Protein AF-A0A2H0QA52-F1 (afdb_monomer)

Solvent-accessible surface area (backbone atoms only — not comparable to full-atom values): 23000 Å² total; per-residue (Å²): 106,70,68,56,50,51,50,49,51,51,49,52,48,54,55,44,67,75,70,53,100,62,83,91,77,76,80,77,85,72,88,87,53,79,47,79,75,52,35,56,72,74,71,52,54,71,66,59,58,51,49,54,52,50,50,54,48,50,56,43,32,73,73,65,35,64,78,58,53,70,74,62,76,92,83,71,80,87,57,82,84,59,65,68,59,50,56,51,49,56,53,46,52,56,55,60,58,66,72,69,79,77,77,95,68,95,67,81,77,56,62,67,60,52,52,52,49,44,51,46,54,51,50,49,67,62,64,61,69,54,81,20,26,39,33,44,33,44,30,41,54,48,62,46,57,45,50,24,34,40,35,44,41,43,89,53,35,32,42,33,38,43,65,39,46,44,42,58,72,82,52,82,88,58,80,71,41,77,40,80,94,42,48,78,72,41,42,32,36,43,38,41,35,38,27,61,19,82,81,49,42,44,30,40,36,40,35,36,36,34,40,41,40,30,54,56,37,93,49,79,35,60,48,50,74,54,49,77,55,85,40,25,48,100,89,40,84,37,52,48,68,55,34,38,75,64,18,55,47,59,28,49,45,45,30,20,65,80,15,46,20,36,46,30,41,31,47,33,41,46,46,80,78,40,84,55,87,50,41,34,31,28,43,35,40,37,41,32,43,33,41,27,41,27,19,30,32,33,31,35,44,39,61,97,52,81,88,38,61,51,72,36,76,37,69,74,39,81,14,34,37,34,38,38,42,34,43,31,46,41,41,31,44,41,45,97,84,60,38,25,41,32,42,32,49,34,43,31,44,35,48,30,35,35,66,45,33,59,30,70,56,86,60,28,32,31,28,32,45,67,30,44,31,45,32,52,31,48,27,42,35,39,37,43,39,44,64,71,79,66,41,66,71,50,53,51,43,50,52,50,50,52,50,54,51,52,49,53,52,49,53,57,51,50,55,52,51,51,54,53,49,54,52,52,49,50,54,50,55,51,54,65,71,75,109

Mean predicted aligned error: 17.29 Å

pLDDT: mean 72.5, std 24.58, range [23.06, 98.56]

Foldseek 3Di:
DVVVVVVVVVVVVVVCVVADPDDDADADDDDDDADPVVCVVVDDDPVNVVVSVVVSLVVVCVPPNDVVSVPHDHDDHHDDDCPVVVVVVVVVVVVVVVVPPDDDDPDDPPLVVLLVVLVVLLVVLVVPFFQKKKKKKKWAKWKDKWFWWKWWQFPQWIKIWHRWDKHWDADDDDPVCVDVVCVLQGWMKIKIWMASGPPGQKIKMKIKTFTKIWTDQPDQTQMDIGGQDWAADPNDIDGPVRCNVRSGNNQKTKMLNSGQMWIKMKMKGWDWPDDDPFKTKIKMKIKIKTFGFTQMWIWGQDVVPPRDIPIDRERTDRFWMKIKMKIWIWIWTADPLGKIKTKIWMKMKMWIWGHFDDDRYPRIGMTIGIMIIIMTMIMIMMMGGVSSVDDPSNVVSVVVSVVSVVVVVVVVVVVVVVVVVVVVVVVVVVVVVVD

Nearest PDB structures (foldseek):
  6z9n-assembly1_A  TM=2.221E-01  e=3.224E-02  Pseudomonas aeruginosa PAO1
  6z8u-assembly1_A  TM=2.188E-01  e=8.007E-02  Pseudomonas aeruginosa PAO1
  6z8u-assembly2_B  TM=2.252E-01  e=1.228E-01  Pseudomonas aeruginosa PAO1
  6z8z-assembly2_B  TM=2.055E-01  e=4.437E-01  Pseudomonas aeruginosa PAO1
  6fom-assembly1_A  TM=1.392E-01  e=1.104E-01  Pseudomonas aeruginosa PAO1

Secondary structure (DSSP, 8-state):
-HHHHHHHHHHHHHHHHTT---PPPP----SS-SSHHHHHHTT--HHHHHHHHHHHHHHHHHHH-HHHHTT-----------HHHHHHHHHHHHHHHHSSSS--------HHHHHHHHHHHHHHHHHS--S-EEEEEEEEE--EEPPEEEEEEETTEEEEEEEE-EE--PPPP-GGGGSGGGTTSS-EEEEEEEESSSS-SEEEEEEEEE---EE-TTSB--EEEEE-S-EEETTEEE-HHHHHHHTB-TTEEEE-TT-EEEEEEEEEEEEEEEE-SSEEEEEEEEEEEEEEEE--EEEEE--TTTTPEEEEEPPP---EEEEEEEEEEEEEEE-TTS-EEEEEEEEEEEEEEEEEEEETTTTEEEEEEEEEEEEEEEEEEEEEEHHHH--HHHHHHHHHHHHHHHHHHHHHHHHHHHHHHHHHHHHHHHHHH--

Radius of gyration: 33.06 Å; Cα contacts (8 Å, |Δi|>4): 805; chains: 1; bounding box: 81×63×115 Å

Structure (mmCIF, N/CA/C/O backbone):
data_AF-A0A2H0QA52-F1
#
_entry.id   AF-A0A2H0QA52-F1
#
loop_
_atom_site.group_PDB
_atom_site.id
_atom_site.type_symbol
_atom_site.label_atom_id
_atom_site.label_alt_id
_atom_site.label_comp_id
_atom_site.label_asym_id
_atom_site.label_entity_id
_atom_site.label_seq_id
_atom_site.pdbx_PDB_ins_code
_atom_site.Cartn_x
_atom_site.Cartn_y
_atom_site.Cartn_z
_atom_site.occupancy
_atom_site.B_iso_or_equiv
_atom_site.auth_seq_id
_atom_site.auth_comp_id
_atom_site.auth_asym_id
_atom_site.auth_atom_id
_atom_site.pdbx_PDB_model_num
ATOM 1 N N . MET A 1 1 ? -26.242 7.686 5.935 1.00 26.67 1 MET A N 1
ATOM 2 C CA . MET A 1 1 ? -25.997 8.270 4.599 1.00 26.67 1 MET A CA 1
ATOM 3 C C . MET A 1 1 ? -25.334 9.642 4.692 1.00 26.67 1 MET A C 1
ATOM 5 O O . MET A 1 1 ? -24.209 9.741 4.242 1.00 26.67 1 MET A O 1
ATOM 9 N N . LYS A 1 2 ? -25.920 10.647 5.370 1.00 23.06 2 LYS A N 1
ATOM 10 C CA . LYS A 1 2 ? -25.274 11.964 5.587 1.00 23.06 2 LYS A CA 1
ATOM 11 C C . LYS A 1 2 ? -23.911 11.885 6.298 1.00 23.06 2 LYS A C 1
ATOM 13 O O . LYS A 1 2 ? -22.950 12.403 5.766 1.00 23.06 2 LYS A O 1
ATOM 18 N N . LEU A 1 3 ? -23.788 11.118 7.388 1.00 31.11 3 LEU A N 1
ATOM 19 C CA . LEU A 1 3 ? -22.500 10.886 8.077 1.00 31.11 3 LEU A CA 1
ATOM 20 C C . LEU A 1 3 ? -21.452 10.179 7.195 1.00 31.11 3 LEU A C 1
ATOM 22 O O . LEU A 1 3 ? -20.265 10.439 7.320 1.00 31.11 3 LEU A O 1
ATOM 26 N N . LEU A 1 4 ? -21.897 9.294 6.295 1.00 30.05 4 LEU A N 1
ATOM 27 C CA . LEU A 1 4 ? -21.016 8.603 5.352 1.00 30.05 4 LEU A CA 1
ATOM 28 C C . LEU A 1 4 ? -20.520 9.583 4.280 1.00 30.05 4 LEU A C 1
ATOM 30 O O . LEU A 1 4 ? -19.334 9.589 3.994 1.00 30.05 4 LEU A O 1
ATOM 34 N N . LEU A 1 5 ? -21.394 10.460 3.767 1.00 29.08 5 LEU A N 1
ATOM 35 C CA . LEU A 1 5 ? -20.995 11.564 2.891 1.00 29.08 5 LEU A CA 1
ATOM 36 C C . LEU A 1 5 ? -20.044 12.533 3.600 1.00 29.08 5 LEU A C 1
ATOM 38 O O . LEU A 1 5 ? -19.030 12.874 3.022 1.00 29.08 5 LEU A O 1
ATOM 42 N N . THR A 1 6 ? -20.299 12.910 4.855 1.00 30.55 6 THR A N 1
ATOM 43 C CA . THR A 1 6 ? -19.410 13.796 5.624 1.00 30.55 6 THR A CA 1
ATOM 44 C C . THR A 1 6 ? -18.040 13.161 5.866 1.00 30.55 6 THR A C 1
ATOM 46 O O . THR A 1 6 ? -17.026 13.831 5.720 1.00 30.55 6 THR A O 1
ATOM 49 N N . ILE A 1 7 ? -17.983 11.859 6.166 1.00 33.47 7 ILE A N 1
ATOM 50 C CA . ILE A 1 7 ? -16.717 11.126 6.311 1.00 33.47 7 ILE A CA 1
ATOM 51 C C . ILE A 1 7 ? -15.995 11.005 4.960 1.00 33.47 7 ILE A C 1
ATOM 53 O O . ILE A 1 7 ? -14.786 11.191 4.922 1.00 33.47 7 ILE A O 1
ATOM 57 N N . ILE A 1 8 ? -16.710 10.767 3.855 1.00 32.16 8 ILE A N 1
ATOM 58 C CA . ILE A 1 8 ? -16.143 10.740 2.494 1.00 32.16 8 ILE A CA 1
ATOM 59 C C . ILE A 1 8 ? -15.625 12.128 2.082 1.00 32.16 8 ILE A C 1
ATOM 61 O O . ILE A 1 8 ? -14.552 12.221 1.503 1.00 32.16 8 ILE A O 1
ATOM 65 N N . THR A 1 9 ? -16.326 13.212 2.422 1.00 27.88 9 THR A N 1
ATOM 66 C CA . THR A 1 9 ? -15.890 14.592 2.160 1.00 27.88 9 THR A CA 1
ATOM 67 C C . THR A 1 9 ? -14.660 14.958 2.990 1.00 27.88 9 THR A C 1
ATOM 69 O O . THR A 1 9 ? -13.717 15.514 2.442 1.00 27.88 9 THR A O 1
ATOM 72 N N . ILE A 1 10 ? -14.615 14.583 4.274 1.00 32.59 10 ILE A N 1
ATOM 73 C CA . ILE A 1 10 ? -13.438 14.781 5.136 1.00 32.59 10 ILE A CA 1
ATOM 74 C C . ILE A 1 10 ? -12.254 13.936 4.639 1.00 32.59 10 ILE A C 1
ATOM 76 O O . ILE A 1 10 ? -11.131 14.425 4.595 1.00 32.59 10 ILE A O 1
ATOM 80 N N . LEU A 1 11 ? -12.488 12.695 4.200 1.00 30.88 11 LEU A N 1
ATOM 81 C CA . LEU A 1 11 ? -11.456 11.829 3.619 1.00 30.88 11 LEU A CA 1
ATOM 82 C C . LEU A 1 11 ? -10.937 12.357 2.280 1.00 30.88 11 LEU A C 1
ATOM 84 O O . LEU A 1 11 ? -9.732 12.333 2.067 1.00 30.88 11 LEU A O 1
ATOM 88 N N . ASN A 1 12 ? -11.807 12.883 1.414 1.00 29.03 12 ASN A N 1
ATOM 89 C CA . ASN A 1 12 ? -11.399 13.550 0.177 1.00 29.03 12 ASN A CA 1
ATOM 90 C C . ASN A 1 12 ? -10.609 14.833 0.462 1.00 29.03 12 ASN A C 1
ATOM 92 O O . ASN A 1 12 ? -9.699 15.150 -0.290 1.00 29.03 12 ASN A O 1
ATOM 96 N N . PHE A 1 13 ? -10.902 15.538 1.558 1.00 28.67 13 PHE A N 1
ATOM 97 C CA . PHE A 1 13 ? -10.165 16.734 1.969 1.00 28.67 13 PHE A CA 1
ATOM 98 C C . PHE A 1 13 ? -8.777 16.396 2.541 1.00 28.67 13 PHE A C 1
ATOM 100 O O . PHE A 1 13 ? -7.802 17.044 2.181 1.00 28.67 13 PHE A O 1
ATOM 107 N N . PHE A 1 14 ? -8.655 15.338 3.354 1.00 29.50 14 PHE A N 1
ATOM 108 C CA . PHE A 1 14 ? -7.359 14.830 3.837 1.00 29.50 14 PHE A CA 1
ATOM 109 C C . PHE A 1 14 ? -6.526 14.165 2.731 1.00 29.50 14 PHE A C 1
ATOM 111 O O . PHE A 1 14 ? -5.302 14.258 2.743 1.00 29.50 14 PHE A O 1
ATOM 118 N N . ALA A 1 15 ? -7.172 13.510 1.765 1.00 28.20 15 ALA A N 1
ATOM 119 C CA . ALA A 1 15 ? -6.509 12.967 0.584 1.00 28.20 15 ALA A CA 1
ATOM 120 C C . ALA A 1 15 ? -6.133 14.065 -0.425 1.00 28.20 15 ALA A C 1
ATOM 122 O O . ALA A 1 15 ? -5.135 13.925 -1.111 1.00 28.20 15 ALA A O 1
ATOM 123 N N . ALA A 1 16 ? -6.867 15.176 -0.513 1.00 27.17 16 ALA A N 1
ATOM 124 C CA . ALA A 1 16 ? -6.473 16.311 -1.349 1.00 27.17 16 ALA A CA 1
ATOM 125 C C . ALA A 1 16 ? -5.314 17.104 -0.720 1.00 27.17 16 ALA A C 1
ATOM 127 O O . ALA A 1 16 ? -4.345 17.411 -1.407 1.00 27.17 16 ALA A O 1
ATOM 128 N N . SER A 1 17 ? -5.353 17.362 0.593 1.00 30.14 17 SER A N 1
ATOM 129 C CA . SER A 1 17 ? -4.308 18.121 1.300 1.00 30.14 17 SER A CA 1
ATOM 130 C C . SER A 1 17 ? -2.994 17.357 1.478 1.00 30.14 17 SER A C 1
ATOM 132 O O . SER A 1 17 ? -1.938 17.970 1.608 1.00 30.14 17 SER A O 1
ATOM 134 N N . ALA A 1 18 ? -3.030 16.024 1.441 1.00 31.12 18 ALA A N 1
ATOM 135 C CA . ALA A 1 18 ? -1.825 15.200 1.407 1.00 31.12 18 ALA A CA 1
ATOM 136 C C . ALA A 1 18 ? -1.186 15.101 0.004 1.00 31.12 18 ALA A C 1
ATOM 138 O O . ALA A 1 18 ? -0.057 14.623 -0.095 1.00 31.12 18 ALA A O 1
ATOM 139 N N . PHE A 1 19 ? -1.877 15.533 -1.064 1.00 31.41 19 PHE A N 1
ATOM 140 C CA . PHE A 1 19 ? -1.460 15.303 -2.456 1.00 31.41 19 PHE A CA 1
ATOM 141 C C . PHE A 1 19 ? -1.424 16.552 -3.367 1.00 31.41 19 PHE A C 1
ATOM 143 O O . PHE A 1 19 ? -0.990 16.416 -4.511 1.00 31.41 19 PHE A O 1
ATOM 150 N N . SER A 1 20 ? -1.794 17.760 -2.914 1.00 28.36 20 SER A N 1
ATOM 151 C CA . SER A 1 20 ? -1.612 18.998 -3.697 1.00 28.36 20 SER A CA 1
ATOM 152 C C . SER A 1 20 ? -0.492 19.897 -3.149 1.00 28.36 20 SER A C 1
ATOM 154 O O . SER A 1 20 ? -0.481 20.285 -1.984 1.00 28.36 20 SER A O 1
ATOM 156 N N . GLN A 1 21 ? 0.454 20.274 -4.018 1.00 33.88 21 GLN A N 1
ATOM 157 C CA . GLN A 1 21 ? 1.273 21.483 -3.850 1.00 33.88 21 GLN A CA 1
ATOM 158 C C . GLN A 1 21 ? 0.450 22.711 -4.277 1.00 33.88 21 GLN A C 1
ATOM 160 O O . GLN A 1 21 ? 0.791 23.398 -5.236 1.00 33.88 21 GLN A O 1
ATOM 165 N N . GLU A 1 22 ? -0.660 22.981 -3.596 1.00 28.47 22 GLU A N 1
ATOM 166 C CA . GLU A 1 22 ? -1.348 24.269 -3.716 1.00 28.47 22 GLU A CA 1
ATOM 167 C C . GLU A 1 22 ? -1.213 25.033 -2.398 1.00 28.47 22 GLU A C 1
ATOM 169 O O . GLU A 1 22 ? -1.194 24.443 -1.319 1.00 28.47 22 GLU A O 1
ATOM 174 N N . ALA A 1 23 ? -0.992 26.343 -2.520 1.00 28.20 23 ALA A N 1
ATOM 175 C CA . ALA A 1 23 ? -0.475 27.224 -1.478 1.00 28.20 23 ALA A CA 1
ATOM 176 C C . ALA A 1 23 ? -1.193 27.079 -0.117 1.00 28.20 23 ALA A C 1
ATOM 178 O O . ALA A 1 23 ? -2.420 26.968 -0.080 1.00 28.20 23 ALA A O 1
ATOM 179 N N . PRO A 1 24 ? -0.463 27.139 1.015 1.00 29.36 24 PRO A N 1
ATOM 180 C CA . PRO A 1 24 ? -1.085 27.089 2.331 1.00 29.36 24 PRO A CA 1
ATOM 181 C C . PRO A 1 24 ? -1.926 28.353 2.561 1.00 29.36 24 PRO A C 1
ATOM 183 O O . PRO A 1 24 ? -1.404 29.467 2.583 1.00 29.36 24 PRO A O 1
ATOM 186 N N . ALA A 1 25 ? -3.237 28.176 2.721 1.00 29.42 25 ALA A N 1
ATOM 187 C CA . ALA A 1 25 ? -4.163 29.236 3.104 1.00 29.42 25 ALA A CA 1
ATOM 188 C C . ALA A 1 25 ? -4.196 29.406 4.633 1.00 29.42 25 ALA A C 1
ATOM 190 O O . ALA A 1 25 ? -4.131 28.430 5.381 1.00 29.42 25 ALA A O 1
ATOM 191 N N . ILE A 1 26 ? -4.314 30.654 5.093 1.00 31.81 26 ILE A N 1
ATOM 192 C CA . ILE A 1 26 ? -4.477 31.007 6.508 1.00 31.81 26 ILE A CA 1
ATOM 193 C C . ILE A 1 26 ? -5.958 30.852 6.869 1.00 31.81 26 ILE A C 1
ATOM 195 O O . ILE A 1 26 ? -6.800 31.563 6.321 1.00 31.81 26 ILE A O 1
ATOM 199 N N . GLU A 1 27 ? -6.275 29.964 7.808 1.00 35.19 27 GLU A N 1
ATOM 200 C CA . GLU A 1 27 ? -7.608 29.860 8.406 1.00 35.19 27 GLU A CA 1
ATOM 201 C C . GLU A 1 27 ? -7.566 30.484 9.810 1.00 35.19 27 GLU A C 1
ATOM 203 O O . GLU A 1 27 ? -6.887 29.981 10.705 1.00 35.19 27 GLU A O 1
ATOM 208 N N . VAL A 1 28 ? -8.258 31.612 9.998 1.00 33.28 28 VAL A N 1
ATOM 209 C CA . VAL A 1 28 ? -8.457 32.231 11.318 1.00 33.28 28 VAL A CA 1
ATOM 210 C C . VAL A 1 28 ? -9.853 31.849 11.797 1.00 33.28 28 VAL A C 1
ATOM 212 O O . VAL A 1 28 ? -10.852 32.316 11.251 1.00 33.28 28 VAL A O 1
ATOM 215 N N . VAL A 1 29 ? -9.923 30.977 12.801 1.00 34.94 29 VAL A N 1
ATOM 216 C CA . VAL A 1 29 ? -11.184 30.500 13.381 1.00 34.94 29 VAL A CA 1
ATOM 217 C C . VAL A 1 29 ? -11.538 31.363 14.589 1.00 34.94 29 VAL A C 1
ATOM 219 O O . VAL A 1 29 ? -10.836 31.340 15.598 1.00 34.94 29 VAL A O 1
ATOM 222 N N . PHE A 1 30 ? -12.646 32.096 14.501 1.00 33.69 30 PHE A N 1
ATOM 223 C CA . PHE A 1 30 ? -13.290 32.714 15.657 1.00 33.69 30 PHE A CA 1
ATOM 224 C C . PHE A 1 30 ? -14.459 31.828 16.090 1.00 33.69 30 PHE A C 1
ATOM 226 O O . PHE A 1 30 ? -15.337 31.515 15.285 1.00 33.69 30 PHE A O 1
ATOM 233 N N . GLU A 1 31 ? -14.491 31.411 17.354 1.00 30.70 31 GLU A N 1
ATOM 234 C CA . GLU A 1 31 ? -15.713 30.842 17.925 1.00 30.70 31 GLU A CA 1
ATOM 235 C C . GLU A 1 31 ? -16.728 31.980 18.146 1.00 30.70 31 GLU A C 1
ATOM 237 O O . GLU A 1 31 ? -16.403 32.975 18.788 1.00 30.70 31 GLU A O 1
ATOM 242 N N . ASN A 1 32 ? -17.956 31.812 17.633 1.00 37.75 32 ASN A N 1
ATOM 243 C CA . ASN A 1 32 ? -19.117 32.712 17.784 1.00 37.75 32 ASN A CA 1
ATOM 244 C C . ASN A 1 32 ? -19.031 34.122 17.161 1.00 37.75 32 ASN A C 1
ATOM 246 O O . ASN A 1 32 ? -19.034 35.120 17.871 1.00 37.75 32 ASN A O 1
ATOM 250 N N . ALA A 1 33 ? -19.112 34.223 15.837 1.00 34.72 33 ALA A N 1
ATOM 251 C CA . ALA A 1 33 ? -19.779 35.339 15.147 1.00 34.72 33 ALA A CA 1
ATOM 252 C C . ALA A 1 33 ? -20.048 34.905 13.706 1.00 34.72 33 ALA A C 1
ATOM 254 O O . ALA A 1 33 ? -19.323 34.041 13.233 1.00 34.72 33 ALA A O 1
ATOM 255 N N . SER A 1 34 ? -21.054 35.456 13.022 1.00 38.44 34 SER A N 1
ATOM 256 C CA . SER A 1 34 ? -21.346 35.139 11.612 1.00 38.44 34 SER A CA 1
ATOM 257 C C . SER A 1 34 ? -21.022 36.233 10.606 1.00 38.44 34 SER A C 1
ATOM 259 O O . SER A 1 34 ? -21.076 35.967 9.415 1.00 38.44 34 SER A O 1
ATOM 261 N N . GLU A 1 35 ? -20.652 37.431 11.060 1.00 46.59 35 GLU A N 1
ATOM 262 C CA . GLU A 1 35 ? -20.186 38.543 10.225 1.00 46.59 35 GLU A CA 1
ATOM 263 C C . GLU A 1 35 ? -19.607 39.658 11.120 1.00 46.59 35 GLU A C 1
ATOM 265 O O . GLU A 1 35 ? -19.986 39.804 12.286 1.00 46.59 35 GLU A O 1
ATOM 270 N N . ARG A 1 36 ? -18.683 40.468 10.580 1.00 39.41 36 ARG A N 1
ATOM 271 C CA . ARG A 1 36 ? -17.964 41.540 11.308 1.00 39.41 36 ARG A CA 1
ATOM 272 C C . ARG A 1 36 ? -18.895 42.599 11.920 1.00 39.41 36 ARG A C 1
ATOM 274 O O . ARG A 1 36 ? -18.595 43.112 12.994 1.00 39.41 36 ARG A O 1
ATOM 281 N N . GLU A 1 37 ? -20.007 42.920 11.261 1.00 44.16 37 GLU A N 1
ATOM 282 C CA . GLU A 1 37 ? -21.004 43.876 11.775 1.00 44.16 37 GLU A CA 1
ATOM 283 C C . GLU A 1 37 ? -21.834 43.303 12.934 1.00 44.16 37 GLU A C 1
ATOM 285 O O . GLU A 1 37 ? -22.297 44.059 13.785 1.00 44.16 37 GLU A O 1
ATOM 290 N N . GLN A 1 38 ? -21.955 41.976 13.029 1.00 44.12 38 GLN A N 1
ATOM 291 C CA . GLN A 1 38 ? -22.721 41.295 14.076 1.00 44.12 38 GLN A CA 1
ATOM 292 C C . GLN A 1 38 ? -21.891 41.091 15.359 1.00 44.12 38 GLN A C 1
ATOM 294 O O . GLN A 1 38 ? -22.418 41.234 16.456 1.00 44.12 38 GLN A O 1
ATOM 299 N N . ALA A 1 39 ? -20.570 40.899 15.241 1.00 38.50 39 ALA A N 1
ATOM 300 C CA . ALA A 1 39 ? -19.646 40.841 16.386 1.00 38.50 39 ALA A CA 1
ATOM 301 C C . ALA A 1 39 ? -19.557 42.170 17.168 1.00 38.50 39 ALA A C 1
ATOM 303 O O . ALA A 1 39 ? -19.444 42.166 18.394 1.00 38.50 39 ALA A O 1
ATOM 304 N N . LEU A 1 40 ? -19.666 43.305 16.463 1.00 45.59 40 LEU A N 1
ATOM 305 C CA . LEU A 1 40 ? -19.794 44.637 17.070 1.00 45.59 40 LEU A CA 1
ATOM 306 C C . LEU A 1 40 ? -21.149 44.819 17.782 1.00 45.59 40 LEU A C 1
ATOM 308 O O . LEU A 1 40 ? -21.236 45.577 18.746 1.00 45.59 40 LEU A O 1
ATOM 312 N N . GLY A 1 41 ? -22.194 44.119 17.324 1.00 43.28 41 GLY A N 1
ATOM 313 C CA . GLY A 1 41 ? -23.522 44.098 17.947 1.00 43.28 41 GLY A CA 1
ATOM 314 C C . GLY A 1 41 ? -23.604 43.241 19.217 1.00 43.28 41 GLY A C 1
ATOM 315 O O . GLY A 1 41 ? -24.341 43.595 20.134 1.00 43.28 41 GLY A O 1
ATOM 316 N N . ASP A 1 42 ? -22.798 42.179 19.306 1.00 40.28 42 ASP A N 1
ATOM 317 C CA . ASP A 1 42 ? -22.778 41.223 20.426 1.00 40.28 42 ASP A CA 1
ATOM 318 C C . ASP A 1 42 ? -21.759 41.572 21.538 1.00 40.28 42 ASP A C 1
ATOM 320 O O . ASP A 1 42 ? -21.564 40.802 22.481 1.00 40.28 42 ASP A O 1
ATOM 324 N N . GLY A 1 43 ? -21.134 42.757 21.478 1.00 43.84 43 GLY A N 1
ATOM 325 C CA . GLY A 1 43 ? -20.337 43.325 22.576 1.00 43.84 43 GLY A CA 1
ATOM 326 C C . GLY A 1 43 ? -18.835 43.019 22.562 1.00 43.84 43 GLY A C 1
ATOM 327 O O . GLY A 1 43 ? -18.170 43.262 23.570 1.00 43.84 43 GLY A O 1
ATOM 328 N N . PHE A 1 44 ? -18.283 42.525 21.449 1.00 41.19 44 PHE A N 1
ATOM 329 C CA . PHE A 1 44 ? -16.833 42.459 21.247 1.00 41.19 44 PHE A CA 1
ATOM 330 C C . PHE A 1 44 ? -16.316 43.802 20.714 1.00 41.19 44 PHE A C 1
ATOM 332 O O . PHE A 1 44 ? -16.800 44.304 19.699 1.00 41.19 44 PHE A O 1
ATOM 339 N N . ASP A 1 45 ? -15.327 44.392 21.390 1.00 50.03 45 ASP A N 1
ATOM 340 C CA . ASP A 1 45 ? -14.725 45.657 20.954 1.00 50.03 45 ASP A CA 1
ATOM 341 C C . ASP A 1 45 ? -13.777 45.427 19.761 1.00 50.03 45 ASP A C 1
ATOM 343 O O . ASP A 1 45 ? -13.079 44.409 19.682 1.00 50.03 45 ASP A O 1
ATOM 347 N N . ALA A 1 46 ? -13.735 46.381 18.828 1.00 44.81 46 ALA A N 1
ATOM 348 C CA . ALA A 1 46 ? -12.935 46.328 17.605 1.00 44.81 46 ALA A CA 1
ATOM 349 C C . ALA A 1 46 ? -11.442 46.086 17.892 1.00 44.81 46 ALA A C 1
ATOM 351 O O . ALA A 1 46 ? -10.763 45.407 17.117 1.00 44.81 46 ALA A O 1
ATOM 352 N N . ASP A 1 47 ? -10.963 46.570 19.038 1.00 47.56 47 ASP A N 1
ATOM 353 C CA . ASP A 1 47 ? -9.588 46.403 19.504 1.00 47.56 47 ASP A CA 1
ATOM 354 C C . ASP A 1 47 ? -9.260 44.950 19.888 1.00 47.56 47 ASP A C 1
ATOM 356 O O . ASP A 1 47 ? -8.141 44.486 19.666 1.00 47.56 47 ASP A O 1
ATOM 360 N N . GLN A 1 48 ? -10.230 44.186 20.402 1.00 47.81 48 GLN A N 1
ATOM 361 C CA . GLN A 1 48 ? -10.034 42.774 20.759 1.00 47.81 48 GLN A CA 1
ATOM 362 C C . GLN A 1 48 ? -9.950 41.888 19.514 1.00 47.81 48 GLN A C 1
ATOM 364 O O . GLN A 1 48 ? -9.135 40.967 19.449 1.00 47.81 48 GLN A O 1
ATOM 369 N N . ILE A 1 49 ? -10.749 42.207 18.495 1.00 45.62 49 ILE A N 1
ATOM 370 C CA . ILE A 1 49 ? -10.709 41.528 17.197 1.00 45.62 49 ILE A CA 1
ATOM 371 C C . ILE A 1 49 ? -9.385 41.844 16.488 1.00 45.62 49 ILE A C 1
ATOM 373 O O . ILE A 1 49 ? -8.731 40.937 15.973 1.00 45.62 49 ILE A O 1
ATOM 377 N N . ALA A 1 50 ? -8.944 43.106 16.515 1.00 45.81 50 ALA A N 1
ATOM 378 C CA . ALA A 1 50 ? -7.661 43.514 15.948 1.00 45.81 50 ALA A CA 1
ATOM 379 C C . ALA A 1 50 ? -6.470 42.835 16.649 1.00 45.81 50 ALA A C 1
ATOM 381 O O . ALA A 1 50 ? -5.556 42.360 15.977 1.00 45.81 50 ALA A O 1
ATOM 382 N N . ALA A 1 51 ? -6.506 42.710 17.980 1.00 51.94 51 ALA A N 1
ATOM 383 C CA . ALA A 1 51 ? -5.457 42.041 18.750 1.00 51.94 51 ALA A CA 1
ATOM 384 C C . ALA A 1 51 ? -5.334 40.546 18.412 1.00 51.94 51 ALA A C 1
ATOM 386 O O . ALA A 1 51 ? -4.225 40.038 18.256 1.00 51.94 51 ALA A O 1
ATOM 387 N N . GLN A 1 52 ? -6.458 39.846 18.246 1.00 46.47 52 GLN A N 1
ATOM 388 C CA . GLN A 1 52 ? -6.464 38.420 17.908 1.00 46.47 52 GLN A CA 1
ATOM 389 C C . GLN A 1 52 ? -5.952 38.163 16.477 1.00 46.47 52 GLN A C 1
ATOM 391 O O . GLN A 1 52 ? -5.261 37.171 16.221 1.00 46.47 52 GLN A O 1
ATOM 396 N N . VAL A 1 53 ? -6.265 39.071 15.546 1.00 46.00 53 VAL A N 1
ATOM 397 C CA . VAL A 1 53 ? -5.757 39.039 14.165 1.00 46.00 53 VAL A CA 1
ATOM 398 C C . VAL A 1 53 ? -4.255 39.313 14.135 1.00 46.00 53 VAL A C 1
ATOM 400 O O . VAL A 1 53 ? -3.524 38.569 13.485 1.00 46.00 53 VAL A O 1
ATOM 403 N N . GLU A 1 54 ? -3.774 40.311 14.878 1.00 49.66 54 GLU A N 1
ATOM 404 C CA . GLU A 1 54 ? -2.338 40.601 14.979 1.00 49.66 54 GLU A CA 1
ATOM 405 C C . GLU A 1 54 ? -1.563 39.471 15.661 1.00 49.66 54 GLU A C 1
ATOM 407 O O . GLU A 1 54 ? -0.468 39.126 15.224 1.00 49.66 54 GLU A O 1
ATOM 412 N N . GLN A 1 55 ? -2.143 38.821 16.671 1.00 49.91 55 GLN A N 1
ATOM 413 C CA . GLN A 1 55 ? -1.533 37.652 17.301 1.00 49.91 55 GLN A CA 1
ATOM 414 C C . GLN A 1 55 ? -1.434 36.471 16.327 1.00 49.91 55 GLN A C 1
ATOM 416 O O . GLN A 1 55 ? -0.370 35.872 16.190 1.00 49.91 55 GLN A O 1
ATOM 421 N N . SER A 1 56 ? -2.503 36.193 15.578 1.00 46.16 56 SER A N 1
ATOM 422 C CA . SER A 1 56 ? -2.505 35.139 14.553 1.00 46.16 56 SER A CA 1
ATOM 423 C C . SER A 1 56 ? -1.516 35.444 13.420 1.00 46.16 56 SER A C 1
ATOM 425 O O . SER A 1 56 ? -0.873 34.543 12.883 1.00 46.16 56 SER A O 1
ATOM 427 N N . ARG A 1 57 ? -1.343 36.728 13.078 1.00 44.59 57 ARG A N 1
ATOM 428 C CA . ARG A 1 57 ? -0.363 37.208 12.096 1.00 44.59 57 ARG A CA 1
ATOM 429 C C . ARG A 1 57 ? 1.074 37.091 12.611 1.00 44.59 57 ARG A C 1
ATOM 431 O O . ARG A 1 57 ? 1.954 36.688 11.854 1.00 44.59 57 ARG A O 1
ATOM 438 N N . ALA A 1 58 ? 1.315 37.397 13.883 1.00 50.25 58 ALA A N 1
ATOM 439 C CA . ALA A 1 58 ? 2.616 37.233 14.524 1.00 50.25 58 ALA A CA 1
ATOM 440 C C . ALA A 1 58 ? 3.019 35.753 14.612 1.00 50.25 58 ALA A C 1
ATOM 442 O O . ALA A 1 58 ? 4.149 35.405 14.266 1.00 50.25 58 ALA A O 1
ATOM 443 N N . ASP A 1 59 ? 2.079 34.879 14.980 1.00 46.97 59 ASP A N 1
ATOM 444 C CA . ASP A 1 59 ? 2.284 33.429 15.012 1.00 46.97 59 ASP A CA 1
ATOM 445 C C . ASP A 1 59 ? 2.553 32.867 13.609 1.00 46.97 59 ASP A C 1
ATOM 447 O O . ASP A 1 59 ? 3.384 31.974 13.437 1.00 46.97 59 ASP A O 1
ATOM 451 N N . LEU A 1 60 ? 1.914 33.418 12.575 1.00 41.53 60 LEU A N 1
ATOM 452 C CA . LEU A 1 60 ? 2.190 33.055 11.189 1.00 41.53 60 LEU A CA 1
ATOM 453 C C . LEU A 1 60 ? 3.604 33.480 10.763 1.00 41.53 60 LEU A C 1
ATOM 455 O O . LEU A 1 60 ? 4.373 32.649 10.286 1.00 41.53 60 LEU A O 1
ATOM 459 N N . ILE A 1 61 ? 3.985 34.741 10.986 1.00 47.28 61 ILE A N 1
ATOM 460 C CA . ILE A 1 61 ? 5.322 35.260 10.646 1.00 47.28 61 ILE A CA 1
ATOM 461 C C . ILE A 1 61 ? 6.420 34.467 11.369 1.00 47.28 61 ILE A C 1
ATOM 463 O O . ILE A 1 61 ? 7.461 34.181 10.777 1.00 47.28 61 ILE A O 1
ATOM 467 N N . ALA A 1 62 ? 6.176 34.055 12.616 1.00 47.28 62 ALA A N 1
ATOM 468 C CA . ALA A 1 62 ? 7.099 33.222 13.381 1.00 47.28 62 ALA A CA 1
ATOM 469 C C . ALA A 1 62 ? 7.283 31.811 12.790 1.00 47.28 62 ALA A C 1
ATOM 471 O O . ALA A 1 62 ? 8.345 31.214 12.962 1.00 47.28 62 ALA A O 1
ATOM 472 N N . ASN A 1 63 ? 6.272 31.282 12.093 1.00 42.72 63 ASN A N 1
ATOM 473 C CA . ASN A 1 63 ? 6.277 29.920 11.559 1.00 42.72 63 ASN A CA 1
ATOM 474 C C . ASN A 1 63 ? 6.730 29.820 10.094 1.00 42.72 63 ASN A C 1
ATOM 476 O O . ASN A 1 63 ? 7.340 28.816 9.732 1.00 42.72 63 ASN A O 1
ATOM 480 N N . VAL A 1 64 ? 6.446 30.824 9.257 1.00 41.47 64 VAL A N 1
ATOM 481 C CA . VAL A 1 64 ? 6.768 30.801 7.812 1.00 41.47 64 VAL A CA 1
ATOM 482 C C . VAL A 1 64 ? 7.754 31.879 7.356 1.00 41.47 64 VAL A C 1
ATOM 484 O O . VAL A 1 64 ? 8.240 31.793 6.237 1.00 41.47 64 VAL A O 1
ATOM 487 N N . GLY A 1 65 ? 8.128 32.834 8.212 1.00 43.41 65 GLY A N 1
ATOM 488 C CA . GLY A 1 65 ? 9.035 33.929 7.853 1.00 43.41 65 GLY A CA 1
ATOM 489 C C . GLY A 1 65 ? 8.308 35.129 7.232 1.00 43.41 65 GLY A C 1
ATOM 490 O O . GLY A 1 65 ? 7.270 34.996 6.586 1.00 43.41 65 GLY A O 1
ATOM 491 N N . ALA A 1 66 ? 8.838 36.335 7.465 1.00 45.00 66 ALA A N 1
ATOM 492 C CA . ALA A 1 66 ? 8.159 37.589 7.118 1.00 45.00 66 ALA A CA 1
ATOM 493 C C . ALA A 1 66 ? 7.976 37.788 5.602 1.00 45.00 66 ALA A C 1
ATOM 495 O O . ALA A 1 66 ? 6.943 38.296 5.175 1.00 45.00 66 ALA A O 1
ATOM 496 N N . GLU A 1 67 ? 8.949 37.350 4.801 1.00 43.59 67 GLU A N 1
ATOM 497 C CA . GLU A 1 67 ? 8.968 37.541 3.345 1.00 43.59 67 GLU A CA 1
ATOM 498 C C . GLU A 1 67 ? 7.987 36.606 2.609 1.00 43.59 67 GLU A C 1
ATOM 500 O O . GLU A 1 67 ? 7.418 36.974 1.579 1.00 43.59 67 GLU A O 1
ATOM 505 N N . GLU A 1 68 ? 7.746 35.409 3.156 1.00 40.31 68 GLU A N 1
ATOM 506 C CA . GLU A 1 68 ? 6.711 34.477 2.697 1.00 40.31 68 GLU A CA 1
ATOM 507 C C . GLU A 1 68 ? 5.306 34.908 3.148 1.00 40.31 68 GLU A C 1
ATOM 509 O O . GLU A 1 68 ? 4.361 34.817 2.364 1.00 40.31 68 GLU A O 1
ATOM 514 N N . ALA A 1 69 ? 5.157 35.408 4.381 1.00 43.50 69 ALA A N 1
ATOM 515 C CA . ALA A 1 69 ? 3.867 35.832 4.934 1.00 43.50 69 ALA A CA 1
ATOM 516 C C . ALA A 1 69 ? 3.269 37.052 4.206 1.00 43.50 69 ALA A C 1
ATOM 518 O O . ALA A 1 69 ? 2.050 37.178 4.101 1.00 43.50 69 ALA A O 1
ATOM 519 N N . GLU A 1 70 ? 4.110 37.943 3.673 1.00 41.56 70 GLU A N 1
ATOM 520 C CA . GLU A 1 70 ? 3.683 39.158 2.963 1.00 41.56 70 GLU A CA 1
ATOM 521 C C . GLU A 1 70 ? 3.105 38.872 1.563 1.00 41.56 70 GLU A C 1
ATOM 523 O O . GLU A 1 70 ? 2.352 39.676 1.016 1.00 41.56 70 GLU A O 1
ATOM 528 N N . LYS A 1 71 ? 3.413 37.697 0.996 1.00 36.59 71 LYS A N 1
ATOM 529 C CA . LYS A 1 71 ? 2.937 37.247 -0.324 1.00 36.59 71 LYS A CA 1
ATOM 530 C C . LYS A 1 71 ? 1.604 36.488 -0.257 1.00 36.59 71 LYS A C 1
ATOM 532 O O . LYS A 1 71 ? 1.080 36.089 -1.297 1.00 36.59 71 LYS A O 1
ATOM 537 N N . MET A 1 72 ? 1.055 36.271 0.941 1.00 38.19 72 MET A N 1
ATOM 538 C CA . MET A 1 72 ? -0.192 35.531 1.161 1.00 38.19 72 MET A CA 1
ATOM 539 C C . MET A 1 72 ? -1.409 36.471 1.138 1.00 38.19 72 MET A C 1
ATOM 541 O O . MET A 1 72 ? -1.426 37.496 1.816 1.00 38.19 72 MET A O 1
ATOM 545 N N . VAL A 1 73 ? -2.454 36.113 0.382 1.00 32.41 73 VAL A N 1
ATOM 546 C CA . VAL A 1 73 ? -3.724 36.863 0.313 1.00 32.41 73 VAL A CA 1
ATOM 547 C C . VAL A 1 73 ? -4.794 36.116 1.122 1.00 32.41 73 VAL A C 1
ATOM 549 O O . VAL A 1 73 ? -4.923 34.904 0.951 1.00 32.41 73 VAL A O 1
ATOM 552 N N . PRO A 1 74 ? -5.571 36.779 1.999 1.00 34.94 74 PRO A N 1
ATOM 553 C CA . PRO A 1 74 ? -6.627 36.120 2.772 1.00 34.94 74 PRO A CA 1
ATOM 554 C C . PRO A 1 74 ? -7.785 35.673 1.862 1.00 34.94 74 PRO A C 1
ATOM 556 O O . PRO A 1 74 ? -8.303 36.480 1.092 1.00 34.94 74 PRO A O 1
ATOM 559 N N . VAL A 1 75 ? -8.195 34.397 1.945 1.00 28.36 75 VAL A N 1
ATOM 560 C CA . VAL A 1 75 ? -9.136 33.790 0.974 1.00 28.36 75 VAL A CA 1
ATOM 561 C C . VAL A 1 75 ? -10.574 33.616 1.490 1.00 28.36 75 VAL A C 1
ATOM 563 O O . VAL A 1 75 ? -11.488 33.749 0.684 1.00 28.36 75 VAL A O 1
ATOM 566 N N . ALA A 1 76 ? -10.845 33.386 2.779 1.00 27.88 76 ALA A N 1
ATOM 567 C CA . ALA A 1 76 ? -12.221 33.380 3.309 1.00 27.88 76 ALA A CA 1
ATOM 568 C C . ALA A 1 76 ? -12.253 33.326 4.845 1.00 27.88 76 ALA A C 1
ATOM 570 O O . ALA A 1 76 ? -11.398 32.692 5.458 1.00 27.88 76 ALA A O 1
ATOM 571 N N . VAL A 1 77 ? -13.285 33.922 5.450 1.00 32.03 77 VAL A N 1
ATOM 572 C CA . VAL A 1 77 ? -13.691 33.682 6.846 1.00 32.03 77 VAL A CA 1
ATOM 573 C C . VAL A 1 77 ? -14.997 32.886 6.792 1.00 32.03 77 VAL A C 1
ATOM 575 O O . VAL A 1 77 ? -15.946 33.329 6.149 1.00 32.03 77 VAL A O 1
ATOM 578 N N . SER A 1 78 ? -15.037 31.688 7.383 1.00 26.67 78 SER A N 1
ATOM 579 C CA . SER A 1 78 ? -16.223 30.820 7.371 1.00 26.67 78 SER A CA 1
ATOM 580 C C . SER A 1 78 ? -16.909 30.817 8.734 1.00 26.67 78 SER A C 1
ATOM 582 O O . SER A 1 78 ? -16.252 30.720 9.768 1.00 26.67 78 SER A O 1
ATOM 584 N N . TYR A 1 79 ? -18.236 30.904 8.721 1.00 33.75 79 TYR A N 1
ATOM 585 C CA . TYR A 1 79 ? -19.069 31.086 9.899 1.00 33.75 79 TYR A CA 1
ATOM 586 C C . TYR A 1 79 ? -20.118 29.963 9.999 1.00 33.75 79 TYR A C 1
ATOM 588 O O . TYR A 1 79 ? -20.835 29.695 9.035 1.00 33.75 79 TYR A O 1
ATOM 596 N N . MET A 1 80 ? -20.214 29.275 11.145 1.00 25.53 80 MET A N 1
ATOM 597 C CA . MET A 1 80 ? -21.211 28.212 11.374 1.00 25.53 80 MET A CA 1
ATOM 598 C C . MET A 1 80 ? -22.489 28.760 12.025 1.00 25.53 80 MET A C 1
ATOM 600 O O . MET A 1 80 ? -22.435 29.446 13.040 1.00 25.53 80 MET A O 1
ATOM 604 N N . MET A 1 81 ? -23.639 28.403 11.445 1.00 26.56 81 MET A N 1
ATOM 605 C CA . MET A 1 81 ? -24.988 28.853 11.820 1.00 26.56 81 MET A CA 1
ATOM 606 C C . MET A 1 81 ? -25.415 28.361 13.216 1.00 26.56 81 MET A C 1
ATOM 608 O O . MET A 1 81 ? -25.519 27.156 13.449 1.00 26.56 81 MET A O 1
ATOM 612 N N . VAL A 1 82 ? -25.722 29.300 14.117 1.00 31.81 82 VAL A N 1
ATOM 613 C CA . VAL A 1 82 ? -26.278 29.064 15.469 1.00 31.81 82 VAL A CA 1
ATOM 614 C C . VAL A 1 82 ? -27.818 29.188 15.496 1.00 31.81 82 VAL A C 1
ATOM 616 O O . VAL A 1 82 ? -28.464 28.755 16.451 1.00 31.81 82 VAL A O 1
ATOM 619 N N . ASP A 1 83 ? -28.435 29.670 14.414 1.00 33.97 83 ASP A N 1
ATOM 620 C CA . ASP A 1 83 ? -29.881 29.942 14.349 1.00 33.97 83 ASP A CA 1
ATOM 621 C C . ASP A 1 83 ? -30.773 28.701 14.497 1.00 33.97 83 ASP A C 1
ATOM 623 O O . ASP A 1 83 ? -31.867 28.793 15.060 1.00 33.97 83 ASP A O 1
ATOM 627 N N . ASP A 1 84 ? -30.312 27.528 14.057 1.00 34.75 84 ASP A N 1
ATOM 628 C CA . ASP A 1 84 ? -31.067 26.283 14.241 1.00 34.75 84 ASP A CA 1
ATOM 629 C C . ASP A 1 84 ? -31.013 25.804 15.702 1.00 34.75 84 ASP A C 1
ATOM 631 O O . ASP A 1 84 ? -31.989 25.256 16.203 1.00 34.75 84 ASP A O 1
ATOM 635 N N . LEU A 1 85 ? -29.927 26.097 16.431 1.00 30.52 85 LEU A N 1
ATOM 636 C CA . LEU A 1 85 ? -29.787 25.737 17.845 1.00 30.52 85 LEU A CA 1
ATOM 637 C C . LEU A 1 85 ? -30.623 26.658 18.746 1.00 30.52 85 LEU A C 1
ATOM 639 O O . LEU A 1 85 ? -31.225 26.191 19.711 1.00 30.52 85 LEU A O 1
ATOM 643 N N . ILE A 1 86 ? -30.695 27.954 18.418 1.00 32.88 86 ILE A N 1
ATOM 644 C CA . ILE A 1 86 ? -31.488 28.933 19.177 1.00 32.88 86 ILE A CA 1
ATOM 645 C C . ILE A 1 86 ? -32.985 28.716 18.944 1.00 32.88 86 ILE A C 1
ATOM 647 O O . ILE A 1 86 ? -33.738 28.699 19.914 1.00 32.88 86 ILE A O 1
ATOM 651 N N . LYS A 1 87 ? -33.429 28.433 17.710 1.00 35.34 87 LYS A N 1
ATOM 652 C CA . LYS A 1 87 ? -34.842 28.099 17.443 1.00 35.34 87 LYS A CA 1
ATOM 653 C C . LYS A 1 87 ? -35.295 26.822 18.147 1.00 35.34 87 LYS A C 1
ATOM 655 O O . LYS A 1 87 ? -36.451 26.731 18.561 1.00 35.34 87 LYS A O 1
ATOM 660 N N . GLU A 1 88 ? -34.411 25.840 18.301 1.00 36.56 88 GLU A N 1
ATOM 661 C CA . GLU A 1 88 ? -34.709 24.609 19.039 1.00 36.56 88 GLU A 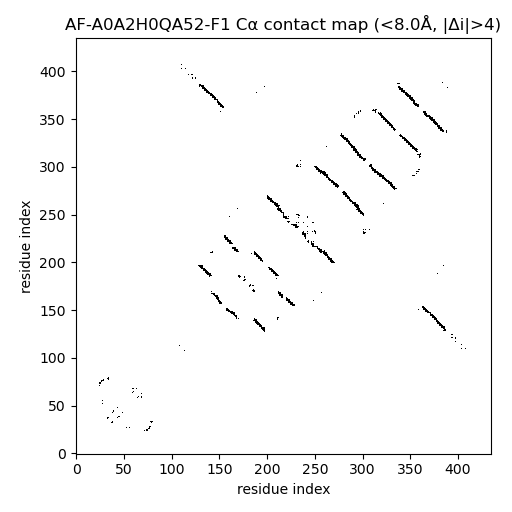CA 1
ATOM 662 C C . GLU A 1 88 ? -34.717 24.863 20.561 1.00 36.56 88 GLU A C 1
ATOM 664 O O . GLU A 1 88 ? -35.615 24.385 21.255 1.00 36.56 88 GLU A O 1
ATOM 669 N N . MET A 1 89 ? -33.822 25.725 21.064 1.00 30.95 89 MET A N 1
ATOM 670 C CA . MET A 1 89 ? -33.791 26.167 22.467 1.00 30.95 89 MET A CA 1
ATOM 671 C C . MET A 1 89 ? -34.982 27.060 22.866 1.00 30.95 89 MET A C 1
ATOM 673 O O . MET A 1 89 ? -35.501 26.919 23.973 1.00 30.95 89 MET A O 1
ATOM 677 N N . GLU A 1 90 ? -35.466 27.943 21.987 1.00 34.34 90 GLU A N 1
ATOM 678 C CA . GLU A 1 90 ? -36.669 28.762 22.220 1.00 34.34 90 GLU A CA 1
ATOM 679 C C . GLU A 1 90 ? -37.941 27.901 22.222 1.00 34.34 90 GLU A C 1
ATOM 681 O O . GLU A 1 90 ? -38.853 28.103 23.032 1.00 34.34 90 GLU A O 1
ATOM 686 N N . LYS A 1 91 ? -37.976 26.860 21.380 1.00 35.81 91 LYS A N 1
ATOM 687 C CA . LYS A 1 91 ? -39.045 25.855 21.389 1.00 35.81 91 LYS A CA 1
ATOM 688 C C . LYS A 1 91 ? -39.020 25.030 22.682 1.00 35.81 91 LYS A C 1
ATOM 690 O O . LYS A 1 91 ? -40.084 24.762 23.243 1.00 35.81 91 LYS A O 1
ATOM 695 N N . GLU A 1 92 ? -37.837 24.706 23.208 1.00 37.56 92 GLU A N 1
ATOM 696 C CA . GLU A 1 92 ? -37.657 24.027 24.500 1.00 37.56 92 GLU A CA 1
ATOM 697 C C . GLU A 1 92 ? -37.989 24.913 25.713 1.00 37.56 92 GLU A C 1
ATOM 699 O O . GLU A 1 92 ? -38.599 24.420 26.663 1.00 37.56 92 GLU A O 1
ATOM 704 N N . GLN A 1 93 ? -37.714 26.224 25.686 1.00 30.33 93 GLN A N 1
ATOM 705 C CA . GLN A 1 93 ? -38.161 27.141 26.749 1.00 30.33 93 GLN A CA 1
ATOM 706 C C . GLN A 1 93 ? -39.694 27.228 26.839 1.00 30.33 93 GLN A C 1
ATOM 708 O O . GLN A 1 93 ? -40.237 27.298 27.944 1.00 30.33 93 GLN A O 1
ATOM 713 N N . SER A 1 94 ? -40.406 27.120 25.709 1.00 27.97 94 SER A N 1
ATOM 714 C CA . SER A 1 94 ? -41.878 27.048 25.692 1.00 27.97 94 SER A CA 1
ATOM 715 C C . SER A 1 94 ? -42.441 25.711 26.217 1.00 27.97 94 SER A C 1
ATOM 717 O O . SER A 1 94 ? -43.545 25.662 26.767 1.00 27.97 94 SER A O 1
ATOM 719 N N . LEU A 1 95 ? -41.667 24.623 26.113 1.00 29.27 95 LEU A N 1
ATOM 720 C CA . LEU A 1 95 ? -42.005 23.305 26.671 1.00 29.27 95 LEU A CA 1
ATOM 721 C C . LEU A 1 95 ? -41.714 23.230 28.178 1.00 29.27 95 LEU A C 1
ATOM 723 O O . LEU A 1 95 ? -42.451 22.584 28.922 1.00 29.27 95 LEU A O 1
ATOM 727 N N . VAL A 1 96 ? -40.698 23.954 28.658 1.00 30.11 96 VAL A N 1
ATOM 728 C CA . VAL A 1 96 ? -40.415 24.093 30.095 1.00 30.11 96 VAL A CA 1
ATOM 729 C C . VAL A 1 96 ? -41.436 25.014 30.781 1.00 30.11 96 VAL A C 1
ATOM 731 O O . VAL A 1 96 ? -41.802 24.757 31.927 1.00 30.11 96 VAL A O 1
ATOM 734 N N . SER A 1 97 ? -41.994 26.016 30.086 1.00 30.48 97 SER A N 1
ATOM 735 C CA . SER A 1 97 ? -43.050 26.872 30.654 1.00 30.48 97 SER A CA 1
ATOM 736 C C . SER A 1 97 ? -44.449 26.237 30.651 1.00 30.48 97 SER A C 1
ATOM 738 O O . SER A 1 97 ? -45.332 26.721 31.354 1.00 30.48 97 SER A O 1
ATOM 740 N N . THR A 1 98 ? -44.678 25.148 29.907 1.00 31.00 98 THR A N 1
ATOM 741 C CA . THR A 1 98 ? -45.981 24.449 29.860 1.00 31.00 98 THR A CA 1
ATOM 742 C C . THR A 1 98 ? -46.079 23.224 30.774 1.00 31.00 98 THR A C 1
ATOM 744 O O . THR A 1 98 ? -47.180 22.725 30.996 1.00 31.00 98 THR A O 1
ATOM 747 N N . CYS A 1 99 ? -44.987 22.816 31.430 1.00 30.42 99 CYS A N 1
ATOM 748 C CA . CYS A 1 99 ? -45.039 21.922 32.599 1.00 30.42 99 CYS A CA 1
ATOM 749 C C . CYS A 1 99 ? -45.165 22.673 33.942 1.00 30.42 99 CYS A C 1
ATOM 751 O O . CYS A 1 99 ? -45.208 22.049 34.999 1.00 30.42 99 CYS A O 1
ATOM 753 N N . GLY A 1 100 ? -45.260 24.006 33.912 1.00 34.22 100 GLY A N 1
ATOM 754 C CA . GLY A 1 100 ? -45.338 24.877 35.086 1.00 34.22 100 GLY A CA 1
ATOM 755 C C . GLY A 1 100 ? -46.704 25.529 35.295 1.00 34.22 100 GLY A C 1
ATOM 756 O O . GLY A 1 100 ? -46.761 26.706 35.621 1.00 34.22 100 GLY A O 1
ATOM 757 N N . ALA A 1 101 ? -47.808 24.810 35.086 1.00 34.84 101 ALA A N 1
ATOM 758 C CA . ALA A 1 101 ? -49.130 25.283 35.500 1.00 34.84 101 ALA A CA 1
ATOM 759 C C . ALA A 1 101 ? -50.084 24.114 35.748 1.00 34.84 101 ALA A C 1
ATOM 761 O O . ALA A 1 101 ? -51.117 24.004 35.100 1.00 34.84 101 ALA A O 1
ATOM 762 N N . ASN A 1 102 ? -49.723 23.210 36.660 1.00 33.94 102 ASN A N 1
ATOM 763 C CA . ASN A 1 102 ? -50.686 22.622 37.586 1.00 33.94 102 ASN A CA 1
ATOM 764 C C . ASN A 1 102 ? -49.975 21.767 38.636 1.00 33.94 102 ASN A C 1
ATOM 766 O O . ASN A 1 102 ? -49.167 20.906 38.317 1.00 33.94 102 ASN A O 1
ATOM 770 N N . GLN A 1 103 ? -50.406 21.986 39.876 1.00 30.44 103 GLN A N 1
ATOM 771 C CA . GLN A 1 103 ? -50.086 21.257 41.103 1.00 30.44 103 GLN A CA 1
ATOM 772 C C . GLN A 1 103 ? -48.847 21.729 41.867 1.00 30.44 103 GLN A C 1
ATOM 774 O O . GLN A 1 103 ? -47.718 21.277 41.702 1.00 30.44 103 GLN A O 1
ATOM 779 N N . ALA A 1 104 ? -49.147 22.605 42.824 1.00 34.47 104 ALA A N 1
ATOM 780 C CA . ALA A 1 104 ? -48.459 22.663 44.094 1.00 34.47 104 ALA A CA 1
ATOM 781 C C . ALA A 1 104 ? -48.380 21.258 44.723 1.00 34.47 104 ALA A C 1
ATOM 783 O O . ALA A 1 104 ? -49.362 20.734 45.239 1.00 34.47 104 ALA A O 1
ATOM 784 N N . SER A 1 105 ? -47.187 20.679 44.719 1.00 28.31 105 SER A N 1
ATOM 785 C CA . SER A 1 105 ? -46.699 19.856 45.821 1.00 28.31 105 SER A CA 1
ATOM 786 C C . SER A 1 105 ? -45.185 19.999 45.850 1.00 28.31 105 SER A C 1
ATOM 788 O O . SER A 1 105 ? -44.501 19.566 44.923 1.00 28.31 105 SER A O 1
ATOM 790 N N . ALA A 1 106 ? -44.670 20.638 46.898 1.00 31.66 106 ALA A N 1
ATOM 791 C CA . ALA A 1 106 ? -43.254 20.651 47.225 1.00 31.66 106 ALA A CA 1
ATOM 792 C C . ALA A 1 106 ? -42.824 19.220 47.593 1.00 31.66 106 ALA A C 1
ATOM 794 O O . ALA A 1 106 ? -42.832 18.829 48.755 1.00 31.66 106 ALA A O 1
ATOM 795 N N . GLY A 1 107 ? -42.531 18.405 46.582 1.00 33.28 107 GLY A N 1
ATOM 796 C CA . GLY A 1 107 ? -41.795 17.163 46.751 1.00 33.28 107 GLY A CA 1
ATOM 797 C C . GLY A 1 107 ? -40.316 17.498 46.668 1.00 33.28 107 GLY A C 1
ATOM 798 O O . GLY A 1 107 ? -39.850 17.937 45.619 1.00 33.28 107 GLY A O 1
ATOM 799 N N . THR A 1 108 ? -39.583 17.320 47.763 1.00 40.91 108 THR A N 1
ATOM 800 C CA . THR A 1 108 ? -38.120 17.314 47.736 1.00 40.91 108 THR A CA 1
ATOM 801 C C . THR A 1 108 ? -37.669 16.336 46.653 1.00 40.91 108 THR A C 1
ATOM 803 O O . THR A 1 108 ? -38.001 15.149 46.683 1.00 40.91 108 THR A O 1
ATOM 806 N N . VAL A 1 109 ? -36.970 16.843 45.636 1.00 51.75 109 VAL A N 1
ATOM 807 C CA . VAL A 1 109 ? -36.387 15.991 44.601 1.00 51.75 109 VAL A CA 1
ATOM 808 C C . VAL A 1 109 ? -35.335 15.130 45.290 1.00 51.75 109 VAL A C 1
ATOM 810 O O . VAL A 1 109 ? -34.302 15.633 45.722 1.00 51.75 109 VAL A O 1
ATOM 813 N N . ASP A 1 110 ? -35.606 13.833 45.419 1.00 65.06 110 ASP A N 1
ATOM 814 C CA . ASP A 1 110 ? -34.632 12.868 45.918 1.00 65.06 110 ASP A CA 1
ATOM 815 C C . ASP A 1 110 ? -33.506 12.725 44.881 1.00 65.06 110 ASP A C 1
ATOM 817 O O . ASP A 1 110 ? -33.576 11.947 43.921 1.00 65.06 110 ASP A O 1
ATOM 821 N N . LEU A 1 111 ? -32.467 13.539 45.073 1.00 54.03 111 LEU A N 1
ATOM 822 C CA . LEU A 1 111 ? -31.272 13.607 44.239 1.00 54.03 111 LEU A CA 1
ATOM 823 C C . LEU A 1 111 ? -30.608 12.233 44.076 1.00 54.03 111 LEU A C 1
ATOM 825 O O . LEU A 1 111 ? -30.050 11.946 43.016 1.00 54.03 111 LEU A O 1
ATOM 829 N N . GLU A 1 112 ? -30.668 11.357 45.085 1.00 59.03 112 GLU A N 1
ATOM 830 C CA . GLU A 1 112 ? -30.068 10.023 45.000 1.00 59.03 112 GLU A CA 1
ATOM 831 C C . GLU A 1 112 ? -30.862 9.106 44.075 1.00 59.03 112 GLU A C 1
ATOM 833 O O . GLU A 1 112 ? -30.274 8.394 43.249 1.00 59.03 112 GLU A O 1
ATOM 838 N N . LYS A 1 113 ? -32.192 9.175 44.153 1.00 67.00 113 LYS A N 1
ATOM 839 C CA . LYS A 1 113 ? -33.098 8.429 43.279 1.00 67.00 113 LYS A CA 1
ATOM 840 C C . LYS A 1 113 ? -32.960 8.853 41.817 1.00 67.00 113 LYS A C 1
ATOM 842 O O . LYS A 1 113 ? -32.905 7.983 40.942 1.00 67.00 113 LYS A O 1
ATOM 847 N N . GLU A 1 114 ? -32.811 10.148 41.541 1.00 58.25 114 GLU A N 1
ATOM 848 C CA . GLU A 1 114 ? -32.634 10.636 40.165 1.00 58.25 114 GLU A CA 1
ATOM 849 C C . GLU A 1 114 ? -31.237 10.309 39.611 1.00 58.25 114 GLU A C 1
ATOM 851 O O . GLU A 1 114 ? -31.101 9.843 38.476 1.00 58.25 114 GLU A O 1
ATOM 856 N N . ILE A 1 115 ? -30.188 10.397 40.442 1.00 61.50 115 ILE A N 1
ATOM 857 C CA . ILE A 1 115 ? -28.846 9.907 40.089 1.00 61.50 115 ILE A CA 1
ATOM 858 C C . ILE A 1 115 ? -28.877 8.403 39.767 1.00 61.50 115 ILE A C 1
ATOM 860 O O . ILE A 1 115 ? -28.214 7.960 38.822 1.00 61.50 115 ILE A O 1
ATOM 864 N N . ALA A 1 116 ? -29.621 7.598 40.531 1.00 66.69 116 ALA A N 1
ATOM 865 C CA . ALA A 1 116 ? -29.765 6.165 40.285 1.00 66.69 116 ALA A CA 1
ATOM 866 C C . ALA A 1 116 ? -30.531 5.873 38.983 1.00 66.69 116 ALA A C 1
ATOM 868 O O . ALA A 1 116 ? -30.116 5.007 38.206 1.00 66.69 116 ALA A O 1
ATOM 869 N N . ARG A 1 117 ? -31.593 6.634 38.696 1.00 73.00 117 ARG A N 1
ATOM 870 C CA . ARG A 1 117 ? -32.371 6.542 37.454 1.00 73.00 117 ARG A CA 1
ATOM 871 C C . ARG A 1 117 ? -31.528 6.879 36.224 1.00 73.00 117 ARG A C 1
ATOM 873 O O . ARG A 1 117 ? -31.501 6.088 35.284 1.00 73.00 117 ARG A O 1
ATOM 880 N N . LEU A 1 118 ? -30.776 7.979 36.242 1.00 61.75 118 LEU A N 1
ATOM 881 C CA . LEU A 1 118 ? -29.906 8.366 35.124 1.00 61.75 118 LEU A CA 1
ATOM 882 C C . LEU A 1 118 ? -28.760 7.378 34.907 1.00 61.75 118 LEU A C 1
ATOM 884 O O . LEU A 1 118 ? -28.405 7.074 33.768 1.00 61.75 118 LEU A O 1
ATOM 888 N N . ARG A 1 119 ? -28.207 6.801 35.984 1.00 62.88 119 ARG A N 1
ATOM 889 C CA . ARG A 1 119 ? -27.252 5.684 35.872 1.00 62.88 119 ARG A CA 1
ATOM 890 C C . ARG A 1 119 ? -27.878 4.481 35.173 1.00 62.88 119 ARG A C 1
ATOM 892 O O . ARG A 1 119 ? -27.204 3.859 34.356 1.00 62.88 119 ARG A O 1
ATOM 899 N N . LYS A 1 120 ? -29.142 4.167 35.468 1.00 66.69 120 LYS A N 1
ATOM 900 C CA . LYS A 1 120 ? -29.879 3.080 34.817 1.00 66.69 120 LYS A CA 1
ATOM 901 C C . LYS A 1 120 ? -30.120 3.371 33.333 1.00 66.69 120 LYS A C 1
ATOM 903 O O . LYS A 1 120 ? -29.727 2.553 32.517 1.00 66.69 120 LYS A O 1
ATOM 908 N N . VAL A 1 121 ? -30.622 4.554 32.971 1.00 63.41 121 VAL A N 1
ATOM 909 C CA . VAL A 1 121 ? -30.806 4.969 31.561 1.00 63.41 121 VAL A CA 1
ATOM 910 C C . VAL A 1 121 ? -29.482 4.928 30.791 1.00 63.41 121 VAL A C 1
ATOM 912 O O . VAL A 1 121 ? -29.422 4.422 29.674 1.00 63.41 121 VAL A O 1
ATOM 915 N N . MET A 1 122 ? -28.388 5.388 31.404 1.00 59.94 122 MET A N 1
ATOM 916 C CA . MET A 1 122 ? -27.055 5.338 30.800 1.00 59.94 122 MET A CA 1
ATOM 917 C C . MET A 1 122 ? -26.534 3.899 30.628 1.00 59.94 122 MET A C 1
ATOM 919 O O . MET A 1 122 ? -25.809 3.632 29.669 1.00 59.94 122 MET A O 1
ATOM 923 N N . ASN A 1 123 ? -26.894 2.981 31.531 1.00 56.69 123 ASN A N 1
ATOM 924 C CA . ASN A 1 123 ? -26.581 1.553 31.426 1.00 56.69 123 ASN A CA 1
ATOM 925 C C . ASN A 1 123 ? -27.468 0.839 30.392 1.00 56.69 123 ASN A C 1
ATOM 927 O O . ASN A 1 123 ? -26.974 -0.020 29.668 1.00 56.69 123 ASN A O 1
ATOM 931 N N . ASP A 1 124 ? -28.738 1.219 30.266 1.00 56.50 124 ASP A N 1
ATOM 932 C CA . ASP A 1 124 ? -29.681 0.647 29.299 1.00 56.50 124 ASP A CA 1
ATOM 933 C C . ASP A 1 124 ? -29.367 1.127 27.868 1.00 56.50 124 ASP A C 1
ATOM 935 O O . ASP A 1 124 ? -29.334 0.340 26.925 1.00 56.50 124 ASP A O 1
ATOM 939 N N . ALA A 1 125 ? -28.958 2.388 27.702 1.00 54.44 125 ALA A N 1
ATOM 940 C CA . ALA A 1 125 ? -28.367 2.883 26.454 1.00 54.44 125 ALA A CA 1
ATOM 941 C C . ALA A 1 125 ? -27.030 2.189 26.107 1.00 54.44 125 ALA A C 1
ATOM 943 O O . ALA A 1 125 ? -26.563 2.246 24.967 1.00 54.44 125 ALA A O 1
ATOM 944 N N . TYR A 1 126 ? -26.391 1.542 27.090 1.00 50.66 126 TYR A N 1
ATOM 945 C CA . TYR A 1 126 ? -25.223 0.681 26.897 1.00 50.66 126 TYR A CA 1
ATOM 946 C C . TYR A 1 126 ? -25.615 -0.745 26.462 1.00 50.66 126 TYR A C 1
ATOM 948 O O . TYR A 1 126 ? -24.790 -1.427 25.852 1.00 50.66 126 TYR A O 1
ATOM 956 N N . SER A 1 127 ? -26.840 -1.195 26.775 1.00 45.72 127 SER A N 1
ATOM 957 C CA . SER A 1 127 ? -27.324 -2.568 26.563 1.00 45.72 127 SER A CA 1
ATOM 958 C C . SER A 1 127 ? -28.074 -2.766 25.240 1.00 45.72 127 SER A C 1
ATOM 960 O O . SER A 1 127 ? -28.066 -3.875 24.707 1.00 45.72 127 SER A O 1
ATOM 962 N N . THR A 1 128 ? -28.627 -1.708 24.632 1.00 51.84 128 THR A N 1
ATOM 963 C CA . THR A 1 128 ? -29.042 -1.734 23.218 1.00 51.84 128 THR A CA 1
ATOM 964 C C . THR A 1 128 ? -27.785 -1.815 22.343 1.00 51.84 128 THR A C 1
ATOM 966 O O . THR A 1 128 ? -27.070 -0.824 22.183 1.00 51.84 128 THR A O 1
ATOM 969 N N . GLY A 1 129 ? -27.458 -3.018 21.861 1.00 51.78 129 GLY A N 1
ATOM 970 C CA . GLY A 1 129 ? -26.165 -3.364 21.257 1.00 51.78 129 GLY A CA 1
ATOM 971 C C . GLY A 1 129 ? -25.657 -2.405 20.158 1.00 51.78 129 GLY A C 1
ATOM 972 O O . GLY A 1 129 ? -26.441 -1.751 19.468 1.00 51.78 129 GLY A O 1
ATOM 973 N N . PRO A 1 130 ? -24.329 -2.286 19.977 1.00 52.16 130 PRO A N 1
ATOM 974 C CA . PRO A 1 130 ? -23.731 -1.284 19.097 1.00 52.16 130 PRO A CA 1
ATOM 975 C C . PRO A 1 130 ? -24.042 -1.535 17.614 1.00 52.16 130 PRO A C 1
ATOM 977 O O . PRO A 1 130 ? -23.790 -2.620 17.092 1.00 52.16 130 PRO A O 1
ATOM 980 N N . LYS A 1 131 ? -24.484 -0.472 16.926 1.00 68.75 131 LYS A N 1
ATOM 981 C CA . LYS A 1 131 ? -24.787 -0.444 15.481 1.00 68.75 131 LYS A CA 1
ATOM 982 C C . LYS A 1 131 ? -23.555 -0.594 14.567 1.00 68.75 131 LYS A C 1
ATOM 984 O O . LYS A 1 131 ? -23.742 -0.696 13.367 1.00 68.75 131 LYS A O 1
ATOM 989 N N . GLY A 1 132 ? -22.334 -0.599 15.120 1.00 84.38 132 GLY A N 1
ATOM 990 C CA . GLY A 1 132 ? -21.073 -0.733 14.383 1.00 84.38 132 GLY A CA 1
ATOM 991 C C . GLY A 1 132 ? -19.837 -0.320 15.189 1.00 84.38 132 GLY A C 1
ATOM 992 O O . GLY A 1 132 ? -19.962 0.311 16.246 1.00 84.38 132 GLY A O 1
ATOM 993 N N . VAL A 1 133 ? -18.644 -0.673 14.707 1.00 90.25 133 VAL A N 1
ATOM 994 C CA . VAL A 1 133 ? -17.352 -0.310 15.319 1.00 90.25 133 VAL A CA 1
ATOM 995 C C . VAL A 1 133 ? -16.420 0.234 14.245 1.00 90.25 133 VAL A C 1
ATOM 997 O O . VAL A 1 133 ? -16.077 -0.492 13.318 1.00 90.25 133 VAL A O 1
ATOM 1000 N N . LEU A 1 134 ? -16.005 1.493 14.374 1.00 93.88 134 LEU A N 1
ATOM 1001 C CA . LEU A 1 134 ? -14.969 2.069 13.520 1.0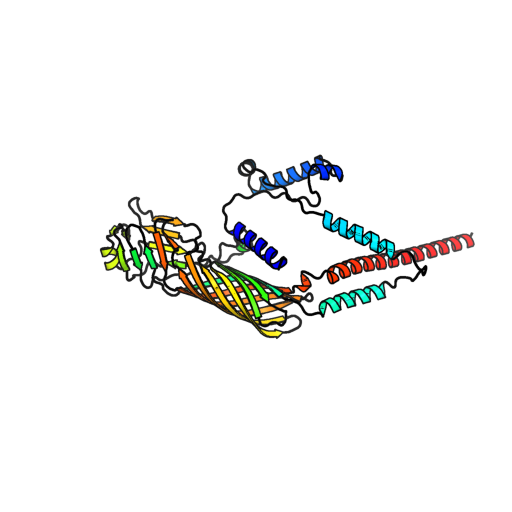0 93.88 134 LEU A CA 1
ATOM 1002 C C . LEU A 1 134 ? -13.600 1.623 14.016 1.00 93.88 134 LEU A C 1
ATOM 1004 O O . LEU A 1 134 ? -13.403 1.473 15.220 1.00 93.88 134 LEU A O 1
ATOM 1008 N N . PHE A 1 135 ? -12.645 1.456 13.115 1.00 94.50 135 PHE A N 1
ATOM 1009 C CA . PHE A 1 135 ? -11.256 1.276 13.493 1.00 94.50 135 PHE A CA 1
ATOM 1010 C C . PHE A 1 135 ? -10.333 2.057 12.574 1.00 94.50 135 PHE A C 1
ATOM 1012 O O . PHE A 1 135 ? -10.607 2.202 11.389 1.00 94.50 135 PHE A O 1
ATOM 1019 N N . ILE A 1 136 ? -9.222 2.524 13.127 1.00 96.06 136 ILE A N 1
ATOM 1020 C CA . ILE A 1 136 ? -8.120 3.117 12.375 1.00 96.06 136 ILE A CA 1
ATOM 1021 C C . ILE A 1 136 ? -6.830 2.420 12.789 1.00 96.06 136 ILE A C 1
ATOM 1023 O O . ILE A 1 136 ? -6.641 2.108 13.968 1.00 96.06 136 ILE A O 1
ATOM 1027 N N . SER A 1 137 ? -5.951 2.156 11.831 1.00 93.75 137 SER A N 1
ATOM 1028 C CA . SER A 1 137 ? -4.616 1.628 12.086 1.00 93.75 137 SER A CA 1
ATOM 1029 C C . SER A 1 137 ? -3.575 2.284 11.206 1.00 93.75 137 SER A C 1
ATOM 1031 O O . SER A 1 137 ? -3.827 2.539 10.030 1.00 93.75 137 SER A O 1
ATOM 1033 N N . TRP A 1 138 ? -2.396 2.459 11.784 1.00 91.62 138 TRP A N 1
ATOM 1034 C CA . TRP A 1 138 ? -1.191 2.895 11.106 1.00 91.62 138 TRP A CA 1
ATOM 1035 C C . TRP A 1 138 ? -0.060 1.912 11.380 1.00 91.62 138 TRP A C 1
ATOM 1037 O O . TRP A 1 138 ? 0.094 1.443 12.510 1.00 91.62 138 TRP A O 1
ATOM 1047 N N . GLY A 1 139 ? 0.746 1.605 10.374 1.00 89.12 139 GLY A N 1
ATOM 1048 C CA . GLY A 1 139 ? 1.885 0.714 10.524 1.00 89.12 139 GLY A CA 1
ATOM 1049 C C . GLY A 1 139 ? 2.962 0.926 9.484 1.00 89.12 139 GLY A C 1
ATOM 1050 O O . GLY A 1 139 ? 2.853 1.800 8.630 1.00 89.12 139 GLY A O 1
ATOM 1051 N N . TYR A 1 140 ? 3.985 0.088 9.577 1.00 88.31 140 TYR A N 1
ATOM 1052 C CA . TYR A 1 140 ? 5.089 0.031 8.629 1.00 88.31 140 TYR A CA 1
ATOM 1053 C C . TYR A 1 140 ? 5.130 -1.363 7.997 1.00 88.31 140 TYR A C 1
ATOM 1055 O O . TYR A 1 140 ? 4.949 -2.362 8.707 1.00 88.31 140 TYR A O 1
ATOM 1063 N N . ASN A 1 141 ? 5.382 -1.426 6.691 1.00 88.94 141 ASN A N 1
ATOM 1064 C CA . ASN A 1 141 ? 5.545 -2.660 5.923 1.00 88.94 141 ASN A CA 1
ATOM 1065 C C . ASN A 1 141 ? 6.963 -2.804 5.361 1.00 88.94 141 ASN A C 1
ATOM 1067 O O . ASN A 1 141 ? 7.780 -1.880 5.361 1.00 88.94 141 ASN A O 1
ATOM 1071 N N . ARG A 1 142 ? 7.242 -4.020 4.897 1.00 89.94 142 ARG A N 1
ATOM 1072 C CA . ARG A 1 142 ? 8.363 -4.365 4.022 1.00 89.94 142 ARG A CA 1
ATOM 1073 C C . ARG A 1 142 ? 7.799 -5.022 2.771 1.00 89.94 142 ARG A C 1
ATOM 1075 O O . ARG A 1 142 ? 6.830 -5.763 2.888 1.00 89.94 142 ARG A O 1
ATOM 1082 N N . GLY A 1 143 ? 8.400 -4.765 1.615 1.00 89.00 143 GLY A N 1
ATOM 1083 C CA . GLY A 1 143 ? 8.011 -5.386 0.349 1.00 89.00 143 GLY A CA 1
ATOM 1084 C C . GLY A 1 143 ? 9.002 -6.466 -0.075 1.00 89.00 143 GLY A C 1
ATOM 1085 O O . GLY A 1 143 ? 10.211 -6.281 0.032 1.00 89.00 143 GLY A O 1
ATOM 1086 N N . PHE A 1 144 ? 8.498 -7.594 -0.567 1.00 92.88 144 PHE A N 1
ATOM 1087 C CA . PHE A 1 144 ? 9.291 -8.598 -1.276 1.00 92.88 144 PHE A CA 1
ATOM 1088 C C . PHE A 1 144 ? 8.620 -8.872 -2.616 1.00 92.88 144 PHE A C 1
ATOM 1090 O O . PHE A 1 144 ? 7.534 -9.451 -2.647 1.00 92.88 144 PHE A O 1
ATOM 1097 N N . HIS A 1 145 ? 9.244 -8.426 -3.701 1.00 93.75 145 HIS A N 1
ATOM 1098 C CA . HIS A 1 145 ? 8.655 -8.428 -5.037 1.00 93.75 145 HIS A CA 1
ATOM 1099 C C . HIS A 1 145 ? 9.167 -9.604 -5.868 1.00 93.75 145 HIS 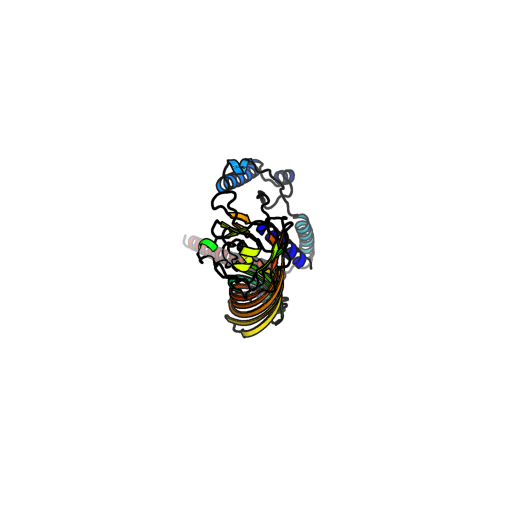A C 1
ATOM 1101 O O . HIS A 1 145 ? 10.345 -9.955 -5.800 1.00 93.75 145 HIS A O 1
ATOM 1107 N N . THR A 1 146 ? 8.296 -10.194 -6.683 1.00 96.12 146 THR A N 1
ATOM 1108 C CA . THR A 1 146 ? 8.732 -11.033 -7.802 1.00 96.12 146 THR A CA 1
ATOM 1109 C C . THR A 1 146 ? 9.322 -10.173 -8.910 1.00 96.12 146 THR A C 1
ATOM 1111 O O . THR A 1 146 ? 9.018 -8.984 -9.022 1.00 96.12 146 THR A O 1
ATOM 1114 N N . ASN A 1 147 ? 10.114 -10.798 -9.776 1.00 97.56 147 ASN A N 1
ATOM 1115 C CA . ASN A 1 147 ? 10.544 -10.166 -11.013 1.00 97.56 147 ASN A CA 1
ATOM 1116 C C . ASN A 1 147 ? 9.335 -9.864 -11.913 1.00 97.56 147 ASN A C 1
ATOM 1118 O O . ASN A 1 147 ? 8.304 -10.541 -11.837 1.00 97.56 147 ASN A O 1
ATOM 1122 N N . SER A 1 148 ? 9.481 -8.858 -12.769 1.00 96.56 148 SER A N 1
ATOM 1123 C CA . SER A 1 148 ? 8.461 -8.441 -13.735 1.00 96.56 148 SER A CA 1
ATOM 1124 C C . SER A 1 148 ? 9.106 -7.964 -15.019 1.00 96.56 148 SER A C 1
ATOM 1126 O O . SER A 1 148 ? 10.179 -7.379 -14.971 1.00 96.56 148 SER A O 1
ATOM 1128 N N . ASP A 1 149 ? 8.435 -8.119 -16.147 1.00 98.31 149 ASP A N 1
ATOM 1129 C CA . ASP A 1 149 ? 8.870 -7.473 -17.378 1.00 98.31 149 ASP A CA 1
ATOM 1130 C C . ASP A 1 149 ? 8.595 -5.970 -17.287 1.00 98.31 149 ASP A C 1
ATOM 1132 O O . ASP A 1 149 ? 7.513 -5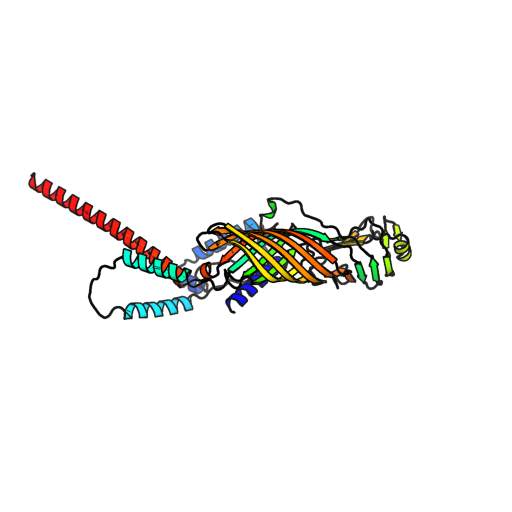.576 -16.852 1.00 98.31 149 ASP A O 1
ATOM 1136 N N . ILE A 1 150 ? 9.555 -5.142 -17.699 1.00 98.12 150 ILE A N 1
ATOM 1137 C CA . ILE A 1 150 ? 9.394 -3.689 -17.837 1.00 98.12 150 ILE A CA 1
ATOM 1138 C C . ILE A 1 150 ? 9.351 -3.388 -19.322 1.00 98.12 150 ILE A C 1
ATOM 1140 O O . ILE A 1 150 ? 10.319 -3.661 -20.020 1.00 98.12 150 ILE A O 1
ATOM 1144 N N . THR A 1 151 ? 8.258 -2.815 -19.807 1.00 98.38 151 THR A N 1
ATOM 1145 C CA . THR A 1 151 ? 8.156 -2.345 -21.186 1.00 98.38 151 THR A CA 1
ATOM 1146 C C . THR A 1 151 ? 8.099 -0.830 -21.224 1.00 98.38 151 THR A C 1
ATOM 1148 O O . THR A 1 151 ? 7.212 -0.232 -20.622 1.00 98.38 151 THR A O 1
ATOM 1151 N N . VAL A 1 152 ? 9.014 -0.213 -21.961 1.00 97.62 152 VAL A N 1
ATOM 1152 C CA . VAL A 1 152 ? 9.045 1.231 -22.198 1.00 97.62 152 VAL A CA 1
ATOM 1153 C C . VAL A 1 152 ? 8.580 1.503 -23.623 1.00 97.62 152 VAL A C 1
ATOM 1155 O O . VAL A 1 152 ? 8.970 0.799 -24.555 1.00 97.62 152 VAL A O 1
ATOM 1158 N N . ARG A 1 153 ? 7.721 2.510 -23.793 1.00 97.69 153 ARG A N 1
ATOM 1159 C CA . ARG A 1 153 ? 7.229 2.974 -25.098 1.00 97.69 153 ARG A CA 1
ATOM 1160 C C . ARG A 1 153 ? 7.446 4.468 -25.222 1.00 97.69 153 ARG A C 1
ATOM 1162 O O . ARG A 1 153 ? 7.024 5.202 -24.332 1.00 97.69 153 ARG A O 1
ATOM 1169 N N . THR A 1 154 ? 8.050 4.887 -26.323 1.00 95.69 154 THR A N 1
ATOM 1170 C CA . THR A 1 154 ? 8.321 6.284 -26.670 1.00 95.69 154 THR A CA 1
ATOM 1171 C C . THR A 1 154 ? 8.010 6.517 -28.153 1.00 95.69 154 THR A C 1
ATOM 1173 O O . THR A 1 154 ? 7.575 5.611 -28.867 1.00 95.69 154 THR A O 1
ATOM 1176 N N . ASP A 1 155 ? 8.233 7.737 -28.632 1.00 95.12 155 ASP A N 1
ATOM 1177 C CA . ASP A 1 155 ? 8.219 8.083 -30.058 1.00 95.12 155 ASP A CA 1
ATOM 1178 C C . ASP A 1 155 ? 9.358 7.416 -30.860 1.00 95.12 155 ASP A C 1
ATOM 1180 O O . ASP A 1 155 ? 9.187 7.123 -32.041 1.00 95.12 155 ASP A O 1
ATOM 1184 N N . GLN A 1 156 ? 10.488 7.128 -30.206 1.00 94.06 156 GLN A N 1
ATOM 1185 C CA . GLN A 1 156 ? 11.657 6.426 -30.757 1.00 94.06 156 GLN A CA 1
ATOM 1186 C C . GLN A 1 156 ? 11.515 4.892 -30.758 1.00 94.06 156 GLN A C 1
ATOM 1188 O O . GLN A 1 156 ? 12.476 4.185 -31.054 1.00 94.06 156 GLN A O 1
ATOM 1193 N N . GLY A 1 157 ? 10.344 4.358 -30.400 1.00 96.50 157 GLY A N 1
ATOM 1194 C CA . GLY A 1 157 ? 10.062 2.923 -30.412 1.00 96.50 157 GLY A CA 1
ATOM 1195 C C . GLY A 1 157 ? 9.762 2.344 -29.032 1.00 96.50 157 GLY A C 1
ATOM 1196 O O . GLY A 1 157 ? 9.298 3.032 -28.121 1.00 96.50 157 GLY A O 1
ATOM 1197 N N . SER A 1 158 ? 9.963 1.039 -28.870 1.00 97.50 158 SER A N 1
ATOM 1198 C CA . SER A 1 158 ? 9.673 0.353 -27.612 1.00 97.50 158 SER A CA 1
ATOM 1199 C C . SER A 1 158 ? 10.606 -0.812 -27.343 1.00 97.50 158 SER A C 1
ATOM 1201 O O . SER A 1 158 ? 10.945 -1.564 -28.255 1.00 97.50 158 SER A O 1
ATOM 1203 N N . TYR A 1 159 ? 10.936 -1.006 -26.071 1.00 97.69 159 TYR A N 1
ATOM 1204 C CA . TYR A 1 159 ? 11.759 -2.116 -25.610 1.00 97.69 159 TYR A CA 1
ATOM 1205 C C . TYR A 1 159 ? 11.202 -2.728 -24.327 1.00 97.69 159 TYR A C 1
ATOM 1207 O O . TYR A 1 159 ? 10.517 -2.066 -23.546 1.00 97.69 159 TYR A O 1
ATOM 1215 N N . THR A 1 160 ? 11.497 -4.008 -24.118 1.00 98.56 160 THR A N 1
ATOM 1216 C CA . THR A 1 160 ? 11.111 -4.785 -22.943 1.00 98.56 160 THR A CA 1
ATOM 1217 C C . THR A 1 160 ? 12.345 -5.382 -22.287 1.00 98.56 160 THR A C 1
ATOM 1219 O O . THR A 1 160 ? 13.091 -6.113 -22.931 1.00 98.56 160 THR A O 1
ATOM 1222 N N . ILE A 1 161 ? 12.526 -5.110 -20.997 1.00 98.31 161 ILE A N 1
ATOM 1223 C CA . ILE A 1 161 ? 13.493 -5.785 -20.129 1.00 98.31 161 ILE A CA 1
ATOM 1224 C C . ILE A 1 161 ? 12.752 -6.935 -19.451 1.00 98.31 161 ILE A C 1
ATOM 1226 O O . ILE A 1 161 ? 11.831 -6.704 -18.660 1.00 98.31 161 ILE A O 1
ATOM 1230 N N . ARG A 1 162 ? 13.117 -8.174 -19.778 1.00 98.31 162 ARG A N 1
ATOM 1231 C CA . ARG A 1 162 ? 12.448 -9.376 -19.270 1.00 98.31 162 ARG A CA 1
ATOM 1232 C C . ARG A 1 162 ? 12.931 -9.741 -17.875 1.00 98.31 162 ARG A C 1
ATOM 1234 O O . ARG A 1 162 ? 14.123 -9.677 -17.582 1.00 98.31 162 ARG A O 1
ATOM 1241 N N . ASN A 1 163 ? 12.009 -10.203 -17.032 1.00 97.06 163 ASN A N 1
ATOM 1242 C CA . ASN A 1 163 ? 12.287 -10.657 -15.667 1.00 97.06 163 ASN A CA 1
ATOM 1243 C C . ASN A 1 163 ? 13.109 -9.647 -14.843 1.00 97.06 163 ASN A C 1
ATOM 1245 O O . ASN A 1 163 ? 13.970 -10.049 -14.054 1.00 97.06 163 ASN A O 1
ATOM 1249 N N . ALA A 1 164 ? 12.825 -8.353 -14.996 1.00 97.00 164 ALA A N 1
ATOM 1250 C CA . ALA A 1 164 ? 13.486 -7.284 -14.266 1.00 97.00 164 ALA A CA 1
ATOM 1251 C C . ALA A 1 164 ? 13.315 -7.464 -12.752 1.00 97.00 164 ALA A C 1
ATOM 1253 O O . ALA A 1 164 ? 12.197 -7.657 -12.257 1.00 97.00 164 ALA A O 1
ATOM 1254 N N . ALA A 1 165 ? 14.422 -7.417 -12.011 1.00 95.81 165 ALA A N 1
ATOM 1255 C CA . ALA A 1 165 ? 14.399 -7.558 -10.564 1.00 95.81 165 ALA A CA 1
ATOM 1256 C C . ALA A 1 165 ? 14.117 -6.205 -9.901 1.00 95.81 165 ALA A C 1
ATOM 1258 O O . ALA A 1 165 ? 14.724 -5.190 -10.241 1.00 95.81 165 ALA A O 1
ATOM 1259 N N . GLY A 1 166 ? 13.197 -6.212 -8.938 1.00 90.31 166 GLY A N 1
ATOM 1260 C CA . GLY A 1 166 ? 12.856 -5.050 -8.130 1.00 90.31 166 GLY A CA 1
ATOM 1261 C C . GLY A 1 166 ? 13.228 -5.249 -6.670 1.00 90.31 166 GLY A C 1
ATOM 1262 O O . GLY A 1 166 ? 12.913 -6.285 -6.082 1.00 90.31 166 GLY A O 1
ATOM 1263 N N . GLN A 1 167 ? 13.867 -4.252 -6.072 1.00 90.19 167 GLN A N 1
ATOM 1264 C CA . GLN A 1 167 ? 14.265 -4.256 -4.672 1.00 90.19 167 GLN A CA 1
ATOM 1265 C C . GLN A 1 167 ? 13.436 -3.272 -3.844 1.00 90.19 167 GLN A C 1
ATOM 1267 O O . GLN A 1 167 ? 13.027 -2.205 -4.306 1.00 90.19 167 GLN A O 1
ATOM 1272 N N . ASP A 1 168 ? 13.225 -3.644 -2.584 1.00 85.69 168 ASP A N 1
ATOM 1273 C CA . ASP A 1 168 ? 12.668 -2.768 -1.560 1.00 85.69 168 ASP A CA 1
ATOM 1274 C C . ASP A 1 168 ? 13.730 -1.764 -1.074 1.00 85.69 168 ASP A C 1
ATOM 1276 O O . ASP A 1 168 ? 14.912 -2.092 -0.962 1.00 85.69 168 ASP A O 1
ATOM 1280 N N . ARG A 1 169 ? 13.310 -0.543 -0.724 1.00 81.44 169 ARG A N 1
ATOM 1281 C CA . ARG A 1 169 ? 14.195 0.540 -0.258 1.00 81.44 169 ARG A CA 1
ATOM 1282 C C . ARG A 1 169 ? 13.698 1.132 1.067 1.00 81.44 169 ARG A C 1
ATOM 1284 O O . ARG A 1 169 ? 13.227 2.273 1.103 1.00 81.44 169 ARG A O 1
ATOM 1291 N N . PRO A 1 170 ? 13.778 0.391 2.186 1.00 75.81 170 PRO A N 1
ATOM 1292 C CA . PRO A 1 170 ? 13.259 0.861 3.464 1.00 75.81 170 PRO A CA 1
ATOM 1293 C C . PRO A 1 170 ? 14.028 2.086 3.971 1.00 75.81 170 PRO A C 1
ATOM 1295 O O . PRO A 1 170 ? 15.251 2.070 4.104 1.00 75.81 170 PRO A O 1
ATOM 1298 N N . SER A 1 171 ? 13.299 3.146 4.322 1.00 75.62 171 SER A N 1
ATOM 1299 C CA . SER A 1 171 ? 13.872 4.276 5.058 1.00 75.62 171 SER A CA 1
ATOM 1300 C C . SER A 1 171 ? 14.238 3.815 6.483 1.00 75.62 171 SER A C 1
ATOM 1302 O O . SER A 1 171 ? 13.406 3.173 7.131 1.00 75.62 171 SER A O 1
ATOM 1304 N N . PRO A 1 172 ? 15.429 4.145 7.022 1.00 69.62 172 PRO A N 1
ATOM 1305 C CA . PRO A 1 172 ? 15.808 3.756 8.381 1.00 69.62 172 PRO A CA 1
ATOM 1306 C C . PRO A 1 172 ? 14.801 4.282 9.401 1.00 69.62 172 PRO A C 1
ATOM 1308 O O . PRO A 1 172 ? 14.549 5.489 9.408 1.00 69.62 172 PRO A O 1
ATOM 1311 N N . LEU A 1 173 ? 14.248 3.406 10.251 1.00 64.50 173 LEU A N 1
ATOM 1312 C CA . LEU A 1 173 ? 13.271 3.768 11.284 1.00 64.50 173 LEU A CA 1
ATOM 1313 C C . LEU A 1 173 ? 13.890 4.718 12.314 1.00 64.50 173 LEU A C 1
ATOM 1315 O O . LEU A 1 173 ? 14.995 4.504 12.805 1.00 64.50 173 LEU A O 1
ATOM 1319 N N . SER A 1 174 ? 13.165 5.782 12.651 1.00 68.88 174 SER A N 1
ATOM 1320 C CA . SER A 1 174 ? 13.629 6.804 13.585 1.00 68.88 174 SER A CA 1
ATOM 1321 C C . SER A 1 174 ? 12.448 7.502 14.256 1.00 68.88 174 SER A C 1
ATOM 1323 O O . SER A 1 174 ? 11.380 7.663 13.666 1.00 68.88 174 SER A O 1
ATOM 1325 N N . ILE A 1 175 ? 12.666 7.975 15.486 1.00 67.81 175 ILE A N 1
ATOM 1326 C CA . ILE A 1 175 ? 11.693 8.737 16.288 1.00 67.81 175 ILE A CA 1
ATOM 1327 C C . ILE A 1 175 ? 11.234 10.007 15.546 1.00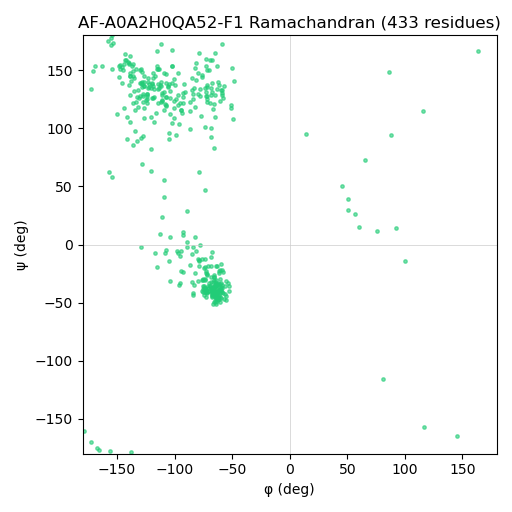 67.81 175 ILE A C 1
ATOM 1329 O O . ILE A 1 175 ? 10.126 10.492 15.764 1.00 67.81 175 ILE A O 1
ATOM 1333 N N . LYS A 1 176 ? 12.044 10.524 14.608 1.00 62.81 176 LYS A N 1
ATOM 1334 C CA . LYS A 1 176 ? 11.713 11.710 13.802 1.00 62.81 176 LYS A CA 1
ATOM 1335 C C . LYS A 1 176 ? 10.432 11.565 12.968 1.00 62.81 176 LYS A C 1
ATOM 1337 O O . LYS A 1 176 ? 9.845 12.588 12.626 1.00 62.81 176 LYS A O 1
ATOM 1342 N N . TYR A 1 177 ? 9.986 10.338 12.680 1.00 57.25 177 TYR A N 1
ATOM 1343 C CA . TYR A 1 177 ? 8.750 10.070 11.930 1.00 57.25 177 TYR A CA 1
ATOM 1344 C C . TYR A 1 177 ? 7.485 10.084 12.795 1.00 57.25 177 TYR A C 1
ATOM 1346 O O . TYR A 1 177 ? 6.391 9.946 12.268 1.00 57.25 177 TYR A O 1
ATOM 1354 N N . LEU A 1 178 ? 7.604 10.292 14.113 1.00 57.50 178 LEU A N 1
ATOM 1355 C CA . LEU A 1 178 ? 6.451 10.618 14.961 1.00 57.50 178 LEU A CA 1
ATOM 1356 C C . LEU A 1 178 ? 5.957 12.058 14.738 1.00 57.50 178 LEU A C 1
ATOM 1358 O O . LEU A 1 178 ? 4.878 12.414 15.205 1.00 57.50 178 LEU A O 1
ATOM 1362 N N . LYS A 1 179 ? 6.742 12.895 14.043 1.00 54.22 179 LYS A N 1
ATOM 1363 C CA . LYS A 1 179 ? 6.310 14.225 13.606 1.00 54.22 179 LYS A CA 1
ATOM 1364 C C . LYS A 1 179 ? 5.414 14.084 12.366 1.00 54.22 179 LYS A C 1
ATOM 1366 O O . LYS A 1 179 ? 5.881 13.490 11.393 1.00 54.22 179 LYS A O 1
ATOM 1371 N N . PRO A 1 180 ? 4.204 14.678 12.346 1.00 52.38 180 PRO A N 1
ATOM 1372 C CA . PRO A 1 180 ? 3.289 14.589 11.204 1.00 52.38 180 PRO A CA 1
ATOM 1373 C C . PRO A 1 180 ? 3.916 14.986 9.859 1.00 52.38 180 PRO A C 1
ATOM 1375 O O . PRO A 1 180 ? 3.657 14.340 8.852 1.00 52.38 180 PRO A O 1
ATOM 1378 N N . SER A 1 181 ? 4.810 15.982 9.847 1.00 56.12 181 SER A N 1
ATOM 1379 C CA . SER A 1 181 ? 5.482 16.463 8.629 1.00 56.12 181 SER A CA 1
ATOM 1380 C C . SER A 1 181 ? 6.477 15.479 8.001 1.00 56.12 181 SER A C 1
ATOM 1382 O O . SER A 1 181 ? 6.806 15.622 6.832 1.00 56.12 181 SER A O 1
ATOM 1384 N N . ASN A 1 182 ? 6.952 14.472 8.743 1.00 56.34 182 ASN A N 1
ATOM 1385 C CA . ASN A 1 182 ? 7.900 13.463 8.244 1.00 56.34 182 ASN A CA 1
ATOM 1386 C C . ASN A 1 182 ? 7.276 12.065 8.160 1.00 56.34 182 ASN A C 1
ATOM 1388 O O . ASN A 1 182 ? 7.978 11.069 7.980 1.00 56.34 182 ASN A O 1
ATOM 1392 N N . PHE A 1 183 ? 5.966 11.982 8.355 1.00 60.53 183 PHE A N 1
ATOM 1393 C CA . PHE A 1 183 ? 5.243 10.735 8.545 1.00 60.53 183 PHE A CA 1
ATOM 1394 C C . PHE A 1 183 ? 5.120 9.907 7.258 1.00 60.53 183 PHE A C 1
ATOM 1396 O O . PHE A 1 183 ? 5.044 8.685 7.330 1.00 60.53 183 PHE A O 1
ATOM 1403 N N . SER A 1 184 ? 5.180 10.558 6.091 1.00 58.66 184 SER A N 1
ATOM 1404 C CA . SER A 1 184 ? 5.141 9.920 4.769 1.00 58.66 184 SER A CA 1
ATOM 1405 C C . SER A 1 184 ? 6.501 9.429 4.256 1.00 58.66 184 SER A C 1
ATOM 1407 O O . SER A 1 184 ? 6.562 8.751 3.237 1.00 58.66 184 SER A O 1
ATOM 1409 N N . VAL A 1 185 ? 7.604 9.757 4.942 1.00 62.47 185 VAL A N 1
ATOM 1410 C CA . VAL A 1 185 ? 8.970 9.434 4.487 1.00 62.47 185 VAL A CA 1
ATOM 1411 C C . VAL A 1 185 ? 9.291 7.924 4.552 1.00 62.47 185 VAL A C 1
ATOM 1413 O O . VAL A 1 185 ? 9.987 7.408 3.662 1.00 62.47 185 VAL A O 1
ATOM 1416 N N . PRO A 1 186 ? 8.868 7.174 5.591 1.00 69.62 186 PRO A N 1
ATOM 1417 C CA . PRO A 1 186 ? 8.989 5.716 5.618 1.00 69.62 186 PRO A CA 1
ATOM 1418 C C . PRO A 1 186 ? 7.900 5.034 4.787 1.00 69.62 186 PRO A C 1
ATOM 1420 O O . PRO A 1 186 ? 6.878 5.630 4.484 1.00 69.62 186 PRO A O 1
ATOM 1423 N N . GLN A 1 187 ? 8.088 3.752 4.476 1.00 78.50 187 GLN A N 1
ATOM 1424 C CA . GLN A 1 187 ? 7.011 2.939 3.908 1.00 78.50 187 GLN A CA 1
ATOM 1425 C C . GLN A 1 187 ? 5.958 2.643 4.970 1.00 78.50 187 GLN A C 1
ATOM 1427 O O . GLN A 1 187 ? 6.312 2.178 6.055 1.00 78.50 187 GLN A O 1
ATOM 1432 N N . TYR A 1 188 ? 4.691 2.926 4.682 1.00 84.38 188 TYR A N 1
ATOM 1433 C CA . TYR A 1 188 ? 3.626 2.864 5.676 1.00 84.38 188 TYR A CA 1
ATOM 1434 C C . TYR A 1 188 ? 2.341 2.240 5.143 1.00 84.38 188 TYR A C 1
ATOM 1436 O O . TYR A 1 188 ? 2.097 2.188 3.940 1.00 84.38 188 TYR A O 1
ATOM 1444 N N . ASN A 1 189 ? 1.483 1.831 6.075 1.00 90.12 189 ASN A N 1
ATOM 1445 C CA . ASN A 1 189 ? 0.114 1.412 5.806 1.00 90.12 189 ASN A CA 1
ATOM 1446 C C . ASN A 1 189 ? -0.834 2.234 6.675 1.00 90.12 189 ASN A C 1
ATOM 1448 O O . ASN A 1 189 ? -0.732 2.200 7.905 1.00 90.12 189 ASN A O 1
ATOM 1452 N N . LEU A 1 190 ? -1.793 2.909 6.049 1.00 91.94 190 LEU A N 1
ATOM 1453 C CA . LEU A 1 190 ? -2.926 3.529 6.730 1.00 91.94 190 LEU A CA 1
ATOM 1454 C C . LEU A 1 190 ? -4.190 2.765 6.360 1.00 91.94 190 LEU A C 1
ATOM 1456 O O . LEU A 1 190 ? -4.455 2.533 5.185 1.00 91.94 190 LEU A O 1
ATOM 1460 N N . LYS A 1 191 ? -4.989 2.390 7.356 1.00 95.31 191 LYS A N 1
ATOM 1461 C CA . LYS A 1 191 ? -6.259 1.695 7.132 1.00 95.31 191 LYS A CA 1
ATOM 1462 C C . LYS A 1 191 ? -7.327 2.244 8.066 1.00 95.31 191 LYS A C 1
ATOM 1464 O O . LYS A 1 191 ? -7.125 2.303 9.278 1.00 95.31 191 LYS A O 1
ATOM 1469 N N . LEU A 1 192 ? -8.462 2.612 7.492 1.00 95.06 192 LEU A N 1
ATOM 1470 C CA . LEU A 1 192 ? -9.699 2.955 8.180 1.00 95.06 192 LEU A CA 1
ATOM 1471 C C . LEU A 1 192 ? -10.723 1.875 7.845 1.00 95.06 192 LEU A C 1
ATOM 1473 O O . LEU A 1 192 ? -10.856 1.472 6.693 1.00 95.06 192 LEU A O 1
ATOM 1477 N N . GLY A 1 193 ? -11.486 1.414 8.823 1.00 94.31 193 GLY A N 1
ATOM 1478 C CA . GLY A 1 193 ? -12.527 0.443 8.545 1.00 94.31 193 GLY A CA 1
ATOM 1479 C C . GLY A 1 193 ? -13.660 0.443 9.543 1.00 94.31 193 GLY A C 1
ATOM 1480 O O . GLY A 1 193 ? -13.705 1.210 10.507 1.00 94.31 193 GLY A O 1
ATOM 1481 N N . TYR A 1 194 ? -14.620 -0.419 9.252 1.00 93.88 194 TYR A N 1
ATOM 1482 C CA . TYR A 1 194 ? -15.895 -0.484 9.928 1.00 93.88 194 TYR A CA 1
ATOM 1483 C C . TYR A 1 194 ? -16.361 -1.930 10.047 1.00 93.88 194 TYR A C 1
ATOM 1485 O O . TYR A 1 194 ? -16.645 -2.593 9.050 1.00 93.88 194 TYR A O 1
ATOM 1493 N N . TRP A 1 195 ? -16.494 -2.408 11.280 1.00 94.06 195 TRP A N 1
ATOM 1494 C CA . TRP A 1 195 ? -17.198 -3.648 11.581 1.00 94.06 195 TRP A CA 1
ATOM 1495 C C . TRP A 1 195 ? -18.693 -3.361 11.696 1.00 94.06 195 TRP A C 1
ATOM 1497 O O . TRP A 1 195 ? -19.093 -2.480 12.463 1.00 94.06 195 TRP A O 1
ATOM 1507 N N . PHE A 1 196 ? -19.529 -4.137 11.000 1.00 86.31 196 PHE A N 1
ATOM 1508 C CA . PHE A 1 196 ? -20.980 -3.897 10.951 1.00 86.31 196 PHE A CA 1
ATOM 1509 C C . PHE A 1 196 ? -21.667 -3.965 12.322 1.00 86.31 196 PHE A C 1
ATOM 1511 O O . PHE A 1 196 ? -22.728 -3.385 12.520 1.00 86.31 196 PHE A O 1
ATOM 1518 N N . SER A 1 197 ? -21.053 -4.644 13.288 1.00 81.50 197 SER A N 1
ATOM 1519 C CA . SER A 1 197 ? -21.405 -4.584 14.705 1.00 81.50 197 SER A CA 1
ATOM 1520 C C . SER A 1 197 ? -20.206 -5.031 15.547 1.00 81.50 197 SER A C 1
ATOM 1522 O O . SER A 1 197 ? -19.179 -5.473 15.022 1.00 81.50 197 SER A O 1
ATOM 1524 N N . ARG A 1 198 ? -20.318 -4.947 16.876 1.00 79.38 198 ARG A N 1
ATOM 1525 C CA . ARG A 1 198 ? -19.273 -5.442 17.791 1.00 79.38 198 ARG A CA 1
ATOM 1526 C C . ARG A 1 198 ? -19.085 -6.961 17.737 1.00 79.38 198 ARG A C 1
ATOM 1528 O O . ARG A 1 198 ? -17.989 -7.441 18.019 1.00 79.38 198 ARG A O 1
ATOM 1535 N N . ASP A 1 199 ? -20.129 -7.689 17.367 1.00 81.56 199 ASP A N 1
ATOM 1536 C CA . ASP A 1 199 ? -20.114 -9.152 17.267 1.00 81.56 199 ASP A CA 1
ATOM 1537 C C . ASP A 1 199 ? -20.130 -9.638 15.818 1.00 81.56 199 ASP A C 1
ATOM 1539 O O . ASP A 1 199 ? -19.960 -10.826 15.561 1.00 81.56 199 ASP A O 1
ATOM 1543 N N . SER A 1 200 ? -20.259 -8.714 14.860 1.00 84.50 200 SER A N 1
ATOM 1544 C CA . SER A 1 200 ? -20.111 -9.011 13.444 1.00 84.50 200 SER A CA 1
ATOM 1545 C C . SER A 1 200 ? -18.726 -9.579 13.181 1.00 84.50 200 SER A C 1
ATOM 1547 O O . SER A 1 200 ? -17.707 -9.024 13.618 1.00 84.50 200 SER A O 1
ATOM 1549 N N . ARG A 1 201 ? -18.721 -10.665 12.416 1.00 94.00 201 ARG A N 1
ATOM 1550 C CA . ARG A 1 201 ? -17.526 -11.228 11.796 1.00 94.00 201 ARG A CA 1
ATOM 1551 C C . ARG A 1 201 ? -17.124 -10.454 10.550 1.00 94.00 201 ARG A C 1
ATOM 1553 O O . ARG A 1 201 ? -15.983 -10.551 10.143 1.00 94.00 201 ARG A O 1
ATOM 1560 N N . PHE A 1 202 ? -18.028 -9.668 9.973 1.00 94.69 202 PHE A N 1
ATOM 1561 C CA . PHE A 1 202 ? -17.797 -8.953 8.725 1.00 94.69 202 PHE A CA 1
ATOM 1562 C C . PHE A 1 202 ? -17.631 -7.450 8.931 1.00 94.69 202 PHE A C 1
ATOM 1564 O O . PHE A 1 202 ? -18.264 -6.842 9.811 1.00 94.69 202 PHE A O 1
ATOM 1571 N N . GLY A 1 203 ? -16.798 -6.863 8.083 1.00 94.50 203 GLY A N 1
ATOM 1572 C CA . GLY A 1 203 ? -16.580 -5.431 7.985 1.00 94.50 203 GLY A CA 1
ATOM 1573 C C . GLY A 1 203 ? -16.092 -5.026 6.601 1.00 94.50 203 GLY A C 1
ATOM 1574 O O . GLY A 1 203 ? -15.913 -5.859 5.714 1.00 94.50 203 GLY A O 1
ATOM 1575 N N . ILE A 1 204 ? -15.876 -3.729 6.444 1.00 95.69 204 ILE A N 1
ATOM 1576 C CA . ILE A 1 204 ? -15.289 -3.122 5.249 1.00 95.69 204 ILE A CA 1
ATOM 1577 C C . ILE A 1 204 ? -14.146 -2.201 5.657 1.00 95.69 204 ILE A C 1
ATOM 1579 O O . ILE A 1 204 ? -14.161 -1.642 6.758 1.00 95.69 204 ILE A O 1
ATOM 1583 N N . GLY A 1 205 ? -13.169 -2.045 4.776 1.00 94.25 205 GLY A N 1
ATOM 1584 C CA . GLY A 1 205 ? -12.020 -1.175 4.978 1.00 94.25 205 GLY A CA 1
ATOM 1585 C C . GLY A 1 205 ? -11.701 -0.359 3.735 1.00 94.25 205 GLY A C 1
ATOM 1586 O O . GLY A 1 205 ? -12.028 -0.747 2.614 1.00 94.25 205 GLY A O 1
ATOM 1587 N N . ALA A 1 206 ? -11.053 0.774 3.958 1.00 94.88 206 ALA A N 1
ATOM 1588 C CA . ALA A 1 206 ? -10.331 1.525 2.952 1.00 94.88 206 ALA A CA 1
ATOM 1589 C C . ALA A 1 206 ? -8.943 1.837 3.510 1.00 94.88 206 ALA A C 1
ATOM 1591 O O . ALA A 1 206 ? -8.787 2.151 4.695 1.00 94.88 206 ALA A O 1
ATOM 1592 N N . GLY A 1 207 ? -7.926 1.732 2.673 1.00 93.12 207 GLY A N 1
ATOM 1593 C CA . GLY A 1 207 ? -6.560 1.967 3.102 1.00 93.12 207 GLY A CA 1
ATOM 1594 C C . GLY A 1 207 ? -5.674 2.429 1.969 1.00 93.12 207 GLY A C 1
ATOM 1595 O O . GLY A 1 207 ? -6.092 2.471 0.817 1.00 93.12 207 GLY A O 1
ATOM 1596 N N . THR A 1 208 ? -4.452 2.791 2.329 1.00 91.44 208 THR A N 1
ATOM 1597 C CA . THR A 1 208 ? -3.383 3.082 1.385 1.00 91.44 208 THR A CA 1
ATOM 1598 C C . THR A 1 208 ? -2.084 2.498 1.905 1.00 91.44 208 THR A C 1
ATOM 1600 O O . THR A 1 208 ? -1.773 2.620 3.096 1.00 91.44 208 THR A O 1
ATOM 1603 N N . ASP A 1 209 ? -1.334 1.881 1.002 1.00 90.44 209 ASP A N 1
ATOM 1604 C CA . ASP A 1 209 ? 0.029 1.439 1.260 1.00 90.44 209 ASP A CA 1
ATOM 1605 C C . ASP A 1 209 ? 0.994 2.325 0.480 1.00 90.44 209 ASP A C 1
ATOM 1607 O O . ASP A 1 209 ? 0.812 2.551 -0.717 1.00 90.44 209 ASP A O 1
ATOM 1611 N N . HIS A 1 210 ? 2.020 2.820 1.160 1.00 86.88 210 HIS A N 1
ATOM 1612 C CA . HIS A 1 210 ? 3.107 3.573 0.554 1.00 86.88 210 HIS A CA 1
ATOM 1613 C C . HIS A 1 210 ? 4.342 2.678 0.489 1.00 86.88 210 HIS A C 1
ATOM 1615 O O . HIS A 1 210 ? 5.134 2.618 1.430 1.00 86.88 210 HIS A O 1
ATOM 1621 N N . MET A 1 211 ? 4.498 1.966 -0.620 1.00 86.00 211 MET A N 1
ATOM 1622 C CA . MET A 1 211 ? 5.621 1.056 -0.850 1.00 86.00 211 MET A CA 1
ATOM 1623 C C . MET A 1 211 ? 6.665 1.663 -1.774 1.00 86.00 211 MET A C 1
ATOM 1625 O O . MET A 1 211 ? 6.412 2.673 -2.427 1.00 86.00 211 MET A O 1
ATOM 1629 N N . LYS A 1 212 ? 7.832 1.029 -1.847 1.00 89.38 212 LYS A N 1
ATOM 1630 C CA . LYS A 1 212 ? 8.906 1.401 -2.760 1.00 89.38 212 LYS A CA 1
ATOM 1631 C C . LYS A 1 212 ? 9.328 0.198 -3.582 1.00 89.38 212 LYS A C 1
ATOM 1633 O O . LYS A 1 212 ? 9.521 -0.883 -3.043 1.00 89.38 212 LYS A O 1
ATOM 1638 N N . TRP A 1 213 ? 9.514 0.430 -4.872 1.00 92.31 213 TRP A N 1
ATOM 1639 C CA . TRP A 1 213 ? 10.058 -0.545 -5.807 1.00 92.31 213 TRP A CA 1
ATOM 1640 C C . TRP A 1 213 ? 11.186 0.126 -6.587 1.00 92.31 213 TRP A C 1
ATOM 1642 O O . TRP A 1 213 ? 10.996 1.225 -7.109 1.00 92.31 213 TRP A O 1
ATOM 1652 N N . VAL A 1 214 ? 12.363 -0.489 -6.620 1.00 94.12 214 VAL A N 1
ATOM 1653 C CA . VAL A 1 214 ? 13.563 0.041 -7.284 1.00 94.12 214 VAL A CA 1
ATOM 1654 C C . VAL A 1 214 ? 14.100 -1.015 -8.231 1.00 94.12 214 VAL A C 1
ATOM 1656 O O . VAL A 1 214 ? 14.397 -2.123 -7.790 1.00 94.12 214 VAL A O 1
ATOM 1659 N N . PHE A 1 215 ? 14.223 -0.683 -9.511 1.00 95.81 215 PHE A N 1
ATOM 1660 C CA . PHE A 1 215 ? 14.853 -1.560 -10.490 1.00 95.81 215 PHE A CA 1
ATOM 1661 C C . PHE A 1 215 ? 16.324 -1.794 -10.130 1.00 95.81 215 PHE A C 1
ATOM 1663 O O . PHE A 1 215 ? 17.008 -0.869 -9.697 1.00 95.81 215 PHE A O 1
ATOM 1670 N N . ASP A 1 216 ? 16.790 -3.030 -10.300 1.00 95.31 216 ASP A N 1
ATOM 1671 C CA . ASP A 1 216 ? 18.183 -3.432 -10.107 1.00 95.31 216 ASP A CA 1
ATOM 1672 C C . ASP A 1 216 ? 18.912 -3.487 -11.464 1.00 95.31 216 ASP A C 1
ATOM 1674 O O . ASP A 1 216 ? 18.818 -4.510 -12.150 1.00 95.31 216 ASP A O 1
ATOM 1678 N N . PRO A 1 217 ? 19.598 -2.406 -11.879 1.00 90.56 217 PRO A N 1
ATOM 1679 C CA . PRO A 1 217 ? 20.276 -2.322 -13.172 1.00 90.56 217 PRO A CA 1
ATOM 1680 C C . PRO A 1 217 ? 21.591 -3.110 -13.231 1.00 90.56 217 PRO A C 1
ATOM 1682 O O . PRO A 1 217 ? 22.128 -3.287 -14.315 1.00 90.56 217 PRO A O 1
ATOM 1685 N N . GLU A 1 218 ? 22.129 -3.572 -12.096 1.00 89.19 218 GLU A N 1
ATOM 1686 C CA . GLU A 1 218 ? 23.450 -4.224 -12.027 1.00 89.19 218 GLU A CA 1
ATOM 1687 C C . GLU A 1 218 ? 23.425 -5.686 -12.510 1.00 89.19 218 GLU A C 1
ATOM 1689 O O . GLU A 1 218 ? 24.442 -6.380 -12.483 1.00 89.19 218 GLU A O 1
ATOM 1694 N N . ARG A 1 219 ? 22.255 -6.190 -12.921 1.00 92.88 219 ARG A N 1
ATOM 1695 C CA . ARG A 1 219 ? 22.079 -7.553 -13.432 1.00 92.88 219 ARG A CA 1
ATOM 1696 C C . ARG A 1 219 ? 21.975 -7.564 -14.949 1.00 92.88 219 ARG A C 1
ATOM 1698 O O . ARG A 1 219 ? 21.466 -6.630 -15.557 1.00 92.88 219 ARG A O 1
ATOM 1705 N N . GLU A 1 220 ? 22.355 -8.693 -15.533 1.00 96.38 220 GLU A N 1
ATOM 1706 C CA . GLU A 1 220 ? 22.121 -8.965 -16.948 1.00 96.38 220 GLU A CA 1
ATOM 1707 C C . GLU A 1 220 ? 20.663 -9.373 -17.197 1.00 96.38 220 GLU A C 1
ATOM 1709 O O . GLU A 1 220 ? 20.123 -10.255 -16.518 1.00 96.38 220 GLU A O 1
ATOM 1714 N N . TYR A 1 221 ? 20.046 -8.796 -18.227 1.00 97.62 221 TYR A N 1
ATOM 1715 C CA . TYR A 1 221 ? 18.656 -9.059 -18.596 1.00 97.62 221 TYR A CA 1
ATOM 1716 C C . TYR A 1 221 ? 18.506 -9.419 -20.071 1.00 97.62 221 TYR A C 1
ATOM 1718 O O . TYR A 1 221 ? 19.233 -8.930 -20.929 1.00 97.62 221 TYR A O 1
ATOM 1726 N N . ASP A 1 222 ? 17.518 -10.258 -20.381 1.00 98.12 222 ASP A N 1
ATOM 1727 C CA . ASP A 1 222 ? 17.057 -10.395 -21.762 1.00 98.12 222 ASP A CA 1
ATOM 1728 C C . ASP A 1 222 ? 16.296 -9.121 -22.148 1.00 98.12 222 ASP A C 1
ATOM 1730 O O . ASP A 1 222 ? 15.330 -8.742 -21.479 1.00 98.12 222 ASP A O 1
ATOM 1734 N N . ILE A 1 223 ? 16.748 -8.458 -23.210 1.00 98.00 223 ILE A N 1
ATOM 1735 C CA . ILE A 1 223 ? 16.163 -7.220 -23.726 1.00 98.00 223 ILE A CA 1
ATOM 1736 C C . ILE A 1 223 ? 15.665 -7.493 -25.144 1.00 98.00 223 ILE A C 1
ATOM 1738 O O . ILE A 1 223 ? 16.361 -8.103 -25.950 1.00 98.00 223 ILE A O 1
ATOM 1742 N N . GLU A 1 224 ? 14.450 -7.058 -25.453 1.00 98.00 224 GLU A N 1
ATOM 1743 C CA . GLU A 1 224 ? 13.846 -7.211 -26.778 1.00 98.00 224 GLU A CA 1
ATOM 1744 C C . GLU A 1 224 ? 13.083 -5.948 -27.174 1.00 98.00 224 GLU A C 1
ATOM 1746 O O . GLU A 1 224 ? 12.624 -5.199 -26.313 1.00 98.00 224 GLU A O 1
ATOM 1751 N N . GLY A 1 225 ? 12.907 -5.713 -28.471 1.00 96.81 225 GLY A N 1
ATOM 1752 C CA . GLY A 1 225 ? 12.131 -4.584 -28.968 1.00 96.81 225 GLY A CA 1
ATOM 1753 C C . GLY A 1 225 ? 12.689 -4.004 -30.255 1.00 96.81 225 GLY A C 1
ATOM 1754 O O . GLY A 1 225 ? 13.510 -4.626 -30.922 1.00 96.81 225 GLY A O 1
ATOM 1755 N N . ASP A 1 226 ? 12.219 -2.806 -30.567 1.00 96.44 226 ASP A N 1
ATOM 1756 C CA . ASP A 1 226 ? 12.689 -1.975 -31.669 1.00 96.44 226 ASP A CA 1
ATOM 1757 C C . ASP A 1 226 ? 12.741 -0.537 -31.149 1.00 96.44 226 ASP A C 1
ATOM 1759 O O . ASP A 1 226 ? 11.699 0.070 -30.878 1.00 96.44 226 ASP A O 1
ATOM 1763 N N . TYR A 1 227 ? 13.951 -0.045 -30.893 1.00 95.94 227 TYR A N 1
ATOM 1764 C CA . TYR A 1 227 ? 14.203 1.272 -30.323 1.00 95.94 227 TYR A CA 1
ATOM 1765 C C . TYR A 1 227 ? 15.342 1.941 -31.088 1.00 95.94 227 TYR A C 1
ATOM 1767 O O . TYR A 1 227 ? 16.449 1.411 -31.166 1.00 95.94 227 TYR A O 1
ATOM 1775 N N . THR A 1 228 ? 15.066 3.113 -31.653 1.00 93.44 228 THR A N 1
ATOM 1776 C CA . THR A 1 228 ? 16.006 3.856 -32.503 1.00 93.44 228 THR A CA 1
ATOM 1777 C C . THR A 1 228 ? 16.765 4.941 -31.750 1.00 93.44 228 THR A C 1
ATOM 1779 O O . THR A 1 228 ? 17.655 5.573 -32.317 1.00 93.44 228 THR A O 1
ATOM 1782 N N . GLY A 1 229 ? 16.398 5.186 -30.490 1.00 85.94 229 GLY A N 1
ATOM 1783 C CA . GLY A 1 229 ? 17.073 6.155 -29.644 1.00 85.94 229 GLY A CA 1
ATOM 1784 C C . GLY A 1 229 ? 18.467 5.679 -29.251 1.00 85.94 229 GLY A C 1
ATOM 1785 O O . GLY A 1 229 ? 18.747 4.488 -29.124 1.00 85.94 229 GLY A O 1
ATOM 1786 N N . GLU A 1 230 ? 19.348 6.640 -29.037 1.00 82.31 230 GLU A N 1
ATOM 1787 C CA . GLU A 1 230 ? 20.730 6.369 -28.671 1.00 82.31 230 GLU A CA 1
ATOM 1788 C C . GLU A 1 230 ? 20.849 6.119 -27.168 1.00 82.31 230 GLU A C 1
ATOM 1790 O O . GLU A 1 230 ? 20.250 6.843 -26.371 1.00 82.31 230 GLU A O 1
ATOM 1795 N N . LEU A 1 231 ? 21.598 5.085 -26.778 1.00 89.56 231 LEU A N 1
ATOM 1796 C CA . LEU A 1 231 ? 21.737 4.665 -25.386 1.00 89.56 231 LEU A CA 1
ATOM 1797 C C . LEU A 1 231 ? 23.177 4.843 -24.912 1.00 89.56 231 LEU A C 1
ATOM 1799 O O . LEU A 1 231 ? 24.128 4.745 -25.688 1.00 89.56 231 LEU A O 1
ATOM 1803 N N . TRP A 1 232 ? 23.332 5.088 -23.616 1.00 88.25 232 TRP A N 1
ATOM 1804 C CA . TRP A 1 232 ? 24.633 5.179 -22.968 1.00 88.25 232 TRP A CA 1
ATOM 1805 C C . TRP A 1 232 ? 24.748 4.109 -21.895 1.00 88.25 232 TRP A C 1
ATOM 1807 O O . TRP A 1 232 ? 23.909 4.024 -21.003 1.00 88.25 232 TRP A O 1
ATOM 1817 N N . VAL A 1 233 ? 25.808 3.314 -21.975 1.00 87.50 233 VAL A N 1
ATOM 1818 C CA . VAL A 1 233 ? 26.135 2.247 -21.024 1.00 87.50 233 VAL A CA 1
ATOM 1819 C C . VAL A 1 233 ? 27.596 2.425 -20.638 1.00 87.50 233 VAL A C 1
ATOM 1821 O O . VAL A 1 233 ? 28.441 2.581 -21.516 1.00 87.50 233 VAL A O 1
ATOM 1824 N N . ASP A 1 234 ? 27.887 2.502 -19.338 1.00 83.31 234 ASP A N 1
ATOM 1825 C CA . ASP A 1 234 ? 29.239 2.745 -18.806 1.00 83.31 234 ASP A CA 1
ATOM 1826 C C . ASP A 1 234 ? 29.974 3.956 -19.419 1.00 83.31 234 ASP A C 1
ATOM 1828 O O . ASP A 1 234 ? 31.201 4.016 -19.492 1.00 83.31 234 ASP A O 1
ATOM 1832 N N . GLY A 1 235 ? 29.214 4.969 -19.844 1.00 81.00 235 GLY A N 1
ATOM 1833 C CA . GLY A 1 235 ? 29.751 6.172 -20.483 1.00 81.00 235 GLY A CA 1
ATOM 1834 C C . GLY A 1 235 ? 30.196 5.989 -21.932 1.00 81.00 235 GLY A C 1
ATOM 1835 O O . GLY A 1 235 ? 30.804 6.889 -22.506 1.00 81.00 235 GLY A O 1
ATOM 1836 N N . GLU A 1 236 ? 29.849 4.865 -22.549 1.00 86.19 236 GLU A N 1
ATOM 1837 C CA . GLU A 1 236 ? 30.009 4.631 -23.975 1.00 86.19 236 GLU A CA 1
ATOM 1838 C C . GLU A 1 236 ? 28.651 4.662 -24.677 1.00 86.19 236 GLU A C 1
ATOM 1840 O O . GLU A 1 236 ? 27.649 4.132 -24.191 1.00 86.19 236 GLU A O 1
ATOM 1845 N N . ARG A 1 237 ? 28.628 5.288 -25.853 1.00 89.38 237 ARG A N 1
ATOM 1846 C CA . ARG A 1 237 ? 27.459 5.319 -26.726 1.00 89.38 237 ARG A CA 1
ATOM 1847 C C . ARG A 1 237 ? 27.271 3.936 -27.346 1.00 89.38 237 ARG A C 1
ATOM 1849 O O . ARG A 1 237 ? 28.200 3.416 -27.963 1.00 89.38 237 ARG A O 1
ATOM 1856 N N . ARG A 1 238 ? 26.082 3.359 -27.190 1.00 91.06 238 ARG A N 1
ATOM 1857 C CA . ARG A 1 238 ? 25.716 2.033 -27.694 1.00 91.06 238 ARG A CA 1
ATOM 1858 C C . ARG A 1 238 ? 24.420 2.119 -28.490 1.00 91.06 238 ARG A C 1
ATOM 1860 O O . ARG A 1 238 ? 23.469 2.798 -28.100 1.00 91.06 238 ARG A O 1
ATOM 1867 N N . SER A 1 239 ? 24.384 1.412 -29.610 1.00 93.81 239 SER A N 1
ATOM 1868 C CA . SER A 1 239 ? 23.136 1.127 -30.314 1.00 93.81 239 SER A CA 1
ATOM 1869 C C . SER A 1 239 ? 22.255 0.186 -29.489 1.00 93.81 239 SER A C 1
ATOM 1871 O O . SER A 1 239 ? 22.742 -0.553 -28.628 1.00 93.81 239 SER A O 1
ATOM 1873 N N . PHE A 1 240 ? 20.952 0.178 -29.768 1.00 95.00 240 PHE A N 1
ATOM 1874 C CA . PHE A 1 240 ? 20.035 -0.745 -29.102 1.00 95.00 240 PHE A CA 1
ATOM 1875 C C . PHE A 1 240 ? 20.418 -2.217 -29.337 1.00 95.00 240 PHE A C 1
ATOM 1877 O O . PHE A 1 240 ? 20.390 -3.006 -28.398 1.00 95.00 240 PHE A O 1
ATOM 1884 N N . ASP A 1 241 ? 20.881 -2.574 -30.540 1.00 95.31 241 ASP A N 1
ATOM 1885 C CA . ASP A 1 241 ? 21.356 -3.930 -30.849 1.00 95.31 241 ASP A CA 1
ATOM 1886 C C . ASP A 1 241 ? 22.570 -4.340 -29.997 1.00 95.31 241 ASP A C 1
ATOM 1888 O O . ASP A 1 241 ? 22.655 -5.483 -29.543 1.00 95.31 241 ASP A O 1
ATOM 1892 N N . GLU A 1 242 ? 23.502 -3.416 -29.734 1.00 94.94 242 GLU A N 1
ATOM 1893 C CA . GLU A 1 242 ? 24.641 -3.668 -28.841 1.00 94.94 242 GLU A CA 1
ATOM 1894 C C . GLU A 1 242 ? 24.201 -3.851 -27.387 1.00 94.94 242 GLU A C 1
ATOM 1896 O O . GLU A 1 242 ? 24.719 -4.731 -26.702 1.00 94.94 242 GLU A O 1
ATOM 1901 N N . VAL A 1 243 ? 23.228 -3.061 -26.928 1.00 94.62 243 VAL A N 1
ATOM 1902 C CA . VAL A 1 243 ? 22.623 -3.188 -25.594 1.00 94.62 243 VAL A CA 1
ATOM 1903 C C . VAL A 1 243 ? 21.921 -4.538 -25.434 1.00 94.62 243 VAL A C 1
ATOM 1905 O O . VAL A 1 243 ? 22.129 -5.232 -24.438 1.00 94.62 243 VAL A O 1
ATOM 1908 N N . VAL A 1 244 ? 21.144 -4.953 -26.438 1.00 96.25 244 VAL A N 1
ATOM 1909 C CA . VAL A 1 244 ? 20.477 -6.262 -26.480 1.00 96.25 244 VAL A CA 1
ATOM 1910 C C . VAL A 1 244 ? 21.501 -7.397 -26.453 1.00 96.25 244 VAL A C 1
ATOM 1912 O O . VAL A 1 244 ? 21.360 -8.332 -25.664 1.00 96.25 244 VAL A O 1
ATOM 1915 N N . ALA A 1 245 ? 22.556 -7.311 -27.268 1.00 96.25 245 ALA A N 1
ATOM 1916 C CA . ALA A 1 245 ? 23.619 -8.313 -27.304 1.00 96.25 245 ALA A CA 1
ATOM 1917 C C . ALA A 1 245 ? 24.410 -8.383 -25.986 1.00 96.25 245 ALA A C 1
ATOM 1919 O O . ALA A 1 245 ? 24.798 -9.472 -25.562 1.00 96.25 245 ALA A O 1
ATOM 1920 N N . GLY A 1 246 ? 24.634 -7.234 -25.344 1.00 95.12 246 GLY A N 1
ATOM 1921 C CA . GLY A 1 246 ? 25.326 -7.111 -24.063 1.00 95.12 246 GLY A CA 1
ATOM 1922 C C . GLY A 1 246 ? 24.468 -7.449 -22.844 1.00 95.12 246 GLY A C 1
ATOM 1923 O O . GLY A 1 246 ? 25.027 -7.633 -21.768 1.00 95.12 246 GLY A O 1
ATOM 1924 N N . ARG A 1 247 ? 23.138 -7.563 -22.999 1.00 96.69 247 ARG A N 1
ATOM 1925 C CA . ARG A 1 247 ? 22.177 -7.802 -21.903 1.00 96.69 247 ARG A CA 1
ATOM 1926 C C . ARG A 1 247 ? 22.248 -6.744 -20.795 1.00 96.69 247 ARG A C 1
ATOM 1928 O O . ARG A 1 247 ? 21.902 -7.024 -19.647 1.00 96.69 247 ARG A O 1
ATOM 1935 N N . ASP A 1 248 ? 22.697 -5.540 -21.135 1.00 93.56 248 ASP A N 1
ATOM 1936 C CA . ASP A 1 248 ? 23.034 -4.499 -20.170 1.00 93.56 248 ASP A CA 1
ATOM 1937 C C . ASP A 1 248 ? 21.925 -3.447 -20.091 1.00 93.56 248 ASP A C 1
ATOM 1939 O O . ASP A 1 248 ? 21.767 -2.604 -20.972 1.00 93.56 248 ASP A O 1
ATOM 1943 N N . ALA A 1 249 ? 21.136 -3.500 -19.019 1.00 93.56 249 ALA A N 1
ATOM 1944 C CA . ALA A 1 249 ? 20.046 -2.560 -18.781 1.00 93.56 249 ALA A CA 1
ATOM 1945 C C . ALA A 1 249 ? 20.456 -1.339 -17.934 1.00 93.56 249 ALA A C 1
ATOM 1947 O O . ALA A 1 249 ? 19.580 -0.586 -17.500 1.00 93.56 249 ALA A O 1
ATOM 1948 N N . SER A 1 250 ? 21.753 -1.122 -17.685 1.00 91.75 250 SER A N 1
ATOM 1949 C CA . SER A 1 250 ? 22.251 -0.057 -16.800 1.00 91.75 250 SER A CA 1
ATOM 1950 C C . SER A 1 250 ? 21.957 1.359 -17.287 1.00 91.75 250 SER A C 1
ATOM 1952 O O . SER A 1 250 ? 21.923 2.299 -16.490 1.00 91.75 250 SER A O 1
ATOM 1954 N N . PHE A 1 251 ? 21.643 1.506 -18.576 1.00 90.81 251 PHE A N 1
ATOM 1955 C CA . PHE A 1 251 ? 21.185 2.763 -19.155 1.00 90.81 251 PHE A CA 1
ATOM 1956 C C . PHE A 1 251 ? 19.865 3.262 -18.545 1.00 90.81 251 PHE A C 1
ATOM 1958 O O . PHE A 1 251 ? 19.600 4.459 -18.627 1.00 90.81 251 PHE A O 1
ATOM 1965 N N . LEU A 1 252 ? 19.039 2.389 -17.944 1.00 92.81 252 LEU A N 1
ATOM 1966 C CA . LEU A 1 252 ? 17.752 2.730 -17.332 1.00 92.81 252 LEU A CA 1
ATOM 1967 C C . LEU A 1 252 ? 17.804 2.565 -15.809 1.00 92.81 252 LEU A C 1
ATOM 1969 O O . LEU A 1 252 ? 17.967 1.461 -15.295 1.00 92.81 252 LEU A O 1
ATOM 1973 N N . LEU A 1 253 ? 17.513 3.638 -15.072 1.00 92.44 253 LEU A N 1
ATOM 1974 C CA . LEU A 1 253 ? 17.180 3.563 -13.649 1.00 92.44 253 LEU A CA 1
ATOM 1975 C C . LEU A 1 253 ? 15.705 3.914 -13.464 1.00 92.44 253 LEU A C 1
ATOM 1977 O O . LEU A 1 253 ? 15.250 4.996 -13.842 1.00 92.44 253 LEU A O 1
ATOM 1981 N N . LEU A 1 254 ? 14.964 3.002 -12.844 1.00 93.19 254 LEU A N 1
ATOM 1982 C CA . LEU A 1 254 ? 13.529 3.132 -12.633 1.00 93.19 254 LEU A CA 1
ATOM 1983 C C . LEU A 1 254 ? 13.189 2.922 -11.162 1.00 93.19 254 LEU A C 1
ATOM 1985 O O . LEU A 1 254 ? 13.541 1.903 -10.569 1.00 93.19 254 LEU A O 1
ATOM 1989 N N . GLU A 1 255 ? 12.462 3.869 -10.580 1.00 92.31 255 GLU A N 1
ATOM 1990 C CA . GLU A 1 255 ? 12.028 3.788 -9.191 1.00 92.31 255 GLU A CA 1
ATOM 1991 C C . GLU A 1 255 ? 10.576 4.236 -9.026 1.00 92.31 255 GLU A C 1
ATOM 1993 O O . GLU A 1 255 ? 10.158 5.248 -9.573 1.00 92.31 255 GLU A O 1
ATOM 1998 N N . HIS A 1 256 ? 9.829 3.540 -8.175 1.00 89.19 256 HIS A N 1
ATOM 1999 C CA . HIS A 1 256 ? 8.552 3.997 -7.618 1.00 89.19 256 HIS A CA 1
ATOM 2000 C C . HIS A 1 256 ? 8.749 4.325 -6.132 1.00 89.19 256 HIS A C 1
ATOM 2002 O O . HIS A 1 256 ? 8.134 3.714 -5.259 1.00 89.19 256 HIS A O 1
ATOM 2008 N N . THR A 1 257 ? 9.711 5.203 -5.818 1.00 69.56 257 THR A N 1
ATOM 2009 C CA . THR A 1 257 ? 10.221 5.414 -4.447 1.00 69.56 257 THR A CA 1
ATOM 2010 C C . THR A 1 257 ? 9.538 6.523 -3.658 1.00 69.56 257 THR A C 1
ATOM 2012 O O . THR A 1 257 ? 9.493 6.419 -2.431 1.00 69.56 257 THR A O 1
ATOM 2015 N N . ASP A 1 258 ? 8.918 7.496 -4.325 1.00 66.50 258 ASP A N 1
ATOM 2016 C CA . ASP A 1 258 ? 7.956 8.428 -3.708 1.00 66.50 258 ASP A CA 1
ATOM 2017 C C . ASP A 1 258 ? 6.514 7.880 -3.780 1.00 66.50 258 ASP A C 1
ATOM 2019 O O . ASP A 1 258 ? 5.517 8.605 -3.805 1.00 66.50 258 ASP A O 1
ATOM 2023 N N . GLY A 1 259 ? 6.443 6.546 -3.787 1.00 59.94 259 GLY A N 1
ATOM 2024 C CA . GLY A 1 259 ? 5.273 5.736 -3.522 1.00 59.94 259 GLY A CA 1
ATOM 2025 C C . GLY A 1 259 ? 4.859 4.931 -4.742 1.00 59.94 259 GLY A C 1
ATOM 2026 O O . GLY A 1 259 ? 4.392 5.494 -5.718 1.00 59.94 259 GLY A O 1
ATOM 2027 N N . TYR A 1 260 ? 4.942 3.606 -4.650 1.00 69.75 260 TYR A N 1
ATOM 2028 C CA . TYR A 1 260 ? 4.155 2.620 -5.403 1.00 69.75 260 TYR A CA 1
ATOM 2029 C C . TYR A 1 260 ? 2.713 2.600 -4.852 1.00 69.75 260 TYR A C 1
ATOM 2031 O O . TYR A 1 260 ? 2.187 1.558 -4.472 1.00 69.75 260 TYR A O 1
ATOM 2039 N N . ASN A 1 261 ? 2.116 3.781 -4.659 1.00 86.38 261 ASN A N 1
ATOM 2040 C CA . ASN A 1 261 ? 0.975 3.944 -3.762 1.00 86.38 261 ASN A CA 1
ATOM 2041 C C . ASN A 1 261 ? -0.196 3.066 -4.182 1.00 86.38 261 ASN A C 1
ATOM 2043 O O . ASN A 1 261 ? -0.627 3.103 -5.335 1.00 86.38 261 ASN A O 1
ATOM 2047 N N . TYR A 1 262 ? -0.732 2.326 -3.220 1.00 93.12 262 TYR A N 1
ATOM 2048 C CA . TYR A 1 262 ? -1.849 1.424 -3.431 1.00 93.12 262 TYR A CA 1
ATOM 2049 C C . TYR A 1 262 ? -3.019 1.825 -2.531 1.00 93.12 262 TYR A C 1
ATOM 2051 O O . TYR A 1 262 ? -3.170 1.267 -1.444 1.00 93.12 262 TYR A O 1
ATOM 2059 N N . PRO A 1 263 ? -3.837 2.820 -2.922 1.00 93.75 263 PRO A N 1
ATOM 2060 C CA . PRO A 1 263 ? -5.131 3.050 -2.299 1.00 93.75 263 PRO A CA 1
ATOM 2061 C C . PRO A 1 263 ? -6.131 1.960 -2.713 1.00 93.75 263 PRO A C 1
ATOM 2063 O O . PRO A 1 263 ? -6.301 1.659 -3.898 1.00 93.75 263 PRO A O 1
ATOM 2066 N N . TYR A 1 264 ? -6.825 1.383 -1.734 1.00 95.75 264 TYR A N 1
ATOM 2067 C CA . TYR A 1 264 ? -7.731 0.251 -1.928 1.00 95.75 264 TYR A CA 1
ATOM 2068 C C . TYR A 1 264 ? -8.977 0.319 -1.052 1.00 95.75 264 TYR A C 1
ATOM 2070 O O . TYR A 1 264 ? -9.035 1.008 -0.030 1.00 95.75 264 TYR A O 1
ATOM 2078 N N . ILE A 1 265 ? -9.952 -0.501 -1.439 1.00 96.25 265 ILE A N 1
ATOM 2079 C CA . ILE A 1 265 ? -11.065 -0.932 -0.598 1.00 96.25 265 ILE A CA 1
ATOM 2080 C C . ILE A 1 265 ? -10.980 -2.440 -0.367 1.00 96.25 265 ILE A C 1
ATOM 2082 O O . ILE A 1 265 ? -10.435 -3.181 -1.187 1.00 96.25 265 ILE A O 1
ATOM 2086 N N . GLU A 1 266 ? -11.534 -2.908 0.742 1.00 97.56 266 GLU A N 1
ATOM 2087 C CA . GLU A 1 266 ? -11.487 -4.322 1.112 1.00 97.56 266 GLU A CA 1
ATOM 2088 C C . GLU A 1 266 ? -12.732 -4.773 1.880 1.00 97.56 266 GLU A C 1
ATOM 2090 O O . GLU A 1 266 ? -13.366 -4.009 2.618 1.00 97.56 266 GLU A O 1
ATOM 2095 N N . GLY A 1 267 ? -13.049 -6.056 1.730 1.00 96.94 267 GLY A N 1
ATOM 2096 C CA . GLY A 1 267 ? -13.929 -6.791 2.624 1.00 96.94 267 GLY A CA 1
ATOM 2097 C C . GLY A 1 267 ? -13.112 -7.464 3.721 1.00 96.94 267 GLY A C 1
ATOM 2098 O O . GLY A 1 267 ? -12.050 -8.028 3.461 1.00 96.94 267 GLY A O 1
ATOM 2099 N N . LEU A 1 268 ? -13.622 -7.418 4.948 1.00 98.19 268 LEU A N 1
ATOM 2100 C CA . LEU A 1 268 ? -12.945 -7.936 6.130 1.00 98.19 268 LEU A CA 1
ATOM 2101 C C . LEU A 1 268 ? -13.770 -9.035 6.785 1.00 98.19 268 LEU A C 1
ATOM 2103 O O . LEU A 1 268 ? -14.981 -8.892 6.976 1.00 98.19 268 LEU A O 1
ATOM 2107 N N . TYR A 1 269 ? -13.086 -10.088 7.209 1.00 98.19 269 TYR A N 1
ATOM 2108 C CA . TYR A 1 269 ? -13.594 -11.120 8.096 1.00 98.19 269 TYR A CA 1
ATOM 2109 C C . TYR A 1 269 ? -12.767 -11.146 9.383 1.00 98.19 269 TYR A C 1
ATOM 2111 O O . TYR A 1 269 ? -11.550 -10.981 9.347 1.00 98.19 269 TYR A O 1
ATOM 2119 N N . ARG A 1 270 ? -13.401 -11.402 10.526 1.00 97.25 270 ARG A N 1
ATOM 2120 C CA . ARG A 1 270 ? -12.713 -11.680 11.786 1.00 97.25 270 ARG A CA 1
ATOM 2121 C C . ARG A 1 270 ? -13.334 -12.841 12.547 1.00 97.25 270 ARG A C 1
ATOM 2123 O O . ARG A 1 270 ? -14.555 -12.975 12.609 1.00 97.25 270 ARG A O 1
ATOM 2130 N N . GLU A 1 271 ? -12.479 -13.595 13.224 1.00 97.31 271 GLU A N 1
ATOM 2131 C CA . GLU A 1 271 ? -12.845 -14.577 14.238 1.00 97.31 271 GLU A CA 1
ATOM 2132 C C . GLU A 1 271 ? -12.235 -14.162 15.577 1.00 97.31 271 GLU A C 1
ATOM 2134 O O . GLU A 1 271 ? -11.028 -13.939 15.677 1.00 97.31 271 GLU A O 1
ATOM 2139 N N . LYS A 1 272 ? -13.054 -14.069 16.625 1.00 95.31 272 LYS A N 1
ATOM 2140 C CA . LYS A 1 272 ? -12.559 -13.807 17.980 1.00 95.31 272 LYS A CA 1
ATOM 2141 C C . LYS A 1 272 ? -11.964 -15.101 18.536 1.00 95.31 272 LYS A C 1
ATOM 2143 O O . LYS A 1 272 ? -12.703 -16.033 18.832 1.00 95.31 272 LYS A O 1
ATOM 2148 N N . LEU A 1 273 ? -10.647 -15.147 18.697 1.00 96.38 273 LEU A N 1
ATOM 2149 C CA . LEU A 1 273 ? -9.947 -16.296 19.280 1.00 96.38 273 LEU A CA 1
ATOM 2150 C C . LEU A 1 273 ? -9.961 -16.230 20.809 1.00 96.38 273 LEU A C 1
ATOM 2152 O O . LEU A 1 273 ? -10.157 -17.232 21.489 1.00 96.38 273 LEU A O 1
ATOM 2156 N N . ILE A 1 274 ? -9.747 -15.028 21.350 1.00 95.56 274 ILE A N 1
ATOM 2157 C CA . ILE A 1 274 ? -9.750 -14.756 22.787 1.00 95.56 274 ILE A CA 1
ATOM 2158 C C . ILE A 1 274 ? -10.603 -13.514 23.029 1.00 95.56 274 ILE A C 1
ATOM 2160 O O . ILE A 1 274 ? -10.348 -12.453 22.460 1.00 95.56 274 ILE A O 1
ATOM 2164 N N . ASP A 1 275 ? -11.583 -13.610 23.926 1.00 93.88 275 ASP A N 1
ATOM 2165 C CA . ASP A 1 275 ? -12.413 -12.475 24.328 1.00 93.88 275 ASP A CA 1
ATOM 2166 C C . ASP A 1 275 ? -12.565 -12.440 25.853 1.00 93.88 275 ASP A C 1
ATOM 2168 O O . ASP A 1 275 ? -13.379 -13.142 26.444 1.00 93.88 275 ASP A O 1
ATOM 2172 N N . THR A 1 276 ? -11.742 -11.621 26.509 1.00 92.38 276 THR A N 1
ATOM 2173 C CA . THR A 1 276 ? -11.857 -11.341 27.945 1.00 92.38 276 THR A CA 1
ATOM 2174 C C . THR A 1 276 ? -12.289 -9.894 28.177 1.00 92.38 276 THR A C 1
ATOM 2176 O O . THR A 1 276 ? -12.291 -9.057 27.269 1.00 92.38 276 THR A O 1
ATOM 2179 N N . ARG A 1 277 ? -12.581 -9.553 29.440 1.00 89.31 277 ARG A N 1
ATOM 2180 C CA . ARG A 1 277 ? -12.972 -8.193 29.845 1.00 89.31 277 ARG A CA 1
ATOM 2181 C C . ARG A 1 277 ? -11.947 -7.111 29.472 1.00 89.31 277 ARG A C 1
ATOM 2183 O O . ARG A 1 277 ? -12.360 -5.990 29.190 1.00 89.31 277 ARG A O 1
ATOM 2190 N N . ARG A 1 278 ? -10.641 -7.402 29.533 1.00 91.06 278 ARG A N 1
ATOM 2191 C CA . ARG A 1 278 ? -9.563 -6.414 29.289 1.00 91.06 278 ARG A CA 1
ATOM 2192 C C . ARG A 1 278 ? -8.711 -6.709 28.061 1.00 91.06 278 ARG A C 1
ATOM 2194 O O . ARG A 1 278 ? -8.062 -5.800 27.562 1.00 91.06 278 ARG A O 1
ATOM 2201 N N . PHE A 1 279 ? -8.723 -7.941 27.571 1.00 94.75 279 PHE A N 1
ATOM 2202 C CA . PHE A 1 279 ? -7.880 -8.375 26.462 1.00 94.75 279 PHE A CA 1
ATOM 2203 C C . PHE A 1 279 ? -8.709 -9.083 25.398 1.00 94.75 279 PHE A C 1
ATOM 2205 O O . PHE A 1 279 ? -9.733 -9.704 25.698 1.00 94.75 279 PHE A O 1
ATOM 2212 N N . GLY A 1 280 ? -8.284 -8.988 24.146 1.00 95.50 280 GLY A N 1
ATOM 2213 C CA . GLY A 1 280 ? -8.841 -9.795 23.071 1.00 95.50 280 GLY A CA 1
ATOM 2214 C C . GLY A 1 280 ? -7.804 -10.122 22.016 1.00 95.50 280 GLY A C 1
ATOM 2215 O O . GLY A 1 280 ? -6.840 -9.381 21.857 1.00 95.50 280 GLY A O 1
ATOM 2216 N N . VAL A 1 281 ? -8.016 -11.220 21.310 1.00 97.81 281 VAL A N 1
ATOM 2217 C CA . VAL A 1 281 ? -7.234 -11.593 20.136 1.00 97.81 281 VAL A CA 1
ATOM 2218 C C . VAL A 1 281 ? -8.217 -12.007 19.060 1.00 97.81 281 VAL A C 1
ATOM 2220 O O . VAL A 1 281 ? -9.001 -12.931 19.278 1.00 97.81 281 VAL A O 1
ATOM 2223 N N . ASP A 1 282 ? -8.157 -11.335 17.918 1.00 97.88 282 ASP A N 1
ATOM 2224 C CA . ASP A 1 282 ? -8.954 -11.682 16.747 1.00 97.88 282 ASP A CA 1
ATOM 2225 C C . ASP A 1 282 ? -8.016 -12.164 15.634 1.00 97.88 282 ASP A C 1
ATOM 2227 O O . ASP A 1 282 ? -7.001 -11.522 15.358 1.00 97.88 282 ASP A O 1
ATOM 2231 N N . ALA A 1 283 ? -8.362 -13.265 14.972 1.00 98.44 283 ALA A N 1
ATOM 2232 C CA . ALA A 1 283 ? -7.829 -13.567 13.649 1.00 98.44 283 ALA A CA 1
ATOM 2233 C C . ALA A 1 283 ? -8.612 -12.740 12.631 1.00 98.44 283 ALA A C 1
ATOM 2235 O O . ALA A 1 283 ? -9.841 -12.749 12.658 1.00 98.44 283 ALA A O 1
ATOM 2236 N N . VAL A 1 284 ? -7.920 -12.023 11.752 1.00 98.44 284 VAL A N 1
ATOM 2237 C CA . VAL A 1 284 ? -8.535 -11.159 10.740 1.00 98.44 284 VAL A CA 1
ATOM 2238 C C . VAL A 1 284 ? -8.051 -11.590 9.364 1.00 98.44 284 VAL A C 1
ATOM 2240 O O . VAL A 1 284 ? -6.859 -11.816 9.186 1.00 98.44 284 VAL A O 1
ATOM 2243 N N . ALA A 1 285 ? -8.968 -11.688 8.409 1.00 98.44 285 ALA A N 1
ATOM 2244 C CA . ALA A 1 285 ? -8.669 -11.904 7.002 1.00 98.44 285 ALA A CA 1
ATOM 2245 C C . ALA A 1 285 ? -9.278 -10.772 6.167 1.00 98.44 285 ALA A C 1
ATOM 2247 O O . ALA A 1 285 ? -10.400 -10.339 6.439 1.00 98.44 285 ALA A O 1
ATOM 2248 N N . GLY A 1 286 ? -8.545 -10.303 5.165 1.00 98.00 286 GLY A N 1
ATOM 2249 C CA . GLY A 1 286 ? -8.961 -9.255 4.241 1.00 98.00 286 GLY A CA 1
ATOM 2250 C C . GLY A 1 286 ? -8.821 -9.703 2.793 1.00 98.00 286 GLY A C 1
ATOM 2251 O O . GLY A 1 286 ? -7.903 -10.450 2.452 1.00 98.00 286 GLY A O 1
ATOM 2252 N N . VAL A 1 287 ? -9.733 -9.248 1.938 1.00 98.50 287 VAL A N 1
ATOM 2253 C CA . VAL A 1 287 ? -9.596 -9.323 0.479 1.00 98.50 287 VAL A CA 1
ATOM 2254 C C . VAL A 1 287 ? -10.007 -7.988 -0.114 1.00 98.50 287 VAL A C 1
ATOM 2256 O O . VAL A 1 287 ? -11.060 -7.447 0.233 1.00 98.50 287 VAL A O 1
ATOM 2259 N N . GLY A 1 288 ? -9.189 -7.447 -1.007 1.00 97.44 288 GLY A N 1
ATOM 2260 C CA . GLY A 1 288 ? -9.426 -6.114 -1.533 1.00 97.44 288 GLY A CA 1
ATOM 2261 C C . GLY A 1 288 ? -8.810 -5.863 -2.893 1.00 97.44 288 GLY A C 1
ATOM 2262 O O . GLY A 1 288 ? -8.068 -6.676 -3.446 1.00 97.44 288 GLY A O 1
ATOM 2263 N N . ALA A 1 289 ? -9.173 -4.711 -3.438 1.00 97.50 289 ALA A N 1
ATOM 2264 C CA . ALA A 1 289 ? -8.737 -4.242 -4.738 1.00 97.50 289 ALA A CA 1
ATOM 2265 C C . ALA A 1 289 ? -8.586 -2.722 -4.715 1.00 97.50 289 ALA A C 1
ATOM 2267 O O . ALA A 1 289 ? -9.256 -2.021 -3.951 1.00 97.50 289 ALA A O 1
ATOM 2268 N N . GLY A 1 290 ? -7.711 -2.216 -5.571 1.00 95.56 290 GLY A N 1
ATOM 2269 C CA . GLY A 1 290 ? -7.380 -0.804 -5.617 1.00 95.56 290 GLY A CA 1
ATOM 2270 C C . GLY A 1 290 ? -6.634 -0.431 -6.884 1.00 95.56 290 GLY A C 1
ATOM 2271 O O . GLY A 1 290 ? -6.399 -1.266 -7.762 1.00 95.56 290 GLY A O 1
ATOM 2272 N N . ILE A 1 291 ? -6.256 0.836 -6.950 1.00 95.44 291 ILE A N 1
ATOM 2273 C CA . ILE A 1 291 ? -5.479 1.393 -8.056 1.00 95.44 291 ILE A CA 1
ATOM 2274 C C . ILE A 1 291 ? -4.023 1.548 -7.635 1.00 95.44 291 ILE A C 1
ATOM 2276 O O . ILE A 1 291 ? -3.735 1.722 -6.455 1.00 95.44 291 ILE A O 1
ATOM 2280 N N . LEU A 1 292 ? -3.111 1.505 -8.600 1.00 94.19 292 LEU A N 1
ATOM 2281 C CA . LEU A 1 292 ? -1.723 1.901 -8.392 1.00 94.19 292 LEU A CA 1
ATOM 2282 C C . LEU A 1 292 ? -1.574 3.355 -8.828 1.00 94.19 292 LEU A C 1
ATOM 2284 O O . LEU A 1 292 ? -1.866 3.697 -9.977 1.00 94.19 292 LEU A O 1
ATOM 2288 N N . PHE A 1 293 ? -1.127 4.196 -7.901 1.00 90.81 293 PHE A N 1
ATOM 2289 C CA . PHE A 1 293 ? -0.939 5.631 -8.089 1.00 90.81 293 PHE A CA 1
ATOM 2290 C C . PHE A 1 293 ? 0.526 6.029 -7.850 1.00 90.81 293 PHE A C 1
ATOM 2292 O O . PHE A 1 293 ? 0.828 6.729 -6.873 1.00 90.81 293 PHE A O 1
ATOM 2299 N N . PRO A 1 294 ? 1.471 5.518 -8.665 1.00 90.44 294 PRO A N 1
ATOM 2300 C CA . PRO A 1 294 ? 2.872 5.745 -8.408 1.00 90.44 294 PRO A CA 1
ATOM 2301 C C . PRO A 1 294 ? 3.326 7.173 -8.701 1.00 90.44 294 PRO A C 1
ATOM 2303 O O . PRO A 1 294 ? 2.786 7.856 -9.577 1.00 90.44 294 PRO A O 1
ATOM 2306 N N . LYS A 1 295 ? 4.386 7.579 -8.002 1.00 89.88 295 LYS A N 1
ATOM 2307 C CA . LYS A 1 295 ? 5.276 8.659 -8.427 1.00 89.88 295 LYS A CA 1
ATOM 2308 C C . LYS A 1 295 ? 6.572 8.037 -8.939 1.00 89.88 295 LYS A C 1
ATOM 2310 O O . LYS A 1 295 ? 7.431 7.615 -8.164 1.00 89.88 295 LYS A O 1
ATOM 2315 N N . THR A 1 296 ? 6.638 7.871 -10.253 1.00 91.06 296 THR A N 1
ATOM 2316 C CA . THR A 1 296 ? 7.723 7.143 -10.912 1.00 91.06 296 THR A CA 1
ATOM 2317 C C . THR A 1 296 ? 8.887 8.082 -11.185 1.00 91.06 296 THR A C 1
ATOM 2319 O O . THR A 1 296 ? 8.731 9.059 -11.909 1.00 91.06 296 THR A O 1
ATOM 2322 N N . ARG A 1 297 ? 10.076 7.779 -10.678 1.00 92.62 297 ARG A N 1
ATOM 2323 C CA . ARG A 1 297 ? 11.307 8.453 -11.086 1.00 92.62 297 ARG A CA 1
ATOM 2324 C C . ARG A 1 297 ? 11.954 7.659 -12.206 1.00 92.62 297 ARG A C 1
ATOM 2326 O O . ARG A 1 297 ? 12.254 6.477 -12.037 1.00 92.62 297 ARG A O 1
ATOM 2333 N N . THR A 1 298 ? 12.146 8.313 -13.344 1.00 91.75 298 THR A N 1
ATOM 2334 C CA . THR A 1 298 ? 12.822 7.733 -14.507 1.00 91.75 298 THR A CA 1
ATOM 2335 C C . THR A 1 298 ? 14.151 8.437 -14.691 1.00 91.75 298 THR A C 1
ATOM 2337 O O . THR A 1 298 ? 14.199 9.669 -14.729 1.00 91.75 298 THR A O 1
ATOM 2340 N N . ARG A 1 299 ? 15.227 7.659 -14.804 1.00 91.12 299 ARG A N 1
ATOM 2341 C CA . ARG A 1 299 ? 16.539 8.175 -15.171 1.00 91.12 299 ARG A CA 1
ATOM 2342 C C . ARG A 1 299 ? 17.121 7.372 -16.310 1.00 91.12 299 ARG A C 1
ATOM 2344 O O . ARG A 1 299 ? 17.031 6.148 -16.302 1.00 91.12 299 ARG A O 1
ATOM 2351 N N . ILE A 1 300 ? 17.735 8.072 -17.250 1.00 88.62 300 ILE A N 1
ATOM 2352 C CA . ILE A 1 300 ? 18.467 7.467 -18.351 1.00 88.62 300 ILE A CA 1
ATOM 2353 C C . ILE A 1 300 ? 19.849 8.076 -18.411 1.00 88.62 300 ILE A C 1
ATOM 2355 O O . ILE A 1 300 ? 20.010 9.287 -18.242 1.00 88.62 300 ILE A O 1
ATOM 2359 N N . ALA A 1 301 ? 20.842 7.211 -18.586 1.00 84.06 301 ALA A N 1
ATOM 2360 C CA . ALA A 1 301 ? 22.208 7.636 -18.813 1.00 84.06 301 ALA A CA 1
ATOM 2361 C C . ALA A 1 301 ? 22.262 8.475 -20.098 1.00 84.06 301 ALA A C 1
ATOM 2363 O O . ALA A 1 301 ? 21.845 8.024 -21.164 1.00 84.06 301 ALA A O 1
ATOM 2364 N N . ASP A 1 302 ? 22.756 9.703 -19.984 1.00 73.31 302 ASP A N 1
ATOM 2365 C CA . ASP A 1 302 ? 22.878 10.631 -21.102 1.00 73.31 302 ASP A CA 1
ATOM 2366 C C . ASP A 1 302 ? 24.192 11.397 -20.955 1.00 73.31 302 ASP A C 1
ATOM 2368 O O . ASP A 1 302 ? 24.356 12.211 -20.046 1.00 73.31 302 ASP A O 1
ATOM 2372 N N . GLN A 1 303 ? 25.159 11.117 -21.828 1.00 65.06 303 GLN A N 1
ATOM 2373 C CA . GLN A 1 303 ? 26.447 11.809 -21.802 1.00 65.06 303 GLN A CA 1
ATOM 2374 C C . GLN A 1 303 ? 26.687 12.746 -22.985 1.00 65.06 303 GLN A C 1
ATOM 2376 O O . GLN A 1 303 ? 27.832 13.139 -23.212 1.00 65.06 303 GLN A O 1
ATOM 2381 N N . GLU A 1 304 ? 25.641 13.243 -23.657 1.00 56.78 304 GLU A N 1
ATOM 2382 C CA . GLU A 1 304 ? 25.814 14.503 -24.402 1.00 56.78 304 GLU A CA 1
ATOM 2383 C C . GLU A 1 304 ? 26.227 15.655 -23.445 1.00 56.78 304 GLU A C 1
ATOM 2385 O O . GLU A 1 304 ? 26.841 16.634 -23.863 1.00 56.78 304 GLU A O 1
ATOM 2390 N N . ASN A 1 305 ? 26.038 15.469 -22.125 1.00 48.50 305 ASN A N 1
ATOM 2391 C CA . ASN A 1 305 ? 26.636 16.258 -21.044 1.00 48.50 305 ASN A CA 1
ATOM 2392 C C . ASN A 1 305 ? 27.320 15.364 -19.979 1.00 48.50 305 ASN A C 1
ATOM 2394 O O . ASN A 1 305 ? 26.688 14.932 -19.021 1.00 48.50 305 ASN A O 1
ATOM 2398 N N . THR A 1 306 ? 28.620 15.087 -20.144 1.00 51.25 306 THR A N 1
ATOM 2399 C CA . THR A 1 306 ? 29.592 14.561 -19.146 1.00 51.25 306 THR A CA 1
ATOM 2400 C C . THR A 1 306 ? 29.008 13.967 -17.843 1.00 51.25 306 THR A C 1
ATOM 2402 O O . THR A 1 306 ? 28.796 14.692 -16.871 1.00 51.25 306 THR A O 1
ATOM 2405 N N . ALA A 1 307 ? 28.823 12.641 -17.792 1.00 50.31 307 ALA A N 1
ATOM 2406 C CA . ALA A 1 307 ? 28.430 11.867 -16.599 1.00 50.31 307 ALA A CA 1
ATOM 2407 C C . ALA A 1 307 ? 27.079 12.227 -15.935 1.00 50.31 307 ALA A C 1
ATOM 2409 O O . ALA A 1 307 ? 26.820 11.803 -14.804 1.00 50.31 307 ALA A O 1
ATOM 2410 N N . ALA A 1 308 ? 26.211 12.982 -16.613 1.00 67.44 308 ALA A N 1
ATOM 2411 C CA . ALA A 1 308 ? 24.873 13.283 -16.125 1.00 67.44 308 ALA A CA 1
ATOM 2412 C C . ALA A 1 308 ? 23.888 12.135 -16.419 1.00 67.44 308 ALA A C 1
ATOM 2414 O O . ALA A 1 308 ? 24.027 11.374 -17.371 1.00 67.44 308 ALA A O 1
ATOM 2415 N N . TYR A 1 309 ? 22.870 12.006 -15.575 1.00 78.19 309 TYR A N 1
ATOM 2416 C CA . TYR A 1 309 ? 21.656 11.280 -15.930 1.00 78.19 309 TYR A CA 1
ATOM 2417 C C . TYR A 1 309 ? 20.617 12.316 -16.317 1.00 78.19 309 TYR A C 1
ATOM 2419 O O . TYR A 1 309 ? 20.444 13.309 -15.600 1.00 78.19 309 TYR A O 1
ATOM 2427 N N . ARG A 1 310 ? 19.867 12.057 -17.386 1.00 86.56 310 ARG A N 1
ATOM 2428 C CA . ARG A 1 310 ? 18.577 12.714 -17.534 1.00 86.56 310 ARG A CA 1
ATOM 2429 C C . ARG A 1 310 ? 17.667 12.138 -16.461 1.00 86.56 310 ARG A C 1
ATOM 2431 O O . ARG A 1 310 ? 17.480 10.927 -16.408 1.00 86.56 310 ARG A O 1
ATOM 2438 N N . ASP A 1 311 ? 17.137 12.988 -15.593 1.00 89.56 311 ASP A N 1
ATOM 2439 C CA . ASP A 1 311 ? 16.443 12.575 -14.375 1.00 89.56 311 ASP A CA 1
ATOM 2440 C C . ASP A 1 311 ? 15.143 13.352 -14.221 1.00 89.56 311 ASP A C 1
ATOM 2442 O O . ASP A 1 311 ? 15.154 14.575 -14.076 1.00 89.56 311 ASP A O 1
ATOM 2446 N N . ILE A 1 312 ? 14.021 12.636 -14.277 1.00 89.25 312 ILE A N 1
ATOM 2447 C CA . ILE A 1 312 ? 12.705 13.199 -14.007 1.00 89.25 312 ILE A CA 1
ATOM 2448 C C . ILE A 1 312 ? 12.038 12.390 -12.905 1.00 89.25 312 ILE A C 1
ATOM 2450 O O . ILE A 1 312 ? 11.784 11.189 -13.025 1.00 89.25 312 ILE A O 1
ATOM 2454 N N . ASP A 1 313 ? 11.698 13.103 -11.842 1.00 89.75 313 ASP A N 1
ATOM 2455 C CA . ASP A 1 313 ? 10.755 12.660 -10.833 1.00 89.75 313 ASP A CA 1
ATOM 2456 C C . ASP A 1 313 ? 9.348 13.050 -11.299 1.00 89.75 313 ASP A C 1
ATOM 2458 O O . ASP A 1 313 ? 8.960 14.221 -11.246 1.00 89.75 313 ASP A O 1
ATOM 2462 N N . ASN A 1 314 ? 8.618 12.089 -11.870 1.00 89.75 314 ASN A N 1
ATOM 2463 C CA . ASN A 1 314 ? 7.325 12.372 -12.483 1.00 89.75 314 ASN A CA 1
ATOM 2464 C C . ASN A 1 314 ? 6.297 12.831 -11.440 1.00 89.75 314 ASN A C 1
ATOM 2466 O O . ASN A 1 314 ? 6.445 12.627 -10.237 1.00 89.75 314 ASN A O 1
ATOM 2470 N N . LYS A 1 315 ? 5.190 13.413 -11.907 1.00 90.25 315 LYS A N 1
ATOM 2471 C CA . LYS A 1 315 ? 4.010 13.638 -11.060 1.00 90.25 315 LYS A CA 1
ATOM 2472 C C . LYS A 1 315 ? 3.331 12.314 -10.707 1.00 90.25 315 LYS A C 1
ATOM 2474 O O . LYS A 1 315 ? 3.455 11.331 -11.439 1.00 90.25 315 LYS A O 1
ATOM 2479 N N . PHE A 1 316 ? 2.547 12.314 -9.631 1.00 89.00 316 PHE A N 1
ATOM 2480 C CA . PHE A 1 316 ? 1.675 11.183 -9.336 1.00 89.00 316 PHE A CA 1
ATOM 2481 C C . PHE A 1 316 ? 0.727 10.897 -10.506 1.00 89.00 316 PHE A C 1
ATOM 2483 O O . PHE A 1 316 ? 0.139 11.814 -11.091 1.00 89.00 316 PHE A O 1
ATOM 2490 N N . HIS A 1 317 ? 0.565 9.619 -10.835 1.00 89.62 317 HIS A N 1
ATOM 2491 C CA . HIS A 1 317 ? -0.249 9.197 -11.965 1.00 89.62 317 HIS A CA 1
ATOM 2492 C C . HIS A 1 317 ? -0.947 7.872 -11.680 1.00 89.62 317 HIS A C 1
ATOM 2494 O O . HIS A 1 317 ? -0.356 6.963 -11.106 1.00 89.62 317 HIS A O 1
ATOM 2500 N N . VAL A 1 318 ? -2.215 7.744 -12.084 1.00 93.31 318 VAL A N 1
ATOM 2501 C CA . VAL A 1 318 ? -2.939 6.468 -11.987 1.00 93.31 318 VAL A CA 1
ATOM 2502 C C . VAL A 1 318 ? -2.397 5.553 -13.072 1.00 93.31 318 VAL A C 1
ATOM 2504 O O . VAL A 1 318 ? -2.750 5.690 -14.238 1.00 93.31 318 VAL A O 1
ATOM 2507 N N . ALA A 1 319 ? -1.523 4.635 -12.679 1.00 94.19 319 ALA A N 1
ATOM 2508 C CA . ALA A 1 319 ? -0.741 3.843 -13.615 1.00 94.19 319 ALA A CA 1
ATOM 2509 C C . ALA A 1 319 ? -1.241 2.404 -13.747 1.00 94.19 319 ALA A C 1
ATOM 2511 O O . ALA A 1 319 ? -0.832 1.707 -14.671 1.00 94.19 319 ALA A O 1
ATOM 2512 N N . GLY A 1 320 ? -2.096 1.922 -12.842 1.00 95.88 320 GLY A N 1
ATOM 2513 C CA . GLY A 1 320 ? -2.472 0.512 -12.833 1.00 95.88 320 GLY A CA 1
ATOM 2514 C C . GLY A 1 320 ? -3.476 0.119 -11.760 1.00 95.88 320 GLY A C 1
ATOM 2515 O O . GLY A 1 320 ? -4.186 0.958 -11.204 1.00 95.88 320 GLY A O 1
ATOM 2516 N N . TYR A 1 321 ? -3.527 -1.177 -11.468 1.00 96.44 321 TYR A N 1
ATOM 2517 C CA . TYR A 1 321 ? -4.429 -1.765 -10.479 1.00 96.44 321 TYR A CA 1
ATOM 2518 C C . TYR A 1 321 ? -3.744 -2.891 -9.713 1.00 96.44 321 TYR A C 1
ATOM 2520 O O . TYR A 1 321 ? -2.780 -3.491 -10.189 1.00 96.44 321 TYR A O 1
ATOM 2528 N N . ALA A 1 322 ? -4.268 -3.210 -8.533 1.00 97.19 322 ALA A N 1
ATOM 2529 C CA . ALA A 1 322 ? -3.810 -4.362 -7.774 1.00 97.19 322 ALA A CA 1
ATOM 2530 C C . ALA A 1 322 ? -4.923 -4.994 -6.935 1.00 97.19 322 ALA A C 1
ATOM 2532 O O . ALA A 1 322 ? -5.873 -4.332 -6.504 1.00 97.19 322 ALA A O 1
ATOM 2533 N N . PHE A 1 323 ? -4.763 -6.287 -6.677 1.00 98.00 323 PHE A N 1
ATOM 2534 C CA . PHE A 1 323 ? -5.614 -7.092 -5.806 1.00 98.00 323 PHE A CA 1
ATOM 2535 C C . PHE A 1 323 ? -4.786 -7.628 -4.651 1.00 98.00 323 PHE A C 1
ATOM 2537 O O . PHE A 1 323 ? -3.609 -7.936 -4.835 1.00 98.00 323 PHE A O 1
ATOM 2544 N N . HIS A 1 324 ? -5.392 -7.786 -3.481 1.00 98.19 324 HIS A N 1
ATOM 2545 C CA . HIS A 1 324 ? -4.689 -8.337 -2.334 1.00 98.19 324 HIS A CA 1
ATOM 2546 C C . HIS A 1 324 ? -5.546 -9.278 -1.502 1.00 98.19 324 HIS A C 1
ATOM 2548 O O . HIS A 1 324 ? -6.776 -9.192 -1.471 1.00 98.19 324 HIS A O 1
ATOM 2554 N N . VAL A 1 325 ? -4.846 -10.146 -0.780 1.00 98.38 325 VAL A N 1
ATOM 2555 C CA . VAL A 1 325 ? -5.367 -10.924 0.340 1.00 98.38 325 VAL A CA 1
ATOM 2556 C C . VAL A 1 325 ? -4.462 -10.691 1.542 1.00 98.38 325 VAL A C 1
ATOM 2558 O O . VAL A 1 325 ? -3.238 -10.674 1.399 1.00 98.38 325 VAL A O 1
ATOM 2561 N N . ASP A 1 326 ? -5.035 -10.492 2.725 1.00 97.25 326 ASP A N 1
ATOM 2562 C CA . ASP A 1 326 ? -4.253 -10.348 3.952 1.00 97.25 326 ASP A CA 1
ATOM 2563 C C . ASP A 1 326 ? -4.792 -11.175 5.114 1.00 97.25 326 ASP A C 1
ATOM 2565 O O . ASP A 1 326 ? -5.977 -11.495 5.193 1.00 97.25 326 ASP A O 1
ATOM 2569 N N . ALA A 1 327 ? -3.875 -11.572 5.993 1.00 98.44 327 ALA A N 1
ATOM 2570 C CA . ALA A 1 327 ? -4.151 -12.300 7.218 1.00 98.44 327 ALA A CA 1
ATOM 2571 C C . ALA A 1 327 ? -3.415 -11.624 8.376 1.00 98.44 327 ALA A C 1
ATOM 2573 O O . ALA A 1 327 ? -2.234 -11.289 8.278 1.00 98.44 327 ALA A O 1
ATOM 2574 N N . SER A 1 328 ? -4.116 -11.412 9.486 1.00 98.12 328 SER A N 1
ATOM 2575 C CA . SER A 1 328 ? -3.600 -10.678 10.639 1.00 98.12 328 SER A CA 1
ATOM 2576 C C . SER A 1 328 ? -4.007 -11.316 11.963 1.00 98.12 328 SER A C 1
ATOM 2578 O O . SER A 1 328 ? -5.064 -11.939 12.074 1.00 98.12 328 SER A O 1
ATOM 2580 N N . LEU A 1 329 ? -3.222 -11.048 13.006 1.00 98.31 329 LEU A N 1
ATOM 2581 C CA . LEU A 1 329 ? -3.650 -11.227 14.395 1.00 98.31 329 LEU A CA 1
ATOM 2582 C C . LEU A 1 329 ? -3.826 -9.854 15.031 1.00 98.31 329 LEU A C 1
ATOM 2584 O O . LEU A 1 329 ? -2.867 -9.106 15.174 1.00 98.31 329 LEU A O 1
ATOM 2588 N N . MET A 1 330 ? -5.046 -9.508 15.426 1.00 97.75 330 MET A N 1
ATOM 2589 C CA . MET A 1 330 ? -5.337 -8.248 16.099 1.00 97.75 330 MET A CA 1
ATOM 2590 C C . MET A 1 330 ? -5.355 -8.469 17.612 1.00 97.75 330 MET A C 1
ATOM 2592 O O . MET A 1 330 ? -6.316 -9.004 18.166 1.00 97.75 330 MET A O 1
ATOM 2596 N N . ILE A 1 331 ? -4.288 -8.042 18.285 1.00 97.88 331 ILE A N 1
ATOM 2597 C CA . ILE A 1 331 ? -4.108 -8.176 19.733 1.00 97.88 331 ILE A CA 1
ATOM 2598 C C . ILE A 1 331 ? -4.587 -6.888 20.396 1.00 97.88 331 ILE A C 1
ATOM 2600 O O . ILE A 1 331 ? -4.014 -5.822 20.181 1.00 97.88 331 ILE A O 1
ATOM 2604 N N . LYS A 1 332 ? -5.642 -6.984 21.204 1.00 97.31 332 LYS A N 1
ATOM 2605 C CA . LYS A 1 332 ? -6.418 -5.848 21.706 1.00 97.31 332 LYS A CA 1
ATOM 2606 C C . LYS A 1 332 ? -6.310 -5.680 23.215 1.00 97.31 332 LYS A C 1
ATOM 2608 O O . LYS A 1 332 ? -6.492 -6.636 23.971 1.00 97.31 332 LYS A O 1
ATOM 2613 N N . TYR A 1 333 ? -6.170 -4.433 23.647 1.00 96.12 333 TYR A N 1
ATOM 2614 C CA . TYR A 1 333 ? -6.405 -3.980 25.012 1.00 96.12 333 TYR A CA 1
ATOM 2615 C C . TYR A 1 333 ? -7.702 -3.165 25.081 1.00 96.12 333 TYR A C 1
ATOM 2617 O O . TYR A 1 333 ? -7.839 -2.139 24.415 1.00 96.12 333 TYR A O 1
ATOM 2625 N N . LYS A 1 334 ? -8.664 -3.623 25.888 1.00 92.06 334 LYS A N 1
ATOM 2626 C CA . LYS A 1 334 ? -10.037 -3.102 25.952 1.00 92.06 334 LYS A CA 1
ATOM 2627 C C . LYS A 1 334 ? -10.220 -2.178 27.149 1.00 92.06 334 LYS A C 1
ATOM 2629 O O . LYS A 1 334 ? -10.051 -2.579 28.303 1.00 92.06 334 LYS A O 1
ATOM 2634 N N . GLN A 1 335 ? -10.645 -0.953 26.876 1.00 87.38 335 GLN A N 1
ATOM 2635 C CA . GLN A 1 335 ? -11.015 0.021 27.892 1.00 87.38 335 GLN A CA 1
ATOM 2636 C C . GLN A 1 335 ? -12.436 -0.226 28.401 1.00 87.38 335 GLN A C 1
ATOM 2638 O O . GLN A 1 335 ? -13.303 -0.762 27.709 1.00 87.38 335 GLN A O 1
ATOM 2643 N N . ARG A 1 336 ? -12.720 0.242 29.623 1.00 79.56 336 ARG A N 1
ATOM 2644 C CA . ARG A 1 336 ? -14.063 0.130 30.228 1.00 79.56 336 ARG A CA 1
ATOM 2645 C C . ARG A 1 336 ? -15.147 0.860 29.434 1.00 79.56 336 ARG A C 1
ATOM 2647 O O . ARG A 1 336 ? -16.314 0.521 29.572 1.00 79.56 336 ARG A O 1
ATOM 2654 N N . ASN A 1 337 ? -14.773 1.874 28.655 1.00 76.06 337 ASN A N 1
ATOM 2655 C CA . ASN A 1 337 ? -15.698 2.659 27.841 1.00 76.06 337 ASN A CA 1
ATOM 2656 C C . ASN A 1 337 ? -16.054 1.985 26.501 1.00 76.06 337 ASN A C 1
ATOM 2658 O O . ASN A 1 337 ? -16.938 2.500 25.821 1.00 76.06 337 ASN A O 1
ATOM 2662 N N . GLY A 1 338 ? -15.426 0.853 26.156 1.00 81.81 338 GLY A N 1
ATOM 2663 C CA . GLY A 1 338 ? -15.649 0.104 24.917 1.00 81.81 338 GLY A CA 1
ATOM 2664 C C . GLY A 1 338 ? -14.597 0.343 23.830 1.00 81.81 338 GLY A C 1
ATOM 2665 O O . GLY A 1 338 ? -14.521 -0.455 22.899 1.00 81.81 338 GLY A O 1
ATOM 2666 N N . VAL A 1 339 ? -13.768 1.385 23.954 1.00 87.88 339 VAL A N 1
ATOM 2667 C CA . VAL A 1 339 ? -12.637 1.624 23.044 1.00 87.88 339 VAL A CA 1
ATOM 2668 C C . VAL A 1 339 ? -11.596 0.526 23.235 1.00 87.88 339 VAL A C 1
ATOM 2670 O O . VAL A 1 339 ? -11.317 0.123 24.365 1.00 87.88 339 VAL A O 1
ATOM 2673 N N . SER A 1 340 ? -11.011 0.041 22.146 1.00 92.88 340 SER A N 1
ATOM 2674 C CA . SER A 1 340 ? -9.906 -0.918 22.206 1.00 92.88 340 SER A CA 1
ATOM 2675 C C . SER A 1 340 ? -8.696 -0.358 21.482 1.00 92.88 340 SER A C 1
ATOM 2677 O O . SER A 1 340 ? -8.843 0.163 20.388 1.00 92.88 340 SER A O 1
ATOM 2679 N N . TYR A 1 341 ? -7.513 -0.480 22.067 1.00 96.38 341 TYR A N 1
ATOM 2680 C CA . TYR A 1 341 ? -6.250 -0.250 21.365 1.00 96.38 341 TYR A CA 1
ATOM 2681 C C . TYR A 1 341 ? -5.707 -1.586 20.900 1.00 96.38 341 TYR A C 1
ATOM 2683 O O . TYR A 1 341 ? -5.926 -2.591 21.580 1.00 96.38 341 TYR A O 1
ATOM 2691 N N . PHE A 1 342 ? -5.007 -1.622 19.775 1.00 97.12 342 PHE A N 1
ATOM 2692 C CA . PHE A 1 342 ? -4.489 -2.876 19.261 1.00 97.12 342 PHE A CA 1
ATOM 2693 C C . PHE A 1 342 ? -3.131 -2.759 18.594 1.00 97.12 342 PHE A C 1
ATOM 2695 O O . PHE A 1 342 ? -2.762 -1.713 18.066 1.00 97.12 342 PHE A O 1
ATOM 2702 N N . VAL A 1 343 ? -2.431 -3.888 18.597 1.00 96.88 343 VAL A N 1
ATOM 2703 C CA . VAL A 1 343 ? -1.274 -4.172 17.751 1.00 96.88 343 VAL A CA 1
ATOM 2704 C C . VAL A 1 343 ? -1.691 -5.264 16.772 1.00 96.88 343 VAL A C 1
ATOM 2706 O O . VAL A 1 343 ? -2.375 -6.215 17.156 1.00 96.88 343 VAL A O 1
ATOM 2709 N N . LYS A 1 344 ? -1.321 -5.109 15.504 1.00 97.50 344 LYS A N 1
ATOM 2710 C CA . LYS A 1 344 ? -1.767 -5.963 14.408 1.00 97.50 344 LYS A CA 1
ATOM 2711 C C . LYS A 1 344 ? -0.598 -6.326 13.487 1.00 97.50 344 LYS A C 1
ATOM 2713 O O . LYS A 1 344 ? -0.377 -5.625 12.496 1.00 97.50 344 LYS A O 1
ATOM 2718 N N . PRO A 1 345 ? 0.172 -7.384 13.799 1.00 97.38 345 PRO A N 1
ATOM 2719 C CA . PRO A 1 345 ? 1.001 -8.038 12.795 1.00 97.38 345 PRO A CA 1
ATOM 2720 C C . PRO A 1 345 ? 0.119 -8.574 11.664 1.00 97.38 345 PRO A C 1
ATOM 2722 O O . PRO A 1 345 ? -0.910 -9.211 11.915 1.00 97.38 345 PRO A O 1
ATOM 2725 N N . THR A 1 346 ? 0.526 -8.297 10.431 1.00 97.94 346 THR A N 1
ATOM 2726 C CA . THR A 1 346 ? -0.202 -8.651 9.211 1.00 97.94 346 THR A CA 1
ATOM 2727 C C . THR A 1 346 ? 0.770 -9.234 8.196 1.00 97.94 346 THR A C 1
ATOM 2729 O O . THR A 1 346 ? 1.906 -8.775 8.089 1.00 97.94 346 THR A O 1
ATOM 2732 N N . VAL A 1 347 ? 0.321 -10.233 7.446 1.00 97.88 347 VAL A N 1
ATOM 2733 C CA . VAL A 1 347 ? 0.977 -10.686 6.220 1.00 97.88 347 VAL A CA 1
ATOM 2734 C C . VAL A 1 347 ? -0.014 -10.507 5.083 1.00 97.88 347 VAL A C 1
ATOM 2736 O O . VAL A 1 347 ? -1.143 -10.996 5.159 1.00 97.88 347 VAL A O 1
ATOM 2739 N N . ARG A 1 348 ? 0.407 -9.798 4.040 1.00 97.00 348 ARG A N 1
ATOM 2740 C CA . ARG A 1 348 ? -0.398 -9.512 2.855 1.00 97.00 348 ARG A CA 1
ATOM 2741 C C . ARG A 1 348 ? 0.303 -10.018 1.600 1.00 97.00 348 ARG A C 1
ATOM 2743 O O . ARG A 1 348 ? 1.510 -9.872 1.466 1.00 97.00 348 ARG A O 1
ATOM 2750 N N . GLY A 1 349 ? -0.460 -10.614 0.693 1.00 97.44 349 GLY A N 1
ATOM 2751 C CA . GLY A 1 349 ? -0.035 -10.887 -0.676 1.00 97.44 349 GLY A CA 1
ATOM 2752 C C . GLY A 1 349 ? -0.757 -9.943 -1.627 1.00 97.44 349 GLY A C 1
ATOM 2753 O O . GLY A 1 349 ? -1.986 -9.873 -1.587 1.00 97.44 349 GLY A O 1
ATOM 2754 N N . VAL A 1 350 ? -0.012 -9.234 -2.470 1.00 96.94 350 VAL A N 1
ATOM 2755 C CA . VAL A 1 350 ? -0.535 -8.293 -3.468 1.00 96.94 350 VAL A CA 1
ATOM 2756 C C . VAL A 1 350 ? -0.148 -8.763 -4.862 1.00 96.94 350 VAL A C 1
ATOM 2758 O O . VAL A 1 350 ? 0.988 -9.160 -5.088 1.00 96.94 350 VAL A O 1
ATOM 2761 N N . ALA A 1 351 ? -1.081 -8.706 -5.803 1.00 97.19 351 ALA A N 1
ATOM 2762 C CA . ALA A 1 351 ? -0.846 -8.930 -7.221 1.00 97.19 351 ALA A CA 1
ATOM 2763 C C . ALA A 1 351 ? -1.192 -7.635 -7.965 1.00 97.19 351 ALA A C 1
ATOM 2765 O O . ALA A 1 351 ? -2.371 -7.290 -8.086 1.00 97.19 351 ALA A O 1
ATOM 2766 N N . GLY A 1 352 ? -0.174 -6.899 -8.413 1.00 96.56 352 GLY A N 1
ATOM 2767 C CA . GLY A 1 352 ? -0.329 -5.594 -9.059 1.00 96.56 352 GLY A CA 1
ATOM 2768 C C . GLY A 1 352 ? 0.149 -5.581 -10.502 1.00 96.56 352 GLY A C 1
ATOM 2769 O O . GLY A 1 352 ? 1.121 -6.249 -10.829 1.00 96.56 352 GLY A O 1
ATOM 2770 N N . LYS A 1 353 ? -0.523 -4.812 -11.360 1.00 96.31 353 LYS A N 1
ATOM 2771 C CA . LYS A 1 353 ? -0.098 -4.542 -12.738 1.00 96.31 353 LYS A CA 1
ATOM 2772 C C . LYS A 1 353 ? 0.013 -3.042 -12.956 1.00 96.31 353 LYS A C 1
ATOM 2774 O O . LYS A 1 353 ? -0.953 -2.321 -12.698 1.00 96.31 353 LYS A O 1
ATOM 2779 N N . ILE A 1 354 ? 1.148 -2.592 -13.484 1.00 96.19 354 ILE A N 1
ATOM 2780 C CA . ILE A 1 354 ? 1.324 -1.223 -13.974 1.00 96.19 354 ILE A CA 1
ATOM 2781 C C . ILE A 1 354 ? 1.106 -1.247 -15.483 1.00 96.19 354 ILE A C 1
ATOM 2783 O O . ILE A 1 354 ? 1.811 -1.941 -16.198 1.00 96.19 354 ILE A O 1
ATOM 2787 N N . ASN A 1 355 ? 0.129 -0.494 -15.969 1.00 95.69 355 ASN A N 1
ATOM 2788 C CA . ASN A 1 355 ? -0.206 -0.407 -17.388 1.00 95.69 355 ASN A CA 1
ATOM 2789 C C . ASN A 1 355 ? 0.441 0.803 -18.069 1.00 95.69 355 ASN A C 1
ATOM 2791 O O . ASN A 1 355 ? 0.742 0.737 -19.253 1.00 95.69 355 ASN A O 1
ATOM 2795 N N . ASN A 1 356 ? 0.568 1.919 -17.347 1.00 94.31 356 ASN A N 1
ATOM 2796 C CA . ASN A 1 356 ? 0.931 3.206 -17.934 1.00 94.31 356 ASN A CA 1
ATOM 2797 C C . ASN A 1 356 ? 1.545 4.143 -16.886 1.00 94.31 356 ASN A C 1
ATOM 2799 O O . ASN A 1 356 ? 0.963 5.168 -16.548 1.00 94.31 356 ASN A O 1
ATOM 2803 N N . ALA A 1 357 ? 2.682 3.781 -16.297 1.00 94.56 357 ALA A N 1
ATOM 2804 C CA . ALA A 1 357 ? 3.460 4.741 -15.516 1.00 94.56 357 ALA A CA 1
ATOM 2805 C C . ALA A 1 357 ? 4.128 5.755 -16.457 1.00 94.56 357 ALA A C 1
ATOM 2807 O O . ALA A 1 357 ? 4.424 5.439 -17.606 1.00 94.56 357 ALA A O 1
ATOM 2808 N N . LEU A 1 358 ? 4.337 6.982 -15.984 1.00 94.31 358 LEU A N 1
ATOM 2809 C CA . LEU A 1 358 ? 4.918 8.048 -16.801 1.00 94.31 358 LEU A CA 1
ATOM 2810 C C . LEU A 1 358 ? 6.408 7.790 -17.053 1.00 94.31 358 LEU A C 1
ATOM 2812 O O . LEU A 1 358 ? 7.140 7.441 -16.124 1.00 94.31 358 LEU A O 1
ATOM 2816 N N . TYR A 1 359 ? 6.851 8.007 -18.290 1.00 93.62 359 TYR A N 1
ATOM 2817 C CA . TYR A 1 359 ? 8.256 7.981 -18.689 1.00 93.62 359 TYR A CA 1
ATOM 2818 C C . TYR A 1 359 ? 8.650 9.382 -19.161 1.00 93.62 359 TYR A C 1
ATOM 2820 O O . TYR A 1 359 ? 8.121 9.861 -20.160 1.00 93.62 359 TYR A O 1
ATOM 2828 N N . PHE A 1 360 ? 9.540 10.044 -18.412 1.00 92.12 360 PHE A N 1
ATOM 2829 C CA . PHE A 1 360 ? 9.960 11.436 -18.650 1.00 92.12 360 PHE A CA 1
ATOM 2830 C C . PHE A 1 360 ? 8.798 12.408 -18.940 1.00 92.12 360 PHE A C 1
ATOM 2832 O O . PHE A 1 360 ? 8.820 13.170 -19.898 1.00 92.12 360 PHE A O 1
ATOM 2839 N N . GLY A 1 361 ? 7.773 12.401 -18.090 1.00 89.25 361 GLY A N 1
ATOM 2840 C CA . GLY A 1 361 ? 6.564 13.195 -18.273 1.00 89.25 361 GLY A CA 1
ATOM 2841 C C . GLY A 1 361 ? 5.602 12.517 -19.240 1.00 89.25 361 GLY A C 1
ATOM 2842 O O . GLY A 1 361 ? 5.050 11.465 -18.929 1.00 89.25 361 GLY A O 1
ATOM 2843 N N . ASP A 1 362 ? 5.351 13.160 -20.372 1.00 86.62 362 ASP A N 1
ATOM 2844 C CA . ASP A 1 362 ? 4.457 12.713 -21.441 1.00 86.62 362 ASP A CA 1
ATOM 2845 C C . ASP A 1 362 ? 5.200 12.165 -22.671 1.00 86.62 362 ASP A C 1
ATOM 2847 O O . ASP A 1 362 ? 4.568 11.808 -23.662 1.00 86.62 362 ASP A O 1
ATOM 2851 N N . GLU A 1 363 ? 6.526 12.036 -22.592 1.00 92.81 363 GLU A N 1
ATOM 2852 C CA . GLU A 1 363 ? 7.371 11.516 -23.677 1.00 92.81 363 GLU A CA 1
ATOM 2853 C C . GLU A 1 363 ? 7.210 10.012 -23.911 1.00 92.81 363 GLU A C 1
ATOM 2855 O O . GLU A 1 363 ? 7.559 9.490 -24.972 1.00 92.81 363 GLU A O 1
ATOM 2860 N N . GLY A 1 364 ? 6.666 9.295 -22.932 1.00 94.81 364 GLY A N 1
ATOM 2861 C CA . GLY A 1 364 ? 6.396 7.880 -23.076 1.00 94.81 364 GLY A CA 1
ATOM 2862 C C . GLY A 1 364 ? 5.622 7.274 -21.917 1.00 94.81 364 GLY A C 1
ATOM 2863 O O . GLY A 1 364 ? 5.143 7.951 -21.004 1.00 94.81 364 GLY A O 1
ATOM 2864 N N . SER A 1 365 ? 5.557 5.947 -21.938 1.00 96.56 365 SER A N 1
ATOM 2865 C CA . SER A 1 365 ? 4.888 5.143 -20.919 1.00 96.56 365 SER A CA 1
ATOM 2866 C C . SER A 1 365 ? 5.712 3.930 -20.514 1.00 96.56 365 SER A C 1
ATOM 2868 O O . SER A 1 365 ? 6.394 3.331 -21.348 1.00 96.56 365 SER A O 1
ATOM 2870 N N . ILE A 1 366 ? 5.562 3.521 -19.259 1.00 96.69 366 ILE A N 1
ATOM 2871 C CA . ILE A 1 366 ? 6.138 2.308 -18.687 1.00 96.69 366 ILE A CA 1
ATOM 2872 C C . ILE A 1 366 ? 5.002 1.356 -18.306 1.00 96.69 366 ILE A C 1
ATOM 2874 O O . ILE A 1 366 ? 4.142 1.685 -17.488 1.00 96.69 366 ILE A O 1
ATOM 2878 N N . GLU A 1 367 ? 5.021 0.155 -18.868 1.00 97.62 367 GLU A N 1
ATOM 2879 C CA . GLU A 1 367 ? 4.201 -0.978 -18.442 1.00 97.62 367 GLU A CA 1
ATOM 2880 C C . GLU A 1 367 ? 5.079 -1.932 -17.623 1.00 97.62 367 GLU A C 1
ATOM 2882 O O . GLU A 1 367 ? 6.225 -2.194 -17.987 1.00 97.62 367 GLU A O 1
ATOM 2887 N N . GLN A 1 368 ? 4.550 -2.475 -16.527 1.00 96.88 368 GLN A N 1
ATOM 2888 C CA . GLN A 1 368 ? 5.150 -3.622 -15.852 1.00 96.88 368 GLN A CA 1
ATOM 2889 C C . GLN A 1 368 ? 4.162 -4.780 -15.828 1.00 96.88 368 GLN A C 1
ATOM 2891 O O . GLN A 1 368 ? 2.980 -4.606 -15.503 1.00 96.88 368 GLN A O 1
ATOM 2896 N N . SER A 1 369 ? 4.651 -5.980 -16.150 1.00 97.31 369 SER A N 1
ATOM 2897 C CA . SER A 1 369 ? 3.863 -7.204 -15.993 1.00 97.31 369 SER A CA 1
ATOM 2898 C C . SER A 1 369 ? 3.428 -7.393 -14.533 1.00 97.31 369 SER A C 1
ATOM 2900 O O . SER A 1 369 ? 3.868 -6.674 -13.641 1.00 97.31 369 SER A O 1
ATOM 2902 N N . MET A 1 370 ? 2.572 -8.385 -14.267 1.00 96.50 370 MET A N 1
ATOM 2903 C CA . MET A 1 370 ? 2.112 -8.670 -12.903 1.00 96.50 370 MET A CA 1
ATOM 2904 C C . MET A 1 370 ? 3.292 -8.803 -11.924 1.00 96.50 370 MET A C 1
ATOM 2906 O O . MET A 1 370 ? 4.134 -9.684 -12.085 1.00 96.50 370 MET A O 1
ATOM 2910 N N . ILE A 1 371 ? 3.313 -7.951 -10.900 1.00 95.50 371 ILE A N 1
ATOM 2911 C CA . ILE A 1 371 ? 4.232 -7.997 -9.766 1.00 95.50 371 ILE A CA 1
ATOM 2912 C C . ILE A 1 371 ? 3.477 -8.627 -8.601 1.00 95.50 371 ILE A C 1
ATOM 2914 O O . ILE A 1 371 ? 2.485 -8.072 -8.114 1.00 95.50 371 ILE A O 1
ATOM 2918 N N . TYR A 1 372 ? 3.953 -9.775 -8.131 1.00 96.31 372 TYR A N 1
ATOM 2919 C CA . TYR A 1 372 ? 3.470 -10.368 -6.893 1.00 96.31 372 TYR A CA 1
ATOM 2920 C C . TYR A 1 372 ? 4.353 -9.893 -5.748 1.00 96.31 372 TYR A C 1
ATOM 2922 O O . TYR A 1 372 ? 5.575 -10.002 -5.805 1.00 96.31 372 TYR A O 1
ATOM 2930 N N . THR A 1 373 ? 3.733 -9.346 -4.711 1.00 95.38 373 THR A N 1
ATOM 2931 C CA . THR A 1 373 ? 4.436 -8.780 -3.567 1.00 95.38 373 THR A CA 1
ATOM 2932 C C . THR A 1 373 ? 3.967 -9.433 -2.280 1.00 95.38 373 THR A C 1
ATOM 2934 O O . THR A 1 373 ? 2.767 -9.519 -2.023 1.00 95.38 373 THR A O 1
ATOM 2937 N N . LEU A 1 374 ? 4.916 -9.895 -1.469 1.00 96.19 374 LEU A N 1
ATOM 2938 C CA . LEU A 1 374 ? 4.665 -10.319 -0.097 1.00 96.19 374 LEU A CA 1
ATOM 2939 C C . LEU A 1 374 ? 5.003 -9.169 0.855 1.00 96.19 374 LEU A C 1
ATOM 2941 O O . LEU A 1 374 ? 6.105 -8.626 0.818 1.00 96.19 374 LEU A O 1
ATOM 2945 N N . GLU A 1 375 ? 4.061 -8.838 1.730 1.00 94.31 375 GLU A N 1
ATOM 2946 C CA . GLU A 1 375 ? 4.128 -7.697 2.636 1.00 94.31 375 GLU A CA 1
ATOM 2947 C C . GLU A 1 375 ? 3.880 -8.103 4.089 1.00 94.31 375 GLU A C 1
ATOM 2949 O O . GLU A 1 375 ? 2.731 -8.145 4.548 1.00 94.31 375 GLU A O 1
ATOM 2954 N N . PRO A 1 376 ? 4.934 -8.396 4.864 1.00 95.25 376 PRO A N 1
ATOM 2955 C CA . PRO A 1 376 ? 4.827 -8.381 6.310 1.00 95.25 376 PRO A CA 1
ATOM 2956 C C . PRO A 1 376 ? 4.754 -6.935 6.815 1.00 95.25 376 PRO A C 1
ATOM 2958 O O . PRO A 1 376 ? 5.548 -6.073 6.426 1.00 95.25 376 PRO A O 1
ATOM 2961 N N . SER A 1 377 ? 3.827 -6.674 7.733 1.00 94.06 377 SER A N 1
ATOM 2962 C CA . SER A 1 377 ? 3.675 -5.366 8.361 1.00 94.06 377 SER A CA 1
ATOM 2963 C C . SER A 1 377 ? 3.299 -5.464 9.833 1.00 94.06 377 SER A C 1
ATOM 2965 O O . SER A 1 377 ? 2.781 -6.474 10.322 1.00 94.06 377 SER A O 1
ATOM 2967 N N . LEU A 1 378 ? 3.580 -4.384 10.559 1.00 93.44 378 LEU A N 1
ATOM 2968 C CA . LEU A 1 378 ? 3.168 -4.213 11.944 1.00 93.44 378 LEU A CA 1
ATOM 2969 C C . LEU A 1 378 ? 2.427 -2.891 12.080 1.00 93.44 378 LEU A C 1
ATOM 2971 O O . LEU A 1 378 ? 3.006 -1.824 11.872 1.00 93.44 378 LEU A O 1
ATOM 2975 N N . SER A 1 379 ? 1.153 -2.965 12.460 1.00 93.88 379 SER A N 1
ATOM 2976 C CA . SER A 1 379 ? 0.328 -1.782 12.699 1.00 93.88 379 SER A CA 1
ATOM 2977 C C . SER A 1 379 ? -0.079 -1.648 14.159 1.00 93.88 379 SER A C 1
ATOM 2979 O O . SER A 1 379 ? -0.282 -2.636 14.863 1.00 93.88 379 SER A O 1
ATOM 2981 N N . VAL A 1 380 ? -0.275 -0.410 14.592 1.00 93.94 380 VAL A N 1
ATOM 2982 C CA . VAL A 1 380 ? -0.980 -0.057 15.823 1.00 93.94 380 VAL A CA 1
ATOM 2983 C C . VAL A 1 380 ? -2.269 0.664 15.463 1.00 93.94 380 VAL A C 1
ATOM 2985 O O . VAL A 1 380 ? -2.361 1.317 14.424 1.00 93.94 380 VAL A O 1
ATOM 2988 N N . GLY A 1 381 ? -3.291 0.547 16.297 1.00 94.06 381 GLY A N 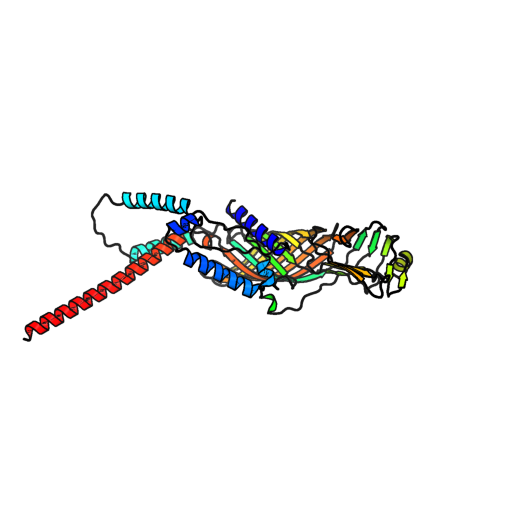1
ATOM 2989 C CA . GLY A 1 381 ? -4.566 1.176 15.996 1.00 94.06 381 GLY A CA 1
ATOM 2990 C C . GLY A 1 381 ? -5.535 1.206 17.157 1.00 94.06 381 GLY A C 1
ATOM 2991 O O . GLY A 1 381 ? -5.213 0.819 18.285 1.00 94.06 381 GLY A O 1
ATOM 2992 N N . MET A 1 382 ? -6.740 1.686 16.866 1.00 95.38 382 MET A N 1
ATOM 2993 C CA . MET A 1 382 ? -7.841 1.706 17.818 1.00 95.38 382 MET A CA 1
ATOM 2994 C C . MET A 1 382 ? -9.166 1.317 17.167 1.00 95.38 382 MET A C 1
ATOM 2996 O O . MET A 1 382 ? -9.426 1.671 16.022 1.00 95.38 382 MET A O 1
ATOM 3000 N N . GLU A 1 383 ? -10.008 0.618 17.923 1.00 94.12 383 GLU A N 1
ATOM 3001 C CA . GLU A 1 383 ? -11.415 0.360 17.628 1.00 94.12 383 GLU A CA 1
ATOM 3002 C C . GLU A 1 383 ? -12.289 1.261 18.514 1.00 94.12 383 GLU A C 1
ATOM 3004 O O . GLU A 1 383 ? -12.179 1.233 19.745 1.00 94.12 383 GLU A O 1
ATOM 3009 N N . VAL A 1 384 ? -13.191 2.028 17.905 1.00 90.62 384 VAL A N 1
ATOM 3010 C CA . VAL A 1 384 ? -14.130 2.926 18.579 1.00 90.62 384 VAL A CA 1
ATOM 3011 C C . VAL A 1 384 ? -15.566 2.515 18.232 1.00 90.62 384 VAL A C 1
ATOM 3013 O O . VAL A 1 384 ? -16.019 2.694 17.098 1.00 90.62 384 VAL A O 1
ATOM 3016 N N . PRO A 1 385 ? -16.321 1.956 19.193 1.00 87.19 385 PRO A N 1
ATOM 3017 C CA . PRO A 1 385 ? -17.736 1.659 18.994 1.00 87.19 385 PRO A CA 1
ATOM 3018 C C . PRO A 1 385 ? -18.547 2.931 18.711 1.00 87.19 385 PRO A C 1
ATOM 3020 O O . PRO A 1 385 ? -18.379 3.941 19.395 1.00 87.19 385 PRO A O 1
ATOM 3023 N N . LEU A 1 386 ? -19.479 2.889 17.753 1.00 79.81 386 LEU A N 1
ATOM 3024 C CA . LEU A 1 386 ? -20.248 4.082 17.359 1.00 79.81 386 LEU A CA 1
ATOM 3025 C C . LEU A 1 386 ? -21.083 4.685 18.501 1.00 79.81 386 LEU A C 1
ATOM 3027 O O . LEU A 1 386 ? -21.262 5.898 18.560 1.00 79.81 386 LEU A O 1
ATOM 3031 N N . ASN A 1 387 ? -21.540 3.865 19.452 1.00 69.75 387 ASN A N 1
ATOM 3032 C CA . ASN A 1 387 ? -22.268 4.327 20.641 1.00 69.75 387 ASN A CA 1
ATOM 3033 C C . ASN A 1 387 ? -21.397 5.141 21.625 1.00 69.75 387 ASN A C 1
ATOM 3035 O O . ASN A 1 387 ? -21.919 5.731 22.575 1.00 69.75 387 ASN A O 1
ATOM 3039 N N . VAL A 1 388 ? -20.075 5.161 21.434 1.00 67.56 388 VAL A N 1
ATOM 3040 C CA . VAL A 1 388 ? -19.158 6.059 22.147 1.00 67.56 388 VAL A CA 1
ATOM 3041 C C . VAL A 1 388 ? -19.116 7.436 21.483 1.00 67.56 388 VAL A C 1
ATOM 3043 O O . VAL A 1 388 ? -19.011 8.421 22.209 1.00 67.56 388 VAL A O 1
ATOM 3046 N N . ILE A 1 389 ? -19.226 7.498 20.152 1.00 62.59 389 ILE A N 1
ATOM 3047 C CA . ILE A 1 389 ? -19.110 8.729 19.354 1.00 62.59 389 ILE A CA 1
ATOM 3048 C C . ILE A 1 389 ? -20.444 9.485 19.304 1.00 62.59 389 ILE A C 1
ATOM 3050 O O . ILE A 1 389 ? -20.454 10.697 19.484 1.00 62.59 389 ILE A O 1
ATOM 3054 N N . ASN A 1 390 ? -21.568 8.787 19.102 1.00 56.12 390 ASN A N 1
ATOM 3055 C CA . ASN A 1 390 ? -22.873 9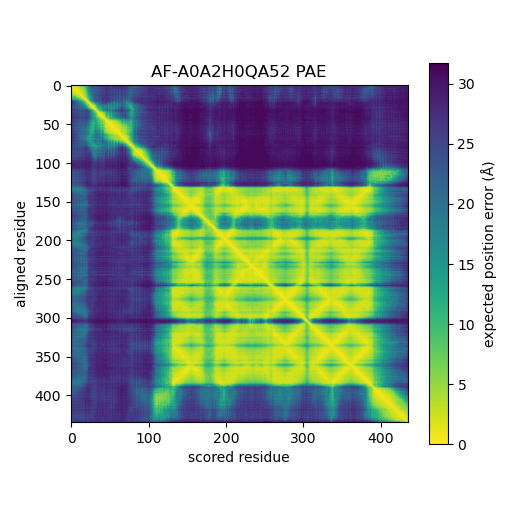.419 18.901 1.00 56.12 390 ASN A CA 1
ATOM 3056 C C . ASN A 1 390 ? -23.963 8.760 19.764 1.00 56.12 390 ASN A C 1
ATOM 3058 O O . ASN A 1 390 ? -24.600 7.786 19.360 1.00 56.12 390 ASN A O 1
ATOM 3062 N N . ASN A 1 391 ? -24.136 9.252 20.993 1.00 60.41 391 ASN A N 1
ATOM 3063 C CA . ASN A 1 391 ? -25.236 8.853 21.870 1.00 60.41 391 ASN A CA 1
ATOM 3064 C C . ASN A 1 391 ? -25.742 10.087 22.630 1.00 60.41 391 ASN A C 1
ATOM 3066 O O . ASN A 1 391 ? -25.212 10.429 23.690 1.00 60.41 391 ASN A O 1
ATOM 3070 N N . GLU A 1 392 ? -26.733 10.764 22.047 1.00 59.41 392 GLU A N 1
ATOM 3071 C CA . GLU A 1 392 ? -27.375 11.971 22.592 1.00 59.41 392 GLU A CA 1
ATOM 3072 C C . GLU A 1 392 ? -27.920 11.720 23.999 1.00 59.41 392 GLU A C 1
ATOM 3074 O O . GLU A 1 392 ? -27.521 12.404 24.935 1.00 59.41 392 GLU A O 1
ATOM 3079 N N . VAL A 1 393 ? -28.648 10.616 24.196 1.00 59.09 393 VAL A N 1
ATOM 3080 C CA . VAL A 1 393 ? -29.172 10.188 25.507 1.00 59.09 393 VAL A CA 1
ATOM 3081 C C . VAL A 1 393 ? -28.071 10.121 26.572 1.00 59.09 393 VAL A C 1
ATOM 3083 O O . VAL A 1 393 ? -28.255 10.533 27.714 1.00 59.09 393 VAL A O 1
ATOM 3086 N N . LYS A 1 394 ? -26.879 9.635 26.214 1.00 59.16 394 LYS A N 1
ATOM 3087 C CA . LYS A 1 394 ? -25.724 9.576 27.121 1.00 59.16 394 LYS A CA 1
ATOM 3088 C C . LYS A 1 394 ? -25.084 10.942 27.352 1.00 59.16 394 LYS A C 1
ATOM 3090 O O . LYS A 1 394 ? -24.564 11.180 28.445 1.00 59.16 394 LYS A O 1
ATOM 3095 N N . ARG A 1 395 ? -25.038 11.807 26.338 1.00 63.50 395 ARG A N 1
ATOM 3096 C CA . ARG A 1 395 ? -24.540 13.183 26.474 1.00 63.50 395 ARG A CA 1
ATOM 3097 C C . ARG A 1 395 ? -25.429 13.958 27.444 1.00 63.50 395 ARG A C 1
ATOM 3099 O O . ARG A 1 395 ? -24.901 14.569 28.374 1.00 63.50 395 ARG A O 1
ATOM 3106 N N . ASP A 1 396 ? -26.736 13.829 27.286 1.00 62.78 396 ASP A N 1
ATOM 3107 C CA . ASP A 1 396 ? -27.732 14.565 28.057 1.00 62.78 396 ASP A CA 1
ATOM 3108 C C . ASP A 1 396 ? -27.802 14.020 29.490 1.00 62.78 396 ASP A C 1
ATOM 3110 O O . ASP A 1 396 ? -27.599 14.776 30.439 1.00 62.78 396 ASP A O 1
ATOM 3114 N N . ALA A 1 397 ? -27.835 12.693 29.670 1.00 62.97 397 ALA A N 1
ATOM 3115 C CA . ALA A 1 397 ? -27.748 12.074 30.997 1.00 62.97 397 ALA A CA 1
ATOM 3116 C C . ALA A 1 397 ? -26.439 12.415 31.742 1.00 62.97 397 ALA A C 1
ATOM 3118 O O . ALA A 1 397 ? -26.421 12.537 32.968 1.00 62.97 397 ALA A O 1
ATOM 3119 N N . ARG A 1 398 ? -25.307 12.587 31.038 1.00 63.00 398 ARG A N 1
ATOM 3120 C CA . ARG A 1 398 ? -24.044 13.050 31.651 1.00 63.00 398 ARG A CA 1
ATOM 3121 C C . ARG A 1 398 ? -24.100 14.520 32.049 1.00 63.00 398 ARG A C 1
ATOM 3123 O O . ARG A 1 398 ? -23.498 14.876 33.065 1.00 63.00 398 ARG A O 1
ATOM 3130 N N . ARG A 1 399 ? -24.757 15.362 31.249 1.00 67.00 399 ARG A N 1
ATOM 3131 C CA . ARG A 1 399 ? -24.966 16.781 31.550 1.00 67.00 399 ARG A CA 1
ATOM 3132 C C . ARG A 1 399 ? -25.827 16.916 32.803 1.00 67.00 399 ARG A C 1
ATOM 3134 O O . ARG A 1 399 ? -25.387 17.552 33.757 1.00 67.00 399 ARG A O 1
ATOM 3141 N N . GLU A 1 400 ? -26.952 16.212 32.853 1.00 68.44 400 GLU A N 1
ATOM 3142 C CA . GLU A 1 400 ? -27.847 16.166 34.012 1.00 68.44 400 GLU A CA 1
ATOM 3143 C C . GLU A 1 400 ? -27.148 15.610 35.257 1.00 68.44 400 GLU A C 1
ATOM 3145 O O . GLU A 1 400 ? -27.178 16.229 36.318 1.00 68.44 400 GLU A O 1
ATOM 3150 N N . LEU A 1 401 ? -26.396 14.511 35.135 1.00 66.19 401 LEU A N 1
ATOM 3151 C CA . LEU A 1 401 ? -25.654 13.941 36.263 1.00 66.19 401 LEU A CA 1
ATOM 3152 C C . LEU A 1 401 ? -24.608 14.910 36.843 1.00 66.19 401 LEU A C 1
ATOM 3154 O O . LEU A 1 401 ? -24.349 14.888 38.047 1.00 66.19 401 LEU A O 1
ATOM 3158 N N . ARG A 1 402 ? -23.975 15.749 36.011 1.00 68.25 402 ARG A N 1
ATOM 3159 C CA . ARG A 1 402 ? -23.050 16.791 36.493 1.00 68.25 402 ARG A CA 1
ATOM 3160 C C . ARG A 1 402 ? -23.791 17.870 37.277 1.00 68.25 402 ARG A C 1
ATOM 3162 O O . ARG A 1 402 ? -23.275 18.289 38.309 1.00 68.25 402 ARG A O 1
ATOM 3169 N N . VAL A 1 403 ? -24.964 18.292 36.806 1.00 69.88 403 VAL A N 1
ATOM 3170 C CA . VAL A 1 403 ? -25.806 19.280 37.496 1.00 69.88 403 VAL A CA 1
ATOM 3171 C C . VAL A 1 403 ? -26.273 18.725 38.840 1.00 69.88 403 VAL A C 1
ATOM 3173 O O . VAL A 1 403 ? -25.992 19.336 39.865 1.00 69.88 403 VAL A O 1
ATOM 3176 N N . LEU A 1 404 ? -26.841 17.517 38.869 1.00 67.12 404 LEU A N 1
ATOM 3177 C CA . LEU A 1 404 ? -27.329 16.892 40.105 1.00 67.12 404 LEU A CA 1
ATOM 3178 C C . LEU A 1 404 ? -26.215 16.670 41.137 1.00 67.12 404 LEU A C 1
ATOM 3180 O O . LEU A 1 404 ? -26.426 16.851 42.330 1.00 67.12 404 LEU A O 1
ATOM 3184 N N . ARG A 1 405 ? -24.995 16.325 40.702 1.00 68.25 405 ARG A N 1
ATOM 3185 C CA . ARG A 1 405 ? -23.838 16.227 41.612 1.00 68.25 405 ARG A CA 1
ATOM 3186 C C . ARG A 1 405 ? -23.414 17.578 42.183 1.00 68.25 405 ARG A C 1
ATOM 3188 O O . ARG A 1 405 ? -22.995 17.621 43.334 1.00 68.25 405 ARG A O 1
ATOM 3195 N N . LYS A 1 406 ? -23.485 18.652 41.389 1.00 71.62 406 LYS A N 1
ATOM 3196 C CA . LYS A 1 406 ? -23.222 20.012 41.880 1.00 71.62 406 LYS A CA 1
ATOM 3197 C C . LYS A 1 406 ? -24.290 20.442 42.882 1.00 71.62 406 LYS A C 1
ATOM 3199 O O . LYS A 1 406 ? -23.918 20.958 43.923 1.00 71.62 406 LYS A O 1
ATOM 3204 N N . MET A 1 407 ? -25.566 20.171 42.598 1.00 64.75 407 MET A N 1
ATOM 3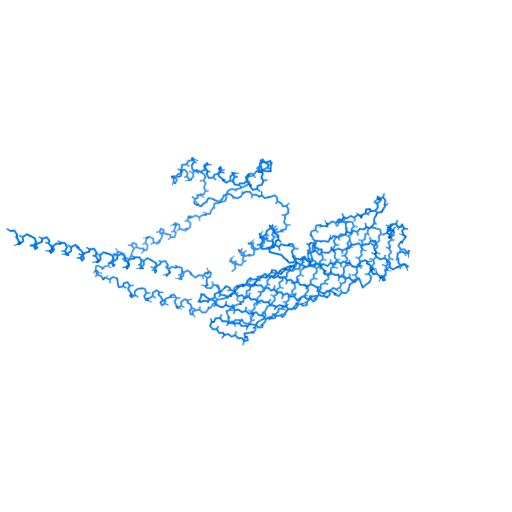205 C CA . MET A 1 407 ? -26.676 20.457 43.515 1.00 64.75 407 MET A CA 1
ATOM 3206 C C . MET A 1 407 ? -26.518 19.699 44.831 1.00 64.75 407 MET A C 1
ATOM 3208 O O . MET A 1 407 ? -26.498 20.328 45.875 1.00 64.75 407 MET A O 1
ATOM 3212 N N . LYS A 1 408 ? -26.253 18.384 44.787 1.00 70.00 408 LYS A N 1
ATOM 3213 C CA . LYS A 1 408 ? -25.996 17.593 46.001 1.00 70.00 408 LYS A CA 1
ATOM 3214 C C . LYS A 1 408 ? -24.845 18.164 46.837 1.00 70.00 408 LYS A C 1
ATOM 3216 O O . LYS A 1 408 ? -24.942 18.230 48.053 1.00 70.00 408 LYS A O 1
ATOM 3221 N N . LYS A 1 409 ? -23.755 18.579 46.185 1.00 73.56 409 LYS A N 1
ATOM 3222 C CA . LYS A 1 409 ? -22.618 19.198 46.876 1.00 73.56 409 LYS A CA 1
ATOM 3223 C C . LYS A 1 409 ? -23.005 20.538 47.517 1.00 73.56 409 LYS A C 1
ATOM 3225 O O . LYS A 1 409 ? -22.559 20.812 48.623 1.00 73.56 409 LYS A O 1
ATOM 3230 N N . LEU A 1 410 ? -23.816 21.343 46.830 1.00 70.12 410 LEU A N 1
ATOM 3231 C CA . LEU A 1 410 ? -24.314 22.614 47.351 1.00 70.12 410 LEU A CA 1
ATOM 3232 C C . LEU A 1 410 ? -25.215 22.384 48.572 1.00 70.12 410 LEU A C 1
ATOM 3234 O O . LEU A 1 410 ? -24.986 23.010 49.595 1.00 70.12 410 LEU A O 1
ATOM 3238 N N . ASP A 1 411 ? -26.145 21.428 48.504 1.00 67.56 411 ASP A N 1
ATOM 3239 C CA . ASP A 1 411 ? -27.029 21.070 49.622 1.00 67.56 411 ASP A CA 1
ATOM 3240 C C . ASP A 1 411 ? -26.228 20.590 50.844 1.00 67.56 411 ASP A C 1
ATOM 3242 O O . ASP A 1 411 ? -26.506 20.986 51.975 1.00 67.56 411 ASP A O 1
ATOM 3246 N N . GLU A 1 412 ? -25.186 19.778 50.629 1.00 71.62 412 GLU A N 1
ATOM 3247 C CA . GLU A 1 412 ? -24.267 19.344 51.690 1.00 71.62 412 GLU A CA 1
ATOM 3248 C C . GLU A 1 412 ? -23.481 20.516 52.310 1.00 71.62 412 GLU A C 1
ATOM 3250 O O . GLU A 1 412 ? -23.167 20.485 53.502 1.00 71.62 412 GLU A O 1
ATOM 3255 N N . GLU A 1 413 ? -23.132 21.537 51.523 1.00 75.06 413 GLU A N 1
ATOM 3256 C CA . GLU A 1 413 ? -22.458 22.752 51.998 1.00 75.06 413 GLU A CA 1
ATOM 3257 C C . GLU A 1 413 ? -23.426 23.681 52.750 1.00 75.06 413 GLU A C 1
ATOM 3259 O O . GLU A 1 413 ? -23.071 24.187 53.816 1.00 75.06 413 GLU A O 1
ATOM 3264 N N . THR A 1 414 ? -24.659 23.851 52.264 1.00 70.88 414 THR A N 1
ATOM 3265 C CA . THR A 1 414 ? -25.710 24.643 52.921 1.00 70.88 414 THR A CA 1
ATOM 3266 C C . THR A 1 414 ? -26.113 24.031 54.258 1.00 70.88 414 THR A C 1
ATOM 3268 O O . THR A 1 414 ? -26.117 24.737 55.262 1.00 70.88 414 THR A O 1
ATOM 3271 N N . ALA A 1 415 ? -26.330 22.713 54.317 1.00 67.81 415 ALA A N 1
ATOM 3272 C CA . ALA A 1 415 ? -26.654 22.021 55.565 1.00 67.81 415 ALA A CA 1
ATOM 3273 C C . ALA A 1 415 ? -25.545 22.174 56.624 1.00 67.81 415 ALA A C 1
ATOM 3275 O O . ALA A 1 415 ? -25.825 22.327 57.811 1.00 67.81 415 ALA A O 1
ATOM 3276 N N . LYS A 1 416 ? -24.269 22.181 56.208 1.00 71.94 416 LYS A N 1
ATOM 3277 C CA . LYS A 1 416 ? -23.138 22.461 57.111 1.00 71.94 416 LYS A CA 1
ATOM 3278 C C . LYS A 1 416 ? -23.129 23.907 57.607 1.00 71.94 416 LYS A C 1
ATOM 3280 O O . LYS A 1 416 ? -22.794 24.139 58.766 1.00 71.94 416 LYS A O 1
ATOM 3285 N N . ALA A 1 417 ? -23.463 24.866 56.745 1.00 69.44 417 ALA A N 1
ATOM 3286 C CA . ALA A 1 417 ? -23.529 26.277 57.115 1.00 69.44 417 ALA A CA 1
ATOM 3287 C C . ALA A 1 417 ? -24.677 26.560 58.098 1.00 69.44 417 ALA A C 1
ATOM 3289 O O . ALA A 1 417 ? -24.478 27.302 59.056 1.00 69.44 417 ALA A O 1
ATOM 3290 N N . GLU A 1 418 ? -25.842 25.934 57.904 1.00 71.00 418 GLU A N 1
ATOM 3291 C CA . GLU A 1 418 ? -26.987 26.032 58.820 1.00 71.00 418 GLU A CA 1
ATOM 3292 C C . GLU A 1 418 ? -26.660 25.456 60.204 1.00 71.00 418 GLU A C 1
ATOM 3294 O O . GLU A 1 418 ? -26.866 26.136 61.207 1.00 71.00 418 GLU A O 1
ATOM 3299 N N . LEU A 1 419 ? -26.045 24.268 60.264 1.00 72.38 419 LEU A N 1
ATOM 3300 C CA . LEU A 1 419 ? -25.544 23.678 61.515 1.00 72.38 419 LEU A CA 1
ATOM 3301 C C . LEU A 1 419 ? -24.569 24.614 62.246 1.00 72.38 419 LEU A C 1
ATOM 3303 O O . LEU A 1 419 ? -24.691 24.821 63.451 1.00 72.38 419 LEU A O 1
ATOM 3307 N N . SER A 1 420 ? -23.635 25.227 61.515 1.00 71.31 420 SER A N 1
ATOM 3308 C CA . SER A 1 420 ? -22.689 26.189 62.090 1.00 71.31 420 SER A CA 1
ATOM 3309 C C . SER A 1 420 ? -23.378 27.460 62.607 1.00 71.31 420 SER A C 1
ATOM 3311 O O . SER A 1 420 ? -22.961 28.011 63.626 1.00 71.31 420 SER A O 1
ATOM 3313 N N . LEU A 1 421 ? -24.432 27.931 61.933 1.00 72.75 421 LEU A N 1
ATOM 3314 C CA . LEU A 1 421 ? -25.216 29.089 62.367 1.00 72.75 421 LEU A CA 1
ATOM 3315 C C . LEU A 1 421 ? -25.994 28.788 63.656 1.00 72.75 421 LEU A C 1
ATOM 3317 O O . LEU A 1 421 ? -25.978 29.606 64.575 1.00 72.75 421 LEU A O 1
ATOM 3321 N N . GLU A 1 422 ? -26.627 27.615 63.744 1.00 76.62 422 GLU A N 1
ATOM 3322 C CA . GLU A 1 422 ? -27.324 27.161 64.954 1.00 76.62 422 GLU A CA 1
ATOM 3323 C C . GLU A 1 422 ? -26.364 27.008 66.143 1.00 76.62 422 GLU A C 1
ATOM 3325 O O .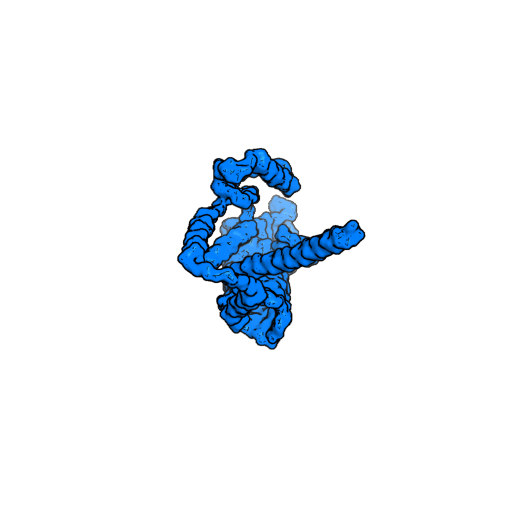 GLU A 1 422 ? -26.694 27.394 67.266 1.00 76.62 422 GLU A O 1
ATOM 3330 N N . GLU A 1 423 ? -25.152 26.493 65.912 1.00 76.62 423 GLU A N 1
ATOM 3331 C CA . GLU A 1 423 ? -24.100 26.412 66.932 1.00 76.62 423 GLU A CA 1
ATOM 3332 C C . GLU A 1 423 ? -23.681 27.802 67.432 1.00 76.62 423 GLU A C 1
ATOM 3334 O O . GLU A 1 423 ? -23.593 28.018 68.643 1.00 76.62 423 GLU A O 1
ATOM 3339 N N . MET A 1 424 ? -23.483 28.766 66.525 1.00 70.88 424 MET A N 1
ATOM 3340 C CA . MET A 1 424 ? -23.174 30.153 66.898 1.00 70.88 424 MET A CA 1
ATOM 3341 C C . MET A 1 424 ? -24.323 30.817 67.667 1.00 70.88 424 MET A C 1
ATOM 3343 O O . MET A 1 424 ? -24.076 31.534 68.637 1.00 70.88 424 MET A O 1
ATOM 3347 N N . GLN A 1 425 ? -25.577 30.572 67.274 1.00 76.19 425 GLN A N 1
ATOM 3348 C CA . GLN A 1 425 ? -26.751 31.086 67.984 1.00 76.19 425 GLN A CA 1
ATOM 3349 C C . GLN A 1 425 ? -26.861 30.502 69.394 1.00 76.19 425 GLN A C 1
ATOM 3351 O O . GLN A 1 425 ? -27.069 31.260 70.339 1.00 76.19 425 GLN A O 1
ATOM 3356 N N . ARG A 1 426 ? -26.631 29.193 69.572 1.00 81.19 426 ARG A N 1
ATOM 3357 C CA . ARG A 1 426 ? -26.577 28.579 70.911 1.00 81.19 426 ARG A CA 1
ATOM 3358 C C . ARG A 1 426 ? -25.481 29.183 71.778 1.00 81.19 426 ARG A C 1
ATOM 3360 O O . ARG A 1 426 ? -25.751 29.528 72.922 1.00 81.19 426 ARG A O 1
ATOM 3367 N N . GLN A 1 427 ? -24.272 29.353 71.241 1.00 77.44 427 GLN A N 1
ATOM 3368 C CA . GLN A 1 427 ? -23.169 29.980 71.979 1.00 77.44 427 GLN A CA 1
ATOM 3369 C C . GLN A 1 427 ? -23.499 31.423 72.385 1.00 77.44 427 GLN A C 1
ATOM 3371 O O . GLN A 1 427 ? -23.191 31.846 73.500 1.00 77.44 427 GLN A O 1
ATOM 3376 N N . TYR A 1 428 ? -24.162 32.176 71.505 1.00 76.62 428 TYR A N 1
ATOM 3377 C CA . TYR A 1 428 ? -24.621 33.526 71.809 1.00 76.62 428 TYR A CA 1
ATOM 3378 C C . TYR A 1 428 ? -25.682 33.529 72.919 1.00 76.62 428 TYR A C 1
ATOM 3380 O O . TYR A 1 428 ? -25.535 34.259 73.898 1.00 76.62 428 TYR A O 1
ATOM 3388 N N . GLU A 1 429 ? -26.710 32.687 72.828 1.00 80.94 429 GLU A N 1
ATOM 3389 C CA . GLU A 1 429 ? -27.745 32.567 73.862 1.00 80.94 429 GLU A CA 1
ATOM 3390 C C . GLU A 1 429 ? -27.186 32.112 75.217 1.00 80.94 429 GLU A C 1
ATOM 3392 O O . GLU A 1 429 ? -27.596 32.633 76.255 1.00 80.94 429 GLU A O 1
ATOM 3397 N N . GLU A 1 430 ? -26.229 31.182 75.230 1.00 79.06 430 GLU A N 1
ATOM 3398 C CA . GLU A 1 430 ? -25.521 30.771 76.446 1.00 79.06 430 GLU A CA 1
ATOM 3399 C C . GLU A 1 430 ? -24.730 31.935 77.052 1.00 79.06 430 GLU A C 1
ATOM 3401 O O . GLU A 1 430 ? -24.832 32.170 78.256 1.00 79.06 430 GLU A O 1
ATOM 3406 N N . SER A 1 431 ? -24.037 32.732 76.229 1.00 72.19 431 SER A N 1
ATOM 3407 C CA . SER A 1 431 ? -23.290 33.908 76.698 1.00 72.19 431 SER A CA 1
ATOM 3408 C C . SER A 1 431 ? -24.185 34.983 77.334 1.00 72.19 431 SER A C 1
ATOM 3410 O O . SER A 1 431 ? -23.787 35.618 78.311 1.00 72.19 431 SER A O 1
ATOM 3412 N N . GLN A 1 432 ? -25.413 35.150 76.826 1.00 73.88 432 GLN A N 1
ATOM 3413 C CA . GLN A 1 432 ? -26.418 36.076 77.364 1.00 73.88 432 GLN A CA 1
ATOM 3414 C C . GLN A 1 432 ? -27.052 35.582 78.672 1.00 73.88 432 GLN A C 1
ATOM 3416 O O . GLN A 1 432 ? -27.604 36.387 79.411 1.00 73.88 432 GLN A O 1
ATOM 3421 N N . ARG A 1 433 ? -26.989 34.277 78.972 1.00 74.06 433 ARG A N 1
ATOM 3422 C CA . ARG A 1 433 ? -27.467 33.698 80.243 1.00 74.06 433 ARG A CA 1
ATOM 3423 C C . ARG A 1 433 ? -26.420 33.732 81.358 1.00 74.06 433 ARG A C 1
ATOM 3425 O O . ARG A 1 433 ? -26.774 33.541 82.517 1.00 74.06 433 ARG A O 1
ATOM 3432 N N . THR A 1 434 ? -25.146 33.909 81.011 1.00 65.94 434 THR A N 1
ATOM 3433 C CA . THR A 1 434 ? -24.020 33.986 81.961 1.00 65.94 434 THR A CA 1
ATOM 3434 C C . THR A 1 434 ? -23.630 35.409 82.379 1.00 65.94 434 THR A C 1
ATOM 3436 O O . THR A 1 434 ? -22.777 35.549 83.254 1.00 65.94 434 THR A O 1
ATOM 3439 N N . ASN A 1 435 ? -24.247 36.438 81.788 1.00 49.19 435 ASN A N 1
ATOM 3440 C CA . ASN A 1 435 ? -24.227 37.829 82.264 1.00 49.19 435 ASN A CA 1
ATOM 3441 C C . ASN A 1 435 ? -25.532 38.143 82.996 1.00 49.19 435 ASN A C 1
ATOM 3443 O O . ASN A 1 435 ? -25.489 39.003 83.904 1.00 49.19 435 ASN A O 1
#

Sequence (435 aa):
MKLLLTIITILNFFAASAFSQEAPAIEVVFENASEREQALGDGFDADQIAAQVEQSRADLIANVGAEEAEKMVPVAVSYMMVDDLIKEMEKEQSLVSTCGANQASAGTVDLEKEIARLRKVMNDAYSTGPKGVLFISWGYNRGFHTNSDITVRTDQGSYTIRNAAGQDRPSPLSIKYLKPSNFSVPQYNLKLGYWFSRDSRFGIGAGTDHMKWVFDPEREYDIEGDYTGELWVDGERRSFDEVVAGRDASFLLLEHTDGYNYPYIEGLYREKLIDTRRFGVDAVAGVGAGILFPKTRTRIADQENTAAYRDIDNKFHVAGYAFHVDASLMIKYKQRNGVSYFVKPTVRGVAGKINNALYFGDEGSIEQSMIYTLEPSLSVGMEVPLNVINNEVKRDARRELRVLRKMKKLDEETAKAELSLEEMQRQYEESQRTN